Protein AF-0000000087418334 (afdb_homodimer)

pLDDT: mean 89.84, std 15.75, range [28.22, 98.94]

Foldseek 3Di:
DPPPPPPPPPPPPPPPPPPPPQDAWDKDKDFPADQQAPHGWIKIKTAHGCQVVDPAFAFEEEEEEAQAQQPCCCPPPVRVVVRVLCVVVLFPGHMYMYIRHHLPLQDQWPQRRHHRLCCVLPVVLVVCVVPGRHDNAQLRYEYEYEASSLLNQLQNCLVVVQRHLETERHLYDDALDQFPVPDPCVLDDPVNCVCVCRRQHVVGDRVSCLSRGNQSSCVVQVVCQQPNNYEYEYEYECAAVSNSVSVLVSSVVSCLLSLRDYHYYYHYPDYSDDDVCVVVVSVRSNSVRCSSVPDPDDDPVVVVVQVVCVVVVNDDDRDHRPDVDDDDDDD/DPPPPPPPPPPPPPPPPPPPPQDAWDKDKDFPADQQAPHGWIKIKTAHGCQVVDPAFAFEEEEEEAQAQQPCCCPPPVRVVVRVCCVVVLFPGHMYMYTRHHLPLQDQWPQRRHHRLCCVLPVVLVVCVVPGRHDNAQLRYEYEYEASSLLNQLQNCLVVVQRHLEYERHLYDDALDQFPVPDPCVLDDPVNCVCVCRRQHVVGDRVSCLSRGNQSSCVVPVVCQQPNNYEYEYEYECAAVSRSVSVLVSSVVSCLLSLRDYHYYYHYPDYSDDDVCVVVVSVRSNSVRCSSVPDPDDDPVVVVVQVVCVVVVNDDDRDHRPDVDDDDDDD

InterPro domains:
  IPR000801 Esterase-like [PF00756] (40-252)
  IPR029058 Alpha/Beta hydrolase fold [G3DSA:3.40.50.1820] (27-292)
  IPR029058 Alpha/Beta hydrolase fold [SSF53474] (22-292)
  IPR050583 Mycobacterial A85 antigen [PTHR48098] (24-292)

Structure (mmCIF, N/CA/C/O backbone):
data_AF-0000000087418334-model_v1
#
loop_
_entity.id
_entity.type
_entity.pdbx_description
1 polymer 'Putative esterase'
#
loop_
_atom_site.group_PDB
_atom_site.id
_atom_site.type_symbol
_atom_site.label_atom_id
_atom_site.label_alt_id
_atom_site.label_comp_id
_atom_site.label_asym_id
_atom_site.label_entity_id
_atom_site.label_seq_id
_atom_site.pdbx_PDB_ins_code
_atom_site.Cartn_x
_atom_site.Cartn_y
_atom_site.Cartn_z
_atom_site.occupancy
_atom_site.B_iso_or_equiv
_atom_site.auth_seq_id
_atom_site.auth_comp_id
_atom_site.auth_asym_id
_atom_site.auth_atom_id
_atom_site.pdbx_PDB_model_num
ATOM 1 N N . MET A 1 1 ? -21.547 38.281 -71.875 1 28.22 1 MET A N 1
ATOM 2 C CA . MET A 1 1 ? -20.406 37.656 -71.188 1 28.22 1 MET A CA 1
ATOM 3 C C . MET A 1 1 ? -20.875 36.875 -70 1 28.22 1 MET A C 1
ATOM 5 O O . MET A 1 1 ? -21.391 37.469 -69 1 28.22 1 MET A O 1
ATOM 9 N N . ARG A 1 2 ? -21.422 35.625 -70.188 1 36.22 2 ARG A N 1
ATOM 10 C CA . ARG A 1 2 ? -22 34.594 -69.375 1 36.22 2 ARG A CA 1
ATOM 11 C C . ARG A 1 2 ? -21.016 34.125 -68.312 1 36.22 2 ARG A C 1
ATOM 13 O O . ARG A 1 2 ? -19.953 33.562 -68.625 1 36.22 2 ARG A O 1
ATOM 20 N N . TYR A 1 3 ? -20.844 34.875 -67.25 1 35.78 3 TYR A N 1
ATOM 21 C CA . TYR A 1 3 ? -19.984 34.5 -66.062 1 35.78 3 TYR A CA 1
ATOM 22 C C . TYR A 1 3 ? -20.438 33.188 -65.5 1 35.78 3 TYR A C 1
ATOM 24 O O . TYR A 1 3 ? -21.609 33.031 -65.125 1 35.78 3 TYR A O 1
ATOM 32 N N . LEU A 1 4 ? -19.859 32.031 -65.875 1 32.72 4 LEU A N 1
ATOM 33 C CA . LEU A 1 4 ? -19.938 30.688 -65.312 1 32.72 4 LEU A CA 1
ATOM 34 C C . LEU A 1 4 ? -19.469 30.672 -63.844 1 32.72 4 LEU A C 1
ATOM 36 O O . LEU A 1 4 ? -18.328 31.016 -63.562 1 32.72 4 LEU A O 1
ATOM 40 N N . VAL A 1 5 ? -20.359 30.844 -62.875 1 41.28 5 VAL A N 1
ATOM 41 C CA . VAL A 1 5 ? -20.109 30.703 -61.438 1 41.28 5 VAL A CA 1
ATOM 42 C C . VAL A 1 5 ? -19.75 29.266 -61.125 1 41.28 5 VAL A C 1
ATOM 44 O O . VAL A 1 5 ? -20.547 28.344 -61.344 1 41.28 5 VAL A O 1
ATOM 47 N N . LEU A 1 6 ? -18.484 28.938 -61.156 1 35.62 6 LEU A N 1
ATOM 48 C CA . LEU A 1 6 ? -17.953 27.641 -60.719 1 35.62 6 LEU A CA 1
ATOM 49 C C . LEU A 1 6 ? -18.188 27.453 -59.219 1 35.62 6 LEU A C 1
ATOM 51 O O . LEU A 1 6 ? -17.703 28.234 -58.406 1 35.62 6 LEU A O 1
ATOM 55 N N . PHE A 1 7 ? -19.25 26.781 -58.844 1 39.62 7 PHE A N 1
ATOM 56 C CA . PHE A 1 7 ? -19.5 26.359 -57.469 1 39.62 7 PHE A CA 1
ATOM 57 C C . PHE A 1 7 ? -18.484 25.312 -57.031 1 39.62 7 PHE A C 1
ATOM 59 O O . PHE A 1 7 ? -18.406 24.234 -57.625 1 39.62 7 PHE A O 1
ATOM 66 N N . VAL A 1 8 ? -17.375 25.734 -56.438 1 39.66 8 VAL A N 1
ATOM 67 C CA . VAL A 1 8 ? -16.438 24.797 -55.812 1 39.66 8 VAL A CA 1
ATOM 68 C C . VAL A 1 8 ? -17.078 24.203 -54.562 1 39.66 8 VAL A C 1
ATOM 70 O O . VAL A 1 8 ? -17.422 24.922 -53.625 1 39.66 8 VAL A O 1
ATOM 73 N N . ILE A 1 9 ? -17.703 23.047 -54.719 1 39.88 9 ILE A N 1
ATOM 74 C CA . ILE A 1 9 ? -18.125 22.25 -53.594 1 39.88 9 ILE A CA 1
ATOM 75 C C . ILE A 1 9 ? -16.906 21.797 -52.781 1 39.88 9 ILE A C 1
ATOM 77 O O . ILE A 1 9 ? -16.078 21.047 -53.281 1 39.88 9 ILE A O 1
ATOM 81 N N . LEU A 1 10 ? -16.469 22.578 -51.812 1 40.81 10 LEU A N 1
ATOM 82 C CA . LEU A 1 10 ? -15.484 22.125 -50.844 1 40.81 10 LEU A CA 1
ATOM 83 C C . LEU A 1 10 ? -16.016 20.938 -50.031 1 40.81 10 LEU A C 1
ATOM 85 O O . LEU A 1 10 ? -17.016 21.047 -49.312 1 40.81 10 LEU A O 1
ATOM 89 N N . GLY A 1 11 ? -15.758 19.719 -50.5 1 35.25 11 GLY A N 1
ATOM 90 C CA . GLY A 1 11 ? -15.969 18.516 -49.719 1 35.25 11 GLY A CA 1
ATOM 91 C C . GLY A 1 11 ? -15.234 18.531 -48.375 1 35.25 11 GLY A C 1
ATOM 92 O O . GLY A 1 11 ? -14.008 18.609 -48.344 1 35.25 11 GLY A O 1
ATOM 93 N N . VAL A 1 12 ? -15.875 19.016 -47.344 1 42.5 12 VAL A N 1
ATOM 94 C CA . VAL A 1 12 ? -15.375 18.812 -46 1 42.5 12 VAL A CA 1
ATOM 95 C C . VAL A 1 12 ? -15.172 17.312 -45.719 1 42.5 12 VAL A C 1
ATOM 97 O O . VAL A 1 12 ? -16.125 16.547 -45.75 1 42.5 12 VAL A O 1
ATOM 100 N N . SER A 1 13 ? -14.008 16.797 -45.938 1 40.28 13 SER A N 1
ATOM 101 C CA . SER A 1 13 ? -13.656 15.469 -45.438 1 40.28 13 SER A CA 1
ATOM 102 C C . SER A 1 13 ? -13.773 15.383 -43.906 1 40.28 13 SER A C 1
ATOM 104 O O . SER A 1 13 ? -13.102 16.109 -43.188 1 40.28 13 SER A O 1
ATOM 106 N N . ALA A 1 14 ? -14.93 14.953 -43.469 1 38.78 14 ALA A N 1
ATOM 107 C CA . ALA A 1 14 ? -15.023 14.492 -42.094 1 38.78 14 ALA A CA 1
ATOM 108 C C . ALA A 1 14 ? -13.953 13.445 -41.781 1 38.78 14 ALA A C 1
ATOM 110 O O . ALA A 1 14 ? -14 12.328 -42.312 1 38.78 14 ALA A O 1
ATOM 111 N N . SER A 1 15 ? -12.789 13.93 -41.438 1 38.56 15 SER A N 1
ATOM 112 C CA . SER A 1 15 ? -11.93 12.961 -40.781 1 38.56 15 SER A CA 1
ATOM 113 C C . SER A 1 15 ? -12.633 12.328 -39.594 1 38.56 15 SER A C 1
ATOM 115 O O . SER A 1 15 ? -12.938 13.008 -38.594 1 38.56 15 SER A O 1
ATOM 117 N N . THR A 1 16 ? -13.43 11.398 -39.875 1 37.28 16 THR A N 1
ATOM 118 C CA . THR A 1 16 ? -13.812 10.555 -38.75 1 37.28 16 THR A CA 1
ATOM 119 C C . THR A 1 16 ? -12.602 10.242 -37.875 1 37.28 16 THR A C 1
ATOM 121 O O . THR A 1 16 ? -11.586 9.742 -38.344 1 37.28 16 THR A O 1
ATOM 124 N N . CYS A 1 17 ? -12.383 11.109 -36.906 1 37.44 17 CYS A N 1
ATOM 125 C CA . CYS A 1 17 ? -11.57 10.555 -35.812 1 37.44 17 CYS A CA 1
ATOM 126 C C . CYS A 1 17 ? -11.938 9.109 -35.531 1 37.44 17 CYS A C 1
ATOM 128 O O . CYS A 1 17 ? -12.977 8.828 -34.938 1 37.44 17 CYS A O 1
ATOM 130 N N . SER A 1 18 ? -11.727 8.211 -36.438 1 35.28 18 SER A N 1
ATOM 131 C CA . SER A 1 18 ? -11.859 6.816 -36.031 1 35.28 18 SER A CA 1
ATOM 132 C C . SER A 1 18 ? -11.25 6.586 -34.656 1 35.28 18 SER A C 1
ATOM 134 O O . SER A 1 18 ? -10.055 6.816 -34.438 1 35.28 18 SER A O 1
ATOM 136 N N . GLY A 1 19 ? -11.906 6.93 -33.656 1 39.75 19 GLY A N 1
ATOM 137 C CA . GLY A 1 19 ? -11.477 6.301 -32.438 1 39.75 19 GLY A CA 1
ATOM 138 C C . GLY A 1 19 ? -10.875 4.926 -32.625 1 39.75 19 GLY A C 1
ATOM 139 O O . GLY A 1 19 ? -11.586 3.971 -32.969 1 39.75 19 GLY A O 1
ATOM 140 N N . GLN A 1 20 ? -9.781 4.824 -33.25 1 39.09 20 GLN A N 1
ATOM 141 C CA . GLN A 1 20 ? -9.172 3.498 -33.312 1 39.09 20 GLN A CA 1
ATOM 142 C C . GLN A 1 20 ? -9.516 2.666 -32.094 1 39.09 20 GLN A C 1
ATOM 144 O O . GLN A 1 20 ? -9.047 2.961 -30.984 1 39.09 20 GLN A O 1
ATOM 149 N N . THR A 1 21 ? -10.688 2.234 -31.984 1 47.75 21 THR A N 1
ATOM 150 C CA . THR A 1 21 ? -11 1.216 -30.984 1 47.75 21 THR A CA 1
ATOM 151 C C . THR A 1 21 ? -9.82 0.262 -30.812 1 47.75 21 THR A C 1
ATOM 153 O O . THR A 1 21 ? -9.352 -0.342 -31.766 1 47.75 21 THR A O 1
ATOM 156 N N . ALA A 1 22 ? -8.93 0.568 -29.984 1 54.94 22 ALA A N 1
ATOM 157 C CA . ALA A 1 22 ? -7.824 -0.344 -29.688 1 54.94 22 ALA A CA 1
ATOM 158 C C . ALA A 1 22 ? -8.242 -1.796 -29.891 1 54.94 22 ALA A C 1
ATOM 160 O O . ALA A 1 22 ? -9.305 -2.215 -29.438 1 54.94 22 ALA A O 1
ATOM 161 N N . LEU A 1 23 ? -7.809 -2.52 -30.906 1 64.31 23 LEU A N 1
ATOM 162 C CA . LEU A 1 23 ? -8.094 -3.928 -31.156 1 64.31 23 LEU A CA 1
ATOM 163 C C . LEU A 1 23 ? -8.023 -4.73 -29.859 1 64.31 23 LEU A C 1
ATOM 165 O O . LEU A 1 23 ? -7.133 -4.508 -29.031 1 64.31 23 LEU A O 1
ATOM 169 N N . PRO A 1 24 ? -9.07 -5.473 -29.609 1 83.75 24 PRO A N 1
ATOM 170 C CA . PRO A 1 24 ? -9.094 -6.328 -28.422 1 83.75 24 PRO A CA 1
ATOM 171 C C . PRO A 1 24 ? -8.023 -7.422 -28.469 1 83.75 24 PRO A C 1
ATOM 173 O O . PRO A 1 24 ? -7.449 -7.684 -29.531 1 83.75 24 PRO A O 1
ATOM 176 N N . GLY A 1 25 ? -7.582 -7.879 -27.375 1 93.25 25 GLY A N 1
ATOM 177 C CA . GLY A 1 25 ? -6.734 -9.055 -27.312 1 93.25 25 GLY A CA 1
ATOM 178 C C . GLY A 1 25 ? -7.371 -10.281 -27.938 1 93.25 25 GLY A C 1
ATOM 179 O O . GLY A 1 25 ? -8.531 -10.25 -28.344 1 93.25 25 GLY A O 1
ATOM 180 N N . LYS A 1 26 ? -6.559 -11.289 -28.203 1 96.44 26 LYS A N 1
ATOM 181 C CA . LYS A 1 26 ? -7.023 -12.562 -28.766 1 96.44 26 LYS A CA 1
ATOM 182 C C . LYS A 1 26 ? -6.844 -13.695 -27.766 1 96.44 26 LYS A C 1
ATOM 184 O O . LYS A 1 26 ? -5.77 -13.859 -27.188 1 96.44 26 LYS A O 1
ATOM 189 N N . LEU A 1 27 ? -7.922 -14.398 -27.562 1 96.38 27 LEU A N 1
ATOM 190 C CA . LEU A 1 27 ? -7.859 -15.562 -26.688 1 96.38 27 LEU A CA 1
ATOM 191 C C . LEU A 1 27 ? -7.418 -16.797 -27.469 1 96.38 27 LEU A C 1
ATOM 193 O O . LEU A 1 27 ? -7.848 -17.016 -28.594 1 96.38 27 LEU A O 1
ATOM 197 N N . ASP A 1 28 ? -6.582 -17.594 -26.875 1 96.12 28 ASP A N 1
ATOM 198 C CA . ASP A 1 28 ? -6.098 -18.875 -27.359 1 96.12 28 ASP A CA 1
ATOM 199 C C . ASP A 1 28 ? -6.039 -19.906 -26.219 1 96.12 28 ASP A C 1
ATOM 201 O O . ASP A 1 28 ? -6.312 -19.578 -25.062 1 96.12 28 ASP A O 1
ATOM 205 N N . GLN A 1 29 ? -5.871 -21.125 -26.547 1 96.12 29 GLN A N 1
ATOM 206 C CA . GLN A 1 29 ? -5.75 -22.188 -25.578 1 96.12 29 GLN A CA 1
ATOM 207 C C . GLN A 1 29 ? -4.773 -23.266 -26.047 1 96.12 29 GLN A C 1
ATOM 209 O O . GLN A 1 29 ? -4.785 -23.656 -27.219 1 96.12 29 GLN A O 1
ATOM 214 N N . LEU A 1 30 ? -3.953 -23.672 -25.172 1 95.5 30 LEU A N 1
ATOM 215 C CA . LEU A 1 30 ? -3.002 -24.75 -25.453 1 95.5 30 LEU A CA 1
ATOM 216 C C . LEU A 1 30 ? -3.311 -25.984 -24.594 1 95.5 30 LEU A C 1
ATOM 218 O O . LEU A 1 30 ? -3.609 -25.859 -23.406 1 95.5 30 LEU A O 1
ATOM 222 N N . LYS A 1 31 ? -3.283 -27.109 -25.234 1 96.69 31 LYS A N 1
ATOM 223 C CA . LYS A 1 31 ? -3.307 -28.391 -24.547 1 96.69 31 LYS A CA 1
ATOM 224 C C . LYS A 1 31 ? -1.927 -29.047 -24.547 1 96.69 31 LYS A C 1
ATOM 226 O O . LYS A 1 31 ? -1.354 -29.297 -25.609 1 96.69 31 LYS A O 1
ATOM 231 N N . ILE A 1 32 ? -1.438 -29.359 -23.375 1 97.56 32 ILE A N 1
ATOM 232 C CA . ILE A 1 32 ? -0.08 -29.875 -23.234 1 97.56 32 ILE A CA 1
ATOM 233 C C . ILE A 1 32 ? -0.125 -31.328 -22.766 1 97.56 32 ILE A C 1
ATOM 235 O O . ILE A 1 32 ? -0.672 -31.609 -21.703 1 97.56 32 ILE A O 1
ATOM 239 N N . LYS A 1 33 ? 0.437 -32.219 -23.562 1 97.94 33 LYS A N 1
ATOM 240 C CA . LYS A 1 33 ? 0.63 -33.562 -23.078 1 97.94 33 LYS A CA 1
ATOM 241 C C . LYS A 1 33 ? 1.698 -33.625 -22 1 97.94 33 LYS A C 1
ATOM 243 O O . LYS A 1 33 ? 2.779 -33.062 -22.141 1 97.94 33 LYS A O 1
ATOM 248 N N . THR A 1 34 ? 1.333 -34.281 -20.891 1 97.94 34 THR A N 1
ATOM 249 C CA . THR A 1 34 ? 2.264 -34.281 -19.766 1 97.94 34 THR A CA 1
ATOM 250 C C . THR A 1 34 ? 2 -35.469 -18.844 1 97.94 34 THR A C 1
ATOM 252 O O . THR A 1 34 ? 0.904 -36.031 -18.859 1 97.94 34 THR A O 1
ATOM 255 N N . THR A 1 35 ? 2.955 -35.906 -18.078 1 97.31 35 THR A N 1
ATOM 256 C CA . THR A 1 35 ? 2.803 -36.938 -17.047 1 97.31 35 THR A CA 1
ATOM 257 C C . THR A 1 35 ? 2.875 -36.312 -15.656 1 97.31 35 THR A C 1
ATOM 259 O O . THR A 1 35 ? 2.758 -37.031 -14.648 1 97.31 35 THR A O 1
ATOM 262 N N . LEU A 1 36 ? 3.037 -35.031 -15.562 1 97.94 36 LEU A N 1
ATOM 263 C CA . LEU A 1 36 ? 3.271 -34.375 -14.289 1 97.94 36 LEU A CA 1
ATOM 264 C C . LEU A 1 36 ? 1.953 -34.062 -13.578 1 97.94 36 LEU A C 1
ATOM 266 O O . LEU A 1 36 ? 1.886 -34.094 -12.352 1 97.94 36 LEU A O 1
ATOM 270 N N . VAL A 1 37 ? 0.959 -33.688 -14.352 1 97.19 37 VAL A N 1
ATOM 271 C CA . VAL A 1 37 ? -0.367 -33.344 -13.852 1 97.19 37 VAL A CA 1
ATOM 272 C C . VAL A 1 37 ? -1.436 -34 -14.742 1 97.19 37 VAL A C 1
ATOM 274 O O . VAL A 1 37 ? -1.126 -34.812 -15.594 1 97.19 37 VAL A O 1
ATOM 277 N N . SER A 1 38 ? -2.74 -33.625 -14.367 1 90.69 38 SER A N 1
ATOM 278 C CA . SER A 1 38 ? -3.795 -34.219 -15.203 1 90.69 38 SER A CA 1
ATOM 279 C C . SER A 1 38 ? -3.52 -33.969 -16.688 1 90.69 38 SER A C 1
ATOM 281 O O . SER A 1 38 ? -3.166 -32.875 -17.078 1 90.69 38 SER A O 1
ATOM 283 N N . ASN A 1 39 ? -3.688 -34.938 -17.484 1 90.5 39 ASN A N 1
ATOM 284 C CA . ASN A 1 39 ? -3.371 -34.938 -18.922 1 90.5 39 ASN A CA 1
ATOM 285 C C . ASN A 1 39 ? -4.633 -34.938 -19.766 1 90.5 39 ASN A C 1
ATOM 287 O O . ASN A 1 39 ? -5.492 -35.812 -19.609 1 90.5 39 ASN A O 1
ATOM 291 N N . PRO A 1 40 ? -4.715 -34.094 -20.781 1 95.88 40 PRO A N 1
ATOM 292 C CA . PRO A 1 40 ? -3.799 -33 -21.031 1 95.88 40 PRO A CA 1
ATOM 293 C C . PRO A 1 40 ? -4.012 -31.828 -20.078 1 95.88 40 PRO A C 1
ATOM 295 O O . PRO A 1 40 ? -5.125 -31.609 -19.578 1 95.88 40 PRO A O 1
ATOM 298 N N . ALA A 1 41 ? -2.889 -31.172 -19.859 1 97.25 41 ALA A N 1
ATOM 299 C CA . ALA A 1 41 ? -3 -29.906 -19.141 1 97.25 41 ALA A CA 1
ATOM 300 C C . ALA A 1 41 ? -3.479 -28.781 -20.047 1 97.25 41 ALA A C 1
ATOM 302 O O . ALA A 1 41 ? -3.027 -28.672 -21.188 1 97.25 41 ALA A O 1
ATOM 303 N N . THR A 1 42 ? -4.402 -28 -19.578 1 97.31 42 THR A N 1
ATOM 304 C CA . THR A 1 42 ? -4.957 -26.891 -20.359 1 97.31 42 THR A CA 1
ATOM 305 C C . THR A 1 42 ? -4.379 -25.562 -19.875 1 97.31 42 THR A C 1
ATOM 307 O O . THR A 1 42 ? -4.293 -25.312 -18.688 1 97.31 42 THR A O 1
ATOM 310 N N . VAL A 1 43 ? -3.971 -24.719 -20.859 1 97.94 43 VAL A N 1
ATOM 311 C CA . VAL A 1 43 ? -3.467 -23.391 -20.562 1 97.94 43 VAL A CA 1
ATOM 312 C C . VAL A 1 43 ? -4.176 -22.359 -21.453 1 97.94 43 VAL A C 1
ATOM 314 O O . VAL A 1 43 ? -4.09 -22.422 -22.688 1 97.94 43 VAL A O 1
ATOM 317 N N . ASP A 1 44 ? -4.887 -21.422 -20.797 1 98 44 ASP A N 1
ATOM 318 C CA . ASP A 1 44 ? -5.484 -20.297 -21.531 1 98 44 ASP A CA 1
ATOM 319 C C . ASP A 1 44 ? -4.449 -19.219 -21.812 1 98 44 ASP A C 1
ATOM 321 O O . ASP A 1 44 ? -3.58 -18.953 -20.984 1 98 44 ASP A O 1
ATOM 325 N N . VAL A 1 45 ? -4.547 -18.625 -23 1 98.31 45 VAL A N 1
ATOM 326 C CA . VAL A 1 45 ? -3.602 -17.594 -23.422 1 98.31 45 VAL A CA 1
ATOM 327 C C . VAL A 1 45 ? -4.359 -16.375 -23.938 1 98.31 45 VAL A C 1
ATOM 329 O O . VAL A 1 45 ? -5.332 -16.5 -24.688 1 98.31 45 VAL A O 1
ATOM 332 N N . LEU A 1 46 ? -4.027 -15.211 -23.469 1 98.38 46 LEU A N 1
ATOM 333 C CA . LEU A 1 46 ? -4.523 -13.93 -23.969 1 98.38 46 LEU A CA 1
ATOM 334 C C . LEU A 1 46 ? -3.404 -13.141 -24.641 1 98.38 46 LEU A C 1
ATOM 336 O O . LEU A 1 46 ? -2.436 -12.758 -23.984 1 98.38 46 LEU A O 1
ATOM 340 N N . LEU A 1 47 ? -3.537 -12.922 -25.953 1 98.38 47 LEU A N 1
ATOM 341 C CA . LEU A 1 47 ? -2.543 -12.195 -26.734 1 98.38 47 LEU A CA 1
ATOM 342 C C . LEU A 1 47 ? -2.895 -10.719 -26.828 1 98.38 47 LEU A C 1
ATOM 344 O O . LEU A 1 47 ? -4.062 -10.359 -26.984 1 98.38 47 LEU A O 1
ATOM 348 N N . PRO A 1 48 ? -1.86 -9.898 -26.672 1 97.94 48 PRO A N 1
ATOM 349 C CA . PRO A 1 48 ? -2.143 -8.461 -26.75 1 97.94 48 PRO A CA 1
ATOM 350 C C . PRO A 1 48 ? -2.449 -7.992 -28.172 1 97.94 48 PRO A C 1
ATOM 352 O O . PRO A 1 48 ? -2.131 -8.688 -29.141 1 97.94 48 PRO A O 1
ATOM 355 N N . PRO A 1 49 ? -3.07 -6.828 -28.172 1 95.38 49 PRO A N 1
ATOM 356 C CA . PRO A 1 49 ? -3.25 -6.242 -29.5 1 95.38 49 PRO A CA 1
ATOM 357 C C . PRO A 1 49 ? -1.932 -6.059 -30.25 1 95.38 49 PRO A C 1
ATOM 359 O O . PRO A 1 49 ? -0.914 -5.723 -29.641 1 95.38 49 PRO A O 1
ATOM 362 N N . GLY A 1 50 ? -1.927 -6.344 -31.562 1 93.25 50 GLY A N 1
ATOM 363 C CA . GLY A 1 50 ? -0.738 -6.148 -32.375 1 93.25 50 GLY A CA 1
ATOM 364 C C . GLY A 1 50 ? 0.238 -7.309 -32.312 1 93.25 50 GLY A C 1
ATOM 365 O O . GLY A 1 50 ? 1.332 -7.242 -32.875 1 93.25 50 GLY A O 1
ATOM 366 N N . TYR A 1 51 ? -0.153 -8.328 -31.625 1 96 51 TYR A N 1
ATOM 367 C CA . TYR A 1 51 ? 0.729 -9.461 -31.391 1 96 51 TYR A CA 1
ATOM 368 C C . TYR A 1 51 ? 1.282 -10.008 -32.688 1 96 51 TYR A C 1
ATOM 370 O O . TYR A 1 51 ? 2.486 -10.242 -32.812 1 96 51 TYR A O 1
ATOM 378 N N . GLU A 1 52 ? 0.518 -10.188 -33.75 1 93.38 52 GLU A N 1
ATOM 379 C CA . GLU A 1 52 ? 0.901 -10.844 -35 1 93.38 52 GLU A CA 1
ATOM 380 C C . GLU A 1 52 ? 1.885 -9.984 -35.781 1 93.38 52 GLU A C 1
ATOM 382 O O . GLU A 1 52 ? 2.684 -10.508 -36.562 1 93.38 52 GLU A O 1
ATOM 387 N N . GLN A 1 53 ? 1.868 -8.711 -35.531 1 92.88 53 GLN A N 1
ATOM 388 C CA . GLN A 1 53 ? 2.682 -7.789 -36.312 1 92.88 53 GLN A CA 1
ATOM 389 C C . GLN A 1 53 ? 3.934 -7.375 -35.562 1 92.88 53 GLN A C 1
ATOM 391 O O . GLN A 1 53 ? 4.812 -6.707 -36.094 1 92.88 53 GLN A O 1
ATOM 396 N N . ALA A 1 54 ? 4.004 -7.859 -34.375 1 92.44 54 ALA A N 1
ATOM 397 C CA . ALA A 1 54 ? 5.074 -7.363 -33.531 1 92.44 54 ALA A CA 1
ATOM 398 C C . ALA A 1 54 ? 6.422 -7.961 -33.906 1 92.44 54 ALA A C 1
ATOM 400 O O . ALA A 1 54 ? 6.516 -9.156 -34.219 1 92.44 54 ALA A O 1
ATOM 401 N N . SER A 1 55 ? 7.434 -7.117 -33.969 1 95.06 55 SER A N 1
ATOM 402 C CA . SER A 1 55 ? 8.789 -7.555 -34.281 1 95.06 55 SER A CA 1
ATOM 403 C C . SER A 1 55 ? 9.539 -7.957 -33 1 95.06 55 SER A C 1
ATOM 405 O O . SER A 1 55 ? 10.398 -8.844 -33.062 1 95.06 55 SER A O 1
ATOM 407 N N . GLN A 1 56 ? 9.234 -7.309 -31.953 1 95.75 56 GLN A N 1
ATOM 408 C CA . GLN A 1 56 ? 9.898 -7.605 -30.688 1 95.75 56 GLN A CA 1
ATOM 409 C C . GLN A 1 56 ? 9.055 -8.555 -29.844 1 95.75 56 GLN A C 1
ATOM 411 O O . GLN A 1 56 ? 7.82 -8.508 -29.891 1 95.75 56 GLN A O 1
ATOM 416 N N . PRO A 1 57 ? 9.695 -9.406 -29.094 1 97.94 57 PRO A N 1
ATOM 417 C CA . PRO A 1 57 ? 8.938 -10.297 -28.219 1 97.94 57 PRO A CA 1
ATOM 418 C C . PRO A 1 57 ? 8.242 -9.547 -27.078 1 97.94 57 PRO A C 1
ATOM 420 O O . PRO A 1 57 ? 8.703 -8.477 -26.672 1 97.94 57 PRO A O 1
ATOM 423 N N . PHE A 1 58 ? 7.211 -10.133 -26.609 1 98.44 58 PHE A N 1
ATOM 424 C CA . PHE A 1 58 ? 6.438 -9.547 -25.531 1 98.44 58 PHE A CA 1
ATOM 425 C C . PHE A 1 58 ? 6.867 -10.133 -24.188 1 98.44 58 PHE A C 1
ATOM 427 O O . PHE A 1 58 ? 7.371 -11.25 -24.125 1 98.44 58 PHE A O 1
ATOM 434 N N . PRO A 1 59 ? 6.66 -9.367 -23.078 1 98.62 59 PRO A N 1
ATOM 435 C CA . PRO A 1 59 ? 6.73 -10.008 -21.766 1 98.62 59 PRO A CA 1
ATOM 436 C C . PRO A 1 59 ? 5.703 -11.125 -21.609 1 98.62 59 PRO A C 1
ATOM 438 O O . PRO A 1 59 ? 4.691 -11.148 -22.312 1 98.62 59 PRO A O 1
ATOM 441 N N . LEU A 1 60 ? 6.004 -12.055 -20.75 1 98.81 60 LEU A N 1
ATOM 442 C CA . LEU A 1 60 ? 5.117 -13.156 -20.406 1 98.81 60 LEU A CA 1
ATOM 443 C C . LEU A 1 60 ? 4.57 -12.977 -18.984 1 98.81 60 LEU A C 1
ATOM 445 O O . LEU A 1 60 ? 5.336 -12.82 -18.031 1 98.81 60 LEU A O 1
ATOM 449 N N . PHE A 1 61 ? 3.275 -12.922 -18.875 1 98.81 61 PHE A N 1
ATOM 450 C CA . PHE A 1 61 ? 2.594 -12.789 -17.594 1 98.81 61 PHE A CA 1
ATOM 451 C C . PHE A 1 61 ? 1.821 -14.062 -17.25 1 98.81 61 PHE A C 1
ATOM 453 O O . PHE A 1 61 ? 0.784 -14.336 -17.859 1 98.81 61 PHE A O 1
ATOM 460 N N . ILE A 1 62 ? 2.297 -14.812 -16.281 1 98.81 62 ILE A N 1
ATOM 461 C CA . ILE A 1 62 ? 1.619 -16.016 -15.805 1 98.81 62 ILE A CA 1
ATOM 462 C C . ILE A 1 62 ? 0.598 -15.641 -14.734 1 98.81 62 ILE A C 1
ATOM 464 O O . ILE A 1 62 ? 0.959 -15.109 -13.68 1 98.81 62 ILE A O 1
ATOM 468 N N . TRP A 1 63 ? -0.648 -15.922 -14.961 1 98.56 63 TRP A N 1
ATOM 469 C CA . TRP A 1 63 ? -1.723 -15.633 -14.016 1 98.56 63 TRP A CA 1
ATOM 470 C C . TRP A 1 63 ? -2.25 -16.922 -13.383 1 98.56 63 TRP A C 1
ATOM 472 O O . TRP A 1 63 ? -2.68 -17.828 -14.078 1 98.56 63 TRP A O 1
ATOM 482 N N . LEU A 1 64 ? -2.25 -16.969 -12.062 1 98.44 64 LEU A N 1
ATOM 483 C CA . LEU A 1 64 ? -2.766 -18.109 -11.312 1 98.44 64 LEU A CA 1
ATOM 484 C C . LEU A 1 64 ? -4.148 -17.797 -10.742 1 98.44 64 LEU A C 1
ATOM 486 O O . LEU A 1 64 ? -4.309 -16.859 -9.969 1 98.44 64 LEU A O 1
ATOM 490 N N . HIS A 1 65 ? -5.125 -18.641 -11.094 1 96.62 65 HIS A N 1
ATOM 491 C CA . HIS A 1 65 ? -6.5 -18.406 -10.664 1 96.62 65 HIS A CA 1
ATOM 492 C C . HIS A 1 65 ? -6.695 -18.766 -9.203 1 96.62 65 HIS A C 1
ATOM 494 O O . HIS A 1 65 ? -5.906 -19.531 -8.633 1 96.62 65 HIS A O 1
ATOM 500 N N . GLY A 1 66 ? -7.738 -18.219 -8.578 1 93.38 66 GLY A N 1
ATOM 501 C CA . GLY A 1 66 ? -8.094 -18.484 -7.191 1 93.38 66 GLY A CA 1
ATOM 502 C C . GLY A 1 66 ? -8.867 -19.766 -7.016 1 93.38 66 GLY A C 1
ATOM 503 O O . GLY A 1 66 ? -8.68 -20.719 -7.773 1 93.38 66 GLY A O 1
ATOM 504 N N . GLY A 1 67 ? -9.672 -19.859 -5.914 1 86.25 67 GLY A N 1
ATOM 505 C CA . GLY A 1 67 ? -10.375 -21.062 -5.496 1 86.25 67 GLY A CA 1
ATOM 506 C C . GLY A 1 67 ? -11.477 -21.469 -6.461 1 86.25 67 GLY A C 1
ATOM 507 O O . GLY A 1 67 ? -12.633 -21.609 -6.062 1 86.25 67 GLY A O 1
ATOM 508 N N . THR A 1 68 ? -11.18 -21.594 -7.734 1 79.69 68 THR A N 1
ATOM 509 C CA . THR A 1 68 ? -12.078 -22.094 -8.773 1 79.69 68 THR A CA 1
ATOM 510 C C . THR A 1 68 ? -11.406 -23.203 -9.578 1 79.69 68 THR A C 1
ATOM 512 O O . THR A 1 68 ? -10.273 -23.594 -9.281 1 79.69 68 THR A O 1
ATOM 515 N N . SER A 1 69 ? -12.156 -23.734 -10.523 1 81.38 69 SER A N 1
ATOM 516 C CA . SER A 1 69 ? -11.57 -24.719 -11.422 1 81.38 69 SER A CA 1
ATOM 517 C C . SER A 1 69 ? -10.516 -24.094 -12.32 1 81.38 69 SER A C 1
ATOM 519 O O . SER A 1 69 ? -9.633 -24.781 -12.836 1 81.38 69 SER A O 1
ATOM 521 N N . GLY A 1 70 ? -10.625 -22.812 -12.461 1 85.62 70 GLY A N 1
ATOM 522 C CA . GLY A 1 70 ? -9.75 -22.109 -13.383 1 85.62 70 GLY A CA 1
ATOM 523 C C . GLY A 1 70 ? -10.312 -22.016 -14.789 1 85.62 70 GLY A C 1
ATOM 524 O O . GLY A 1 70 ? -9.82 -21.25 -15.609 1 85.62 70 GLY A O 1
ATOM 525 N N . LYS A 1 71 ? -11.359 -22.766 -15.031 1 85.88 71 LYS A N 1
ATOM 526 C CA . LYS A 1 71 ? -11.961 -22.766 -16.359 1 85.88 71 LYS A CA 1
ATOM 527 C C . LYS A 1 71 ? -12.539 -21.391 -16.703 1 85.88 71 LYS A C 1
ATOM 529 O O . LYS A 1 71 ? -13.273 -20.812 -15.914 1 85.88 71 LYS A O 1
ATOM 534 N N . ASP A 1 72 ? -12.125 -20.812 -17.703 1 87.38 72 ASP A N 1
ATOM 535 C CA . ASP A 1 72 ? -12.633 -19.594 -18.328 1 87.38 72 ASP A CA 1
ATOM 536 C C . ASP A 1 72 ? -12.32 -18.375 -17.453 1 87.38 72 ASP A C 1
ATOM 538 O O . ASP A 1 72 ? -12.875 -17.297 -17.672 1 87.38 72 ASP A O 1
ATOM 542 N N . VAL A 1 73 ? -11.477 -18.594 -16.516 1 87.06 73 VAL A N 1
ATOM 543 C CA . VAL A 1 73 ? -11.18 -17.484 -15.617 1 87.06 73 VAL A CA 1
ATOM 544 C C . VAL A 1 73 ? -10.438 -16.391 -16.375 1 87.06 73 VAL A C 1
ATOM 546 O O . VAL A 1 73 ? -10.789 -15.211 -16.266 1 87.06 73 VAL A O 1
ATOM 549 N N . LEU A 1 74 ? -9.492 -16.703 -17.172 1 92.88 74 LEU A N 1
ATOM 550 C CA . LEU A 1 74 ? -8.758 -15.703 -17.922 1 92.88 74 LEU A CA 1
ATOM 551 C C . LEU A 1 74 ? -9.688 -14.969 -18.891 1 92.88 74 LEU A C 1
ATOM 553 O O . LEU A 1 74 ? -9.711 -13.734 -18.922 1 92.88 74 LEU A O 1
ATOM 557 N N . GLY A 1 75 ? -10.5 -15.648 -19.562 1 91.38 75 GLY A N 1
ATOM 558 C CA . GLY A 1 75 ? -11.359 -15.07 -20.578 1 91.38 75 GLY A CA 1
ATOM 559 C C . GLY A 1 75 ? -12.516 -14.266 -20 1 91.38 75 GLY A C 1
ATOM 560 O O . GLY A 1 75 ? -12.836 -13.188 -20.484 1 91.38 75 GLY A O 1
ATOM 561 N N . ASN A 1 76 ? -13.062 -14.766 -18.938 1 90.69 76 ASN A N 1
ATOM 562 C CA . ASN A 1 76 ? -14.297 -14.164 -18.453 1 90.69 76 ASN A CA 1
ATOM 563 C C . ASN A 1 76 ? -14.031 -13.172 -17.328 1 90.69 76 ASN A C 1
ATOM 565 O O . ASN A 1 76 ? -14.727 -12.156 -17.219 1 90.69 76 ASN A O 1
ATOM 569 N N . HIS A 1 77 ? -13.047 -13.414 -16.578 1 91 77 HIS A N 1
ATOM 570 C CA . HIS A 1 77 ? -12.906 -12.609 -15.375 1 91 77 HIS A CA 1
ATOM 571 C C . HIS A 1 77 ? -11.711 -11.664 -15.477 1 91 77 HIS A C 1
ATOM 573 O O . HIS A 1 77 ? -11.797 -10.5 -15.086 1 91 77 HIS A O 1
ATOM 579 N N . MET A 1 78 ? -10.641 -12.125 -16.047 1 95.5 78 MET A N 1
ATOM 580 C CA . MET A 1 78 ? -9.43 -11.312 -16.031 1 95.5 78 MET A CA 1
ATOM 581 C C . MET A 1 78 ? -9.305 -10.492 -17.312 1 95.5 78 MET A C 1
ATOM 583 O O . MET A 1 78 ? -8.75 -9.391 -17.297 1 95.5 78 MET A O 1
ATOM 587 N N . ARG A 1 79 ? -9.805 -10.969 -18.422 1 96.38 79 ARG A N 1
ATOM 588 C CA . ARG A 1 79 ? -9.633 -10.336 -19.734 1 96.38 79 ARG A CA 1
ATOM 589 C C . ARG A 1 79 ? -10.102 -8.883 -19.703 1 96.38 79 ARG A C 1
ATOM 591 O O . ARG A 1 79 ? -9.391 -7.988 -20.156 1 96.38 79 ARG A O 1
ATOM 598 N N . PRO A 1 80 ? -11.281 -8.57 -19.125 1 95.75 80 PRO A N 1
ATOM 599 C CA . PRO A 1 80 ? -11.711 -7.168 -19.109 1 95.75 80 PRO A CA 1
ATOM 600 C C . PRO A 1 80 ? -10.727 -6.258 -18.375 1 95.75 80 PRO A C 1
ATOM 602 O O . PRO A 1 80 ? -10.477 -5.133 -18.812 1 95.75 80 PRO A O 1
ATOM 605 N N . PHE A 1 81 ? -10.188 -6.703 -17.281 1 96.81 81 PHE A N 1
ATOM 606 C CA . PHE A 1 81 ? -9.227 -5.91 -16.531 1 96.81 81 PHE A CA 1
ATOM 607 C C . PHE A 1 81 ? -7.934 -5.723 -17.312 1 96.81 81 PHE A C 1
ATOM 609 O O . PHE A 1 81 ? -7.383 -4.621 -17.359 1 96.81 81 PHE A O 1
ATOM 616 N N . ILE A 1 82 ? -7.512 -6.754 -17.953 1 97.81 82 ILE A N 1
ATOM 617 C CA . ILE A 1 82 ? -6.246 -6.738 -18.672 1 97.81 82 ILE A CA 1
ATOM 618 C C . ILE A 1 82 ? -6.375 -5.852 -19.906 1 97.81 82 ILE A C 1
ATOM 620 O O . ILE A 1 82 ? -5.516 -5 -20.156 1 97.81 82 ILE A O 1
ATOM 624 N N . GLU A 1 83 ? -7.41 -6.043 -20.656 1 97.44 83 GLU A N 1
ATOM 625 C CA . GLU A 1 83 ? -7.605 -5.254 -21.859 1 97.44 83 GLU A CA 1
ATOM 626 C C . GLU A 1 83 ? -7.754 -3.77 -21.547 1 97.44 83 GLU A C 1
ATOM 628 O O . GLU A 1 83 ? -7.211 -2.918 -22.25 1 97.44 83 GLU A O 1
ATOM 633 N N . LYS A 1 84 ? -8.5 -3.5 -20.5 1 96.69 84 LYS A N 1
ATOM 634 C CA . LYS A 1 84 ? -8.594 -2.107 -20.062 1 96.69 84 LYS A CA 1
ATOM 635 C C . LYS A 1 84 ? -7.215 -1.56 -19.703 1 96.69 84 LYS A C 1
ATOM 637 O O . LYS A 1 84 ? -6.875 -0.428 -20.047 1 96.69 84 LYS A O 1
ATOM 642 N N . ALA A 1 85 ? -6.438 -2.342 -18.984 1 97.44 85 ALA A N 1
ATOM 643 C CA . ALA A 1 85 ? -5.113 -1.912 -18.547 1 97.44 85 ALA A CA 1
ATOM 644 C C . ALA A 1 85 ? -4.176 -1.709 -19.734 1 97.44 85 ALA A C 1
ATOM 646 O O . ALA A 1 85 ? -3.344 -0.8 -19.719 1 97.44 85 ALA A O 1
ATOM 647 N N . TRP A 1 86 ? -4.273 -2.58 -20.734 1 97.25 86 TRP A N 1
ATOM 648 C CA . TRP A 1 86 ? -3.52 -2.361 -21.969 1 97.25 86 TRP A CA 1
ATOM 649 C C . TRP A 1 86 ? -3.902 -1.033 -22.609 1 97.25 86 TRP A C 1
ATOM 651 O O . TRP A 1 86 ? -3.031 -0.255 -23.016 1 97.25 86 TRP A O 1
ATOM 661 N N . ALA A 1 87 ? -5.18 -0.744 -22.656 1 95.75 87 ALA A N 1
ATOM 662 C CA . ALA A 1 87 ? -5.695 0.451 -23.312 1 95.75 87 ALA A CA 1
ATOM 663 C C . ALA A 1 87 ? -5.262 1.716 -22.578 1 95.75 87 ALA A C 1
ATOM 665 O O . ALA A 1 87 ? -4.938 2.727 -23.203 1 95.75 87 ALA A O 1
ATOM 666 N N . THR A 1 88 ? -5.254 1.683 -21.234 1 93.81 88 THR A N 1
ATOM 667 C CA . THR A 1 88 ? -4.926 2.859 -20.438 1 93.81 88 THR A CA 1
ATOM 668 C C . THR A 1 88 ? -3.414 3.008 -20.281 1 93.81 88 THR A C 1
ATOM 670 O O . THR A 1 88 ? -2.926 4.055 -19.859 1 93.81 88 THR A O 1
ATOM 673 N N . GLY A 1 89 ? -2.68 1.935 -20.594 1 94.81 89 GLY A N 1
ATOM 674 C CA . GLY A 1 89 ? -1.236 1.951 -20.422 1 94.81 89 GLY A CA 1
ATOM 675 C C . GLY A 1 89 ? -0.806 1.521 -19.031 1 94.81 89 GLY A C 1
ATOM 676 O O . GLY A 1 89 ? 0.382 1.56 -18.703 1 94.81 89 GLY A O 1
ATOM 677 N N . ASP A 1 90 ? -1.727 1.159 -18.188 1 95.94 90 ASP A N 1
ATOM 678 C CA . ASP A 1 90 ? -1.412 0.696 -16.844 1 95.94 90 ASP A CA 1
ATOM 679 C C . ASP A 1 90 ? -0.605 -0.6 -16.891 1 95.94 90 ASP A C 1
ATOM 681 O O . ASP A 1 90 ? 0.214 -0.854 -16 1 95.94 90 ASP A O 1
ATOM 685 N N . LEU A 1 91 ? -0.861 -1.384 -17.938 1 97.69 91 LEU A N 1
ATOM 686 C CA . LEU A 1 91 ? -0.126 -2.625 -18.156 1 97.69 91 LEU A CA 1
ATOM 687 C C . LEU A 1 91 ? 0.502 -2.645 -19.547 1 97.69 91 LEU A C 1
ATOM 689 O O . LEU A 1 91 ? -0.182 -2.414 -20.547 1 97.69 91 LEU A O 1
ATOM 693 N N . VAL A 1 92 ? 1.747 -2.875 -19.578 1 97.25 92 VAL A N 1
ATOM 694 C CA . VAL A 1 92 ? 2.416 -2.998 -20.875 1 97.25 92 VAL A CA 1
ATOM 695 C C . VAL A 1 92 ? 1.84 -4.188 -21.641 1 97.25 92 VAL A C 1
ATOM 697 O O . VAL A 1 92 ? 1.468 -5.199 -21.047 1 97.25 92 VAL A O 1
ATOM 700 N N . PRO A 1 93 ? 1.736 -4.078 -22.969 1 97.25 93 PRO A N 1
ATOM 701 C CA . PRO A 1 93 ? 1.318 -5.27 -23.703 1 97.25 93 PRO A CA 1
ATOM 702 C C . PRO A 1 93 ? 2.158 -6.5 -23.375 1 97.25 93 PRO A C 1
ATOM 704 O O . PRO A 1 93 ? 3.389 -6.422 -23.344 1 97.25 93 PRO A O 1
ATOM 707 N N . CYS A 1 94 ? 1.464 -7.543 -23.141 1 98.44 94 CYS A N 1
ATOM 708 C CA . CYS A 1 94 ? 2.121 -8.789 -22.766 1 98.44 94 CYS A CA 1
ATOM 709 C C . CYS A 1 94 ? 1.258 -9.992 -23.125 1 98.44 94 CYS A C 1
ATOM 711 O O . CYS A 1 94 ? 0.062 -9.852 -23.375 1 98.44 94 CYS A O 1
ATOM 713 N N . VAL A 1 95 ? 1.893 -11.117 -23.25 1 98.75 95 VAL A N 1
ATOM 714 C CA . VAL A 1 95 ? 1.176 -12.383 -23.375 1 98.75 95 VAL A CA 1
ATOM 715 C C . VAL A 1 95 ? 0.81 -12.898 -21.984 1 98.75 95 VAL A C 1
ATOM 717 O O . VAL A 1 95 ? 1.685 -13.094 -21.141 1 98.75 95 VAL A O 1
ATOM 720 N N . VAL A 1 96 ? -0.481 -13.07 -21.766 1 98.69 96 VAL A N 1
ATOM 721 C CA . VAL A 1 96 ? -0.945 -13.562 -20.469 1 98.69 96 VAL A CA 1
ATOM 722 C C . VAL A 1 96 ? -1.327 -15.039 -20.594 1 98.69 96 VAL A C 1
ATOM 724 O O . VAL A 1 96 ? -2.105 -15.422 -21.469 1 98.69 96 VAL A O 1
ATOM 727 N N . VAL A 1 97 ? -0.781 -15.836 -19.734 1 98.62 97 VAL A N 1
ATOM 728 C CA . VAL A 1 97 ? -1.093 -17.266 -19.75 1 98.62 97 VAL A CA 1
ATOM 729 C C . VAL A 1 97 ? -1.653 -17.672 -18.391 1 98.62 97 VAL A C 1
ATOM 731 O O . VAL A 1 97 ? -1.205 -17.188 -17.344 1 98.62 97 VAL A O 1
ATOM 734 N N . ALA A 1 98 ? -2.635 -18.562 -18.375 1 98.44 98 ALA A N 1
ATOM 735 C CA . ALA A 1 98 ? -3.303 -19.031 -17.172 1 98.44 98 ALA A CA 1
ATOM 736 C C . ALA A 1 98 ? -3.545 -20.531 -17.219 1 98.44 98 ALA A C 1
ATOM 738 O O . ALA A 1 98 ? -4.461 -21 -17.891 1 98.44 98 ALA A O 1
ATOM 739 N N . PRO A 1 99 ? -2.764 -21.297 -16.484 1 98 99 PRO A N 1
ATOM 740 C CA . PRO A 1 99 ? -3.061 -22.734 -16.406 1 98 99 PRO A CA 1
ATOM 741 C C . PRO A 1 99 ? -4.367 -23.031 -15.68 1 98 99 PRO A C 1
ATOM 743 O O . PRO A 1 99 ? -4.68 -22.359 -14.68 1 98 99 PRO A O 1
ATOM 746 N N . VAL A 1 100 ? -5.121 -23.922 -16.172 1 96.62 100 VAL A N 1
ATOM 747 C CA . VAL A 1 100 ? -6.328 -24.422 -15.523 1 96.62 100 VAL A CA 1
ATOM 748 C C . VAL A 1 100 ? -5.977 -25.578 -14.594 1 96.62 100 VAL A C 1
ATOM 750 O O . VAL A 1 100 ? -5.727 -26.688 -15.055 1 96.62 100 VAL A O 1
ATOM 753 N N . THR A 1 101 ? -6.043 -25.328 -13.281 1 94.31 101 THR A N 1
ATOM 754 C CA . THR A 1 101 ? -5.359 -26.281 -12.406 1 94.31 101 THR A CA 1
ATOM 755 C C . THR A 1 101 ? -6.32 -26.828 -11.359 1 94.31 101 THR A C 1
ATOM 757 O O . THR A 1 101 ? -5.98 -27.766 -10.633 1 94.31 101 THR A O 1
ATOM 760 N N . GLY A 1 102 ? -7.555 -26.297 -11.25 1 90.12 102 GLY A N 1
ATOM 761 C CA . GLY A 1 102 ? -8.422 -26.672 -10.141 1 90.12 102 GLY A CA 1
ATOM 762 C C . GLY A 1 102 ? -7.824 -26.344 -8.789 1 90.12 102 GLY A C 1
ATOM 763 O O . GLY A 1 102 ? -7.23 -25.281 -8.602 1 90.12 102 GLY A O 1
ATOM 764 N N . ALA A 1 103 ? -8.047 -27.188 -7.809 1 87.44 103 ALA A N 1
ATOM 765 C CA . ALA A 1 103 ? -7.535 -26.953 -6.461 1 87.44 103 ALA A CA 1
ATOM 766 C C . ALA A 1 103 ? -6.109 -27.484 -6.316 1 87.44 103 ALA A C 1
ATOM 768 O O . ALA A 1 103 ? -5.828 -28.297 -5.43 1 87.44 103 ALA A O 1
ATOM 769 N N . SER A 1 104 ? -5.227 -27 -7.113 1 90.25 104 SER A N 1
ATOM 770 C CA . SER A 1 104 ? -3.863 -27.516 -7.207 1 90.25 104 SER A CA 1
ATOM 771 C C . SER A 1 104 ? -3.006 -27.016 -6.051 1 90.25 104 SER A C 1
ATOM 773 O O . SER A 1 104 ? -1.987 -27.625 -5.715 1 90.25 104 SER A O 1
ATOM 775 N N . PHE A 1 105 ? -3.432 -25.828 -5.48 1 91.31 105 PHE A N 1
ATOM 776 C CA . PHE A 1 105 ? -2.65 -25.125 -4.465 1 91.31 105 PHE A CA 1
ATOM 777 C C . PHE A 1 105 ? -1.282 -24.734 -5.012 1 91.31 105 PHE A C 1
ATOM 779 O O . PHE A 1 105 ? -0.435 -24.234 -4.27 1 91.31 105 PHE A O 1
ATOM 786 N N . TYR A 1 106 ? -1.04 -25.094 -6.305 1 96.5 106 TYR A N 1
ATOM 787 C CA . TYR A 1 106 ? 0.148 -24.703 -7.055 1 96.5 106 TYR A CA 1
ATOM 788 C C . TYR A 1 106 ? 1.412 -25.234 -6.391 1 96.5 106 TYR A C 1
ATOM 790 O O . TYR A 1 106 ? 2.438 -24.547 -6.352 1 96.5 106 TYR A O 1
ATOM 798 N N . ILE A 1 107 ? 1.356 -26.422 -5.785 1 96.69 107 ILE A N 1
ATOM 799 C CA . ILE A 1 107 ? 2.492 -27.141 -5.23 1 96.69 107 ILE A CA 1
ATOM 800 C C . ILE A 1 107 ? 2.604 -28.516 -5.895 1 96.69 107 ILE A C 1
ATOM 802 O O . ILE A 1 107 ? 1.684 -28.953 -6.59 1 96.69 107 ILE A O 1
ATOM 806 N N . ASP A 1 108 ? 3.805 -29.141 -5.742 1 98.06 108 ASP A N 1
ATOM 807 C CA . ASP A 1 108 ? 3.906 -30.578 -6.004 1 98.06 108 ASP A CA 1
ATOM 808 C C . ASP A 1 108 ? 3.33 -31.391 -4.844 1 98.06 108 ASP A C 1
ATOM 810 O O . ASP A 1 108 ? 3.84 -31.328 -3.725 1 98.06 108 ASP A O 1
ATOM 814 N N . TRP A 1 109 ? 2.283 -32.094 -5.148 1 96.38 109 TRP A N 1
ATOM 815 C CA . TRP A 1 109 ? 1.558 -32.781 -4.102 1 96.38 109 TRP A CA 1
ATOM 816 C C . TRP A 1 109 ? 2.465 -33.781 -3.385 1 96.38 109 TRP A C 1
ATOM 818 O O . TRP A 1 109 ? 3.352 -34.375 -4.004 1 96.38 109 TRP A O 1
ATOM 828 N N . HIS A 1 110 ? 2.174 -33.938 -2.146 1 95.44 110 HIS A N 1
ATOM 829 C CA . HIS A 1 110 ? 2.975 -34.781 -1.277 1 95.44 110 HIS A CA 1
ATOM 830 C C . HIS A 1 110 ? 3 -36.219 -1.79 1 95.44 110 HIS A C 1
ATOM 832 O O . HIS A 1 110 ? 4.023 -36.906 -1.689 1 95.44 110 HIS A O 1
ATOM 838 N N . ASP A 1 111 ? 1.895 -36.656 -2.357 1 95.19 111 ASP A N 1
ATOM 839 C CA . ASP A 1 111 ? 1.796 -38.062 -2.768 1 95.19 111 ASP A CA 1
ATOM 840 C C . ASP A 1 111 ? 2.391 -38.281 -4.156 1 95.19 111 ASP A C 1
ATOM 842 O O . ASP A 1 111 ? 2.406 -39.406 -4.672 1 95.19 111 ASP A O 1
ATOM 846 N N . GLY A 1 112 ? 2.721 -37.188 -4.828 1 95.5 112 GLY A N 1
ATOM 847 C CA . GLY A 1 112 ? 3.43 -37.281 -6.094 1 95.5 112 GLY A CA 1
ATOM 848 C C . GLY A 1 112 ? 2.502 -37.344 -7.293 1 95.5 112 GLY A C 1
ATOM 849 O O . GLY A 1 112 ? 2.959 -37.344 -8.438 1 95.5 112 GLY A O 1
ATOM 850 N N . THR A 1 113 ? 1.211 -37.344 -7.109 1 94.31 113 THR A N 1
ATOM 851 C CA . THR A 1 113 ? 0.255 -37.562 -8.188 1 94.31 113 THR A CA 1
ATOM 852 C C . THR A 1 113 ? 0.136 -36.312 -9.07 1 94.31 113 THR A C 1
ATOM 854 O O . THR A 1 113 ? -0.183 -36.438 -10.25 1 94.31 113 THR A O 1
ATOM 857 N N . ASN A 1 114 ? 0.279 -35.219 -8.484 1 96 114 ASN A N 1
ATOM 858 C CA . ASN A 1 114 ? 0.221 -33.938 -9.195 1 96 114 ASN A CA 1
ATOM 859 C C . ASN A 1 114 ? 1.417 -33.062 -8.867 1 96 114 ASN A C 1
ATOM 861 O O . ASN A 1 114 ? 1.596 -32.656 -7.715 1 96 114 ASN A O 1
ATOM 865 N N . GLN A 1 115 ? 2.16 -32.719 -9.883 1 98.12 115 GLN A N 1
ATOM 866 C CA . GLN A 1 115 ? 3.348 -31.891 -9.711 1 98.12 115 GLN A CA 1
ATOM 867 C C . GLN A 1 115 ? 3.172 -30.531 -10.391 1 98.12 115 GLN A C 1
ATOM 869 O O . GLN A 1 115 ? 3.854 -30.234 -11.375 1 98.12 115 GLN A O 1
ATOM 874 N N . TRP A 1 116 ? 2.42 -29.703 -9.781 1 97.94 116 TRP A N 1
ATOM 875 C CA . TRP A 1 116 ? 1.971 -28.469 -10.422 1 97.94 116 TRP A CA 1
ATOM 876 C C . TRP A 1 116 ? 3.084 -27.422 -10.445 1 97.94 116 TRP A C 1
ATOM 878 O O . TRP A 1 116 ? 3.254 -26.703 -11.438 1 97.94 116 TRP A O 1
ATOM 888 N N . ASP A 1 117 ? 3.838 -27.219 -9.32 1 98.62 117 ASP A N 1
ATOM 889 C CA . ASP A 1 117 ? 4.98 -26.312 -9.328 1 98.62 117 ASP A CA 1
ATOM 890 C C . ASP A 1 117 ? 5.965 -26.688 -10.438 1 98.62 117 ASP A C 1
ATOM 892 O O . ASP A 1 117 ? 6.34 -25.844 -11.25 1 98.62 117 ASP A O 1
ATOM 896 N N . THR A 1 118 ? 6.297 -27.969 -10.531 1 98.69 118 THR A N 1
ATOM 897 C CA . THR A 1 118 ? 7.227 -28.469 -11.523 1 98.69 118 THR A CA 1
ATOM 898 C C . THR A 1 118 ? 6.684 -28.266 -12.938 1 98.69 118 THR A C 1
ATOM 900 O O . THR A 1 118 ? 7.422 -27.859 -13.836 1 98.69 118 THR A O 1
ATOM 903 N N . PHE A 1 119 ? 5.438 -28.5 -13.125 1 98.75 119 PHE A N 1
ATOM 904 C CA . PHE A 1 119 ? 4.812 -28.328 -14.438 1 98.75 119 PHE A CA 1
ATOM 905 C C . PHE A 1 119 ? 4.844 -26.875 -14.875 1 98.75 119 PHE A C 1
ATOM 907 O O . PHE A 1 119 ? 5.289 -26.562 -15.984 1 98.75 119 PHE A O 1
ATOM 914 N N . ILE A 1 120 ? 4.445 -25.953 -14.016 1 98.75 120 ILE A N 1
ATOM 915 C CA . ILE A 1 120 ? 4.293 -24.531 -14.352 1 98.75 120 ILE A CA 1
ATOM 916 C C . ILE A 1 120 ? 5.668 -23.922 -14.602 1 98.75 120 ILE A C 1
ATOM 918 O O . ILE A 1 120 ? 5.859 -23.188 -15.578 1 98.75 120 ILE A O 1
ATOM 922 N N . THR A 1 121 ? 6.66 -24.25 -13.766 1 98.62 121 THR A N 1
ATOM 923 C CA . THR A 1 121 ? 7.965 -23.594 -13.82 1 98.62 121 THR A CA 1
ATOM 924 C C . THR A 1 121 ? 8.891 -24.297 -14.805 1 98.62 121 THR A C 1
ATOM 926 O O . THR A 1 121 ? 9.953 -23.781 -15.148 1 98.62 121 THR A O 1
ATOM 929 N N . GLY A 1 122 ? 8.453 -25.422 -15.266 1 98.44 122 GLY A N 1
ATOM 930 C CA . GLY A 1 122 ? 9.258 -26.203 -16.203 1 98.44 122 GLY A CA 1
ATOM 931 C C . GLY A 1 122 ? 8.609 -26.344 -17.562 1 98.44 122 GLY A C 1
ATOM 932 O O . GLY A 1 122 ? 8.75 -25.469 -18.422 1 98.44 122 GLY A O 1
ATOM 933 N N . GLN A 1 123 ? 7.793 -27.422 -17.688 1 98.5 123 GLN A N 1
ATOM 934 C CA . GLN A 1 123 ? 7.27 -27.797 -19 1 98.5 123 GLN A CA 1
ATOM 935 C C . GLN A 1 123 ? 6.395 -26.688 -19.578 1 98.5 123 GLN A C 1
ATOM 937 O O . GLN A 1 123 ? 6.559 -26.297 -20.734 1 98.5 123 GLN A O 1
ATOM 942 N N . MET A 1 124 ? 5.484 -26.156 -18.797 1 98.56 124 MET A N 1
ATOM 943 C CA . MET A 1 124 ? 4.574 -25.125 -19.297 1 98.56 124 MET A CA 1
ATOM 944 C C . MET A 1 124 ? 5.344 -23.891 -19.75 1 98.56 124 MET A C 1
ATOM 946 O O . MET A 1 124 ? 5.129 -23.391 -20.859 1 98.56 124 MET A O 1
ATOM 950 N N . LEU A 1 125 ? 6.188 -23.422 -18.891 1 98.25 125 LEU A N 1
ATOM 951 C CA . LEU A 1 125 ? 6.945 -22.219 -19.203 1 98.25 125 LEU A CA 1
ATOM 952 C C . LEU A 1 125 ? 7.773 -22.406 -20.469 1 98.25 125 LEU A C 1
ATOM 954 O O . LEU A 1 125 ? 7.801 -21.531 -21.344 1 98.25 125 LEU A O 1
ATOM 958 N N . ASN A 1 126 ? 8.422 -23.547 -20.578 1 97.81 126 ASN A N 1
ATOM 959 C CA . ASN A 1 126 ? 9.219 -23.844 -21.766 1 97.81 126 ASN A CA 1
ATOM 960 C C . ASN A 1 126 ? 8.352 -23.891 -23.016 1 97.81 126 ASN A C 1
ATOM 962 O O . ASN A 1 126 ? 8.719 -23.344 -24.047 1 97.81 126 ASN A O 1
ATOM 966 N N . ASP A 1 127 ? 7.223 -24.547 -22.953 1 98.12 127 ASP A N 1
ATOM 967 C CA . ASP A 1 127 ? 6.309 -24.641 -24.078 1 98.12 127 ASP A CA 1
ATOM 968 C C . ASP A 1 127 ? 5.816 -23.25 -24.5 1 98.12 127 ASP A C 1
ATOM 970 O O . ASP A 1 127 ? 5.719 -22.953 -25.688 1 98.12 127 ASP A O 1
ATOM 974 N N . MET A 1 128 ? 5.488 -22.422 -23.547 1 97.88 128 MET A N 1
ATOM 975 C CA . MET A 1 128 ? 5.039 -21.062 -23.844 1 97.88 128 MET A CA 1
ATOM 976 C C . MET A 1 128 ? 6.125 -20.281 -24.562 1 97.88 128 MET A C 1
ATOM 978 O O . MET A 1 128 ? 5.84 -19.562 -25.531 1 97.88 128 MET A O 1
ATOM 982 N N . ARG A 1 129 ? 7.352 -20.391 -24.094 1 97.62 129 ARG A N 1
ATOM 983 C CA . ARG A 1 129 ? 8.477 -19.656 -24.672 1 97.62 129 ARG A CA 1
ATOM 984 C C . ARG A 1 129 ? 8.781 -20.141 -26.078 1 97.62 129 ARG A C 1
ATOM 986 O O . ARG A 1 129 ? 9.305 -19.391 -26.906 1 97.62 129 ARG A O 1
ATOM 993 N N . GLU A 1 130 ? 8.469 -21.375 -26.344 1 97.06 130 GLU A N 1
ATOM 994 C CA . GLU A 1 130 ? 8.695 -21.938 -27.672 1 97.06 130 GLU A CA 1
ATOM 995 C C . GLU A 1 130 ? 7.566 -21.547 -28.625 1 97.06 130 GLU A C 1
ATOM 997 O O . GLU A 1 130 ? 7.805 -21.266 -29.797 1 97.06 130 GLU A O 1
ATOM 1002 N N . GLN A 1 131 ? 6.387 -21.516 -28.188 1 97 131 GLN A N 1
ATOM 1003 C CA . GLN A 1 131 ? 5.207 -21.406 -29.047 1 97 131 GLN A CA 1
ATOM 1004 C C . GLN A 1 131 ? 4.828 -19.953 -29.281 1 97 131 GLN A C 1
ATOM 1006 O O . GLN A 1 131 ? 4.188 -19.625 -30.281 1 97 131 GLN A O 1
ATOM 1011 N N . TYR A 1 132 ? 5.109 -19.109 -28.344 1 98.06 132 TYR A N 1
ATOM 1012 C CA . TYR A 1 132 ? 4.688 -17.719 -28.438 1 98.06 132 TYR A CA 1
ATOM 1013 C C . TYR A 1 132 ? 5.891 -16.781 -28.516 1 98.06 132 TYR A C 1
ATOM 1015 O O . TYR A 1 132 ? 7 -17.156 -28.141 1 98.06 132 TYR A O 1
ATOM 1023 N N . HIS A 1 133 ? 5.695 -15.617 -29.062 1 98 133 HIS A N 1
ATOM 1024 C CA . HIS A 1 133 ? 6.73 -14.609 -29.234 1 98 133 HIS A CA 1
ATOM 1025 C C . HIS A 1 133 ? 6.934 -13.797 -27.969 1 98 133 HIS A C 1
ATOM 1027 O O . HIS A 1 133 ? 6.488 -12.648 -27.875 1 98 133 HIS A O 1
ATOM 1033 N N . VAL A 1 134 ? 7.637 -14.43 -27 1 98.44 134 VAL A N 1
ATOM 1034 C CA . VAL A 1 134 ? 7.801 -13.812 -25.688 1 98.44 134 VAL A CA 1
ATOM 1035 C C . VAL A 1 134 ? 9.281 -13.75 -25.328 1 98.44 134 VAL A C 1
ATOM 1037 O O . VAL A 1 134 ? 10.102 -14.469 -25.906 1 98.44 134 VAL A O 1
ATOM 1040 N N . ILE A 1 135 ? 9.609 -12.844 -24.438 1 97.94 135 ILE A N 1
ATOM 1041 C CA . ILE A 1 135 ? 10.945 -12.766 -23.859 1 97.94 135 ILE A CA 1
ATOM 1042 C C . ILE A 1 135 ? 11.25 -14.055 -23.094 1 97.94 135 ILE A C 1
ATOM 1044 O O . ILE A 1 135 ? 10.414 -14.539 -22.328 1 97.94 135 ILE A O 1
ATOM 1048 N N . LYS A 1 136 ? 12.453 -14.594 -23.203 1 97.12 136 LYS A N 1
ATOM 1049 C CA . LYS A 1 136 ? 12.711 -15.969 -22.781 1 97.12 136 LYS A CA 1
ATOM 1050 C C . LYS A 1 136 ? 13.516 -16 -21.484 1 97.12 136 LYS A C 1
ATOM 1052 O O . LYS A 1 136 ? 13.844 -17.078 -20.984 1 97.12 136 LYS A O 1
ATOM 1057 N N . ASP A 1 137 ? 13.781 -14.875 -20.891 1 95.81 137 ASP A N 1
ATOM 1058 C CA . ASP A 1 137 ? 14.523 -14.852 -19.625 1 95.81 137 ASP A CA 1
ATOM 1059 C C . ASP A 1 137 ? 13.711 -14.156 -18.531 1 95.81 137 ASP A C 1
ATOM 1061 O O . ASP A 1 137 ? 12.594 -13.711 -18.766 1 95.81 137 ASP A O 1
ATOM 1065 N N . ARG A 1 138 ? 14.242 -14.133 -17.297 1 96.25 138 ARG A N 1
ATOM 1066 C CA . ARG A 1 138 ? 13.516 -13.688 -16.125 1 96.25 138 ARG A CA 1
ATOM 1067 C C . ARG A 1 138 ? 13.094 -12.227 -16.25 1 96.25 138 ARG A C 1
ATOM 1069 O O . ARG A 1 138 ? 12.094 -11.805 -15.664 1 96.25 138 ARG A O 1
ATOM 1076 N N . THR A 1 139 ? 13.828 -11.391 -17.047 1 96.44 139 THR A N 1
ATOM 1077 C CA . THR A 1 139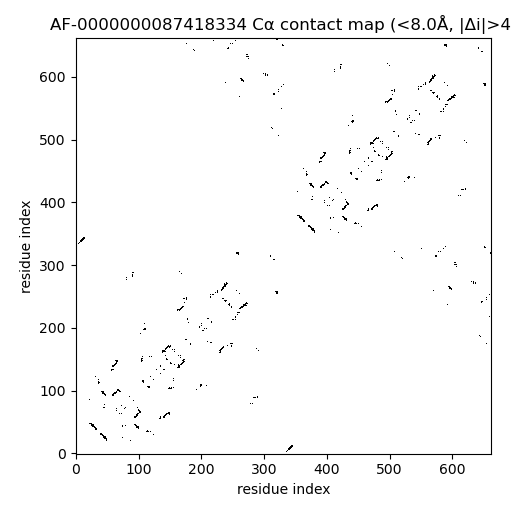 ? 13.562 -9.961 -17.141 1 96.44 139 THR A CA 1
ATOM 1078 C C . THR A 1 139 ? 12.219 -9.695 -17.812 1 96.44 139 THR A C 1
ATOM 1080 O O . THR A 1 139 ? 11.664 -8.602 -17.703 1 96.44 139 THR A O 1
ATOM 1083 N N . GLY A 1 140 ? 11.672 -10.742 -18.484 1 97.88 140 GLY A N 1
ATOM 1084 C CA . GLY A 1 140 ? 10.414 -10.578 -19.188 1 97.88 140 GLY A CA 1
ATOM 1085 C C . GLY A 1 140 ? 9.32 -11.492 -18.656 1 97.88 140 GLY A C 1
ATOM 1086 O O . GLY A 1 140 ? 8.297 -11.688 -19.312 1 97.88 140 GLY A O 1
ATOM 1087 N N . THR A 1 141 ? 9.523 -12.125 -17.562 1 98.69 141 THR A N 1
ATOM 1088 C CA . THR A 1 141 ? 8.547 -13.07 -17.031 1 98.69 141 THR A CA 1
ATOM 1089 C C . THR A 1 141 ? 8.031 -12.609 -15.672 1 98.69 141 THR A C 1
ATOM 1091 O O . THR A 1 141 ? 8.82 -12.359 -14.758 1 98.69 141 THR A O 1
ATOM 1094 N N . VAL A 1 142 ? 6.762 -12.461 -15.562 1 98.81 142 VAL A N 1
ATOM 1095 C CA . VAL A 1 142 ? 6.113 -12.109 -14.305 1 98.81 142 VAL A CA 1
ATOM 1096 C C . VAL A 1 142 ? 5.086 -13.172 -13.938 1 98.81 142 VAL A C 1
ATOM 1098 O O . VAL A 1 142 ? 4.508 -13.82 -14.812 1 98.81 142 VAL A O 1
ATOM 1101 N N . ILE A 1 143 ? 4.891 -13.398 -12.656 1 98.94 143 ILE A N 1
ATOM 1102 C CA . ILE A 1 143 ? 3.871 -14.312 -12.156 1 98.94 143 ILE A CA 1
ATOM 1103 C C . ILE A 1 143 ? 2.949 -13.586 -11.188 1 98.94 143 ILE A C 1
ATOM 1105 O O . ILE A 1 143 ? 3.393 -12.703 -10.445 1 98.94 143 ILE A O 1
ATOM 1109 N N . GLY A 1 144 ? 1.68 -13.844 -11.227 1 98.69 144 GLY A N 1
ATOM 1110 C CA . GLY A 1 144 ? 0.71 -13.234 -10.336 1 98.69 144 GLY A CA 1
ATOM 1111 C C . GLY A 1 144 ? -0.55 -14.062 -10.164 1 98.69 144 GLY A C 1
ATOM 1112 O O . GLY A 1 144 ? -0.78 -15.008 -10.922 1 98.69 144 GLY A O 1
ATOM 1113 N N . GLY A 1 145 ? -1.295 -13.703 -9.219 1 98.31 145 GLY A N 1
ATOM 1114 C CA . GLY A 1 145 ? -2.557 -14.383 -8.961 1 98.31 145 GLY A CA 1
ATOM 1115 C C . GLY A 1 145 ? -3.312 -13.797 -7.781 1 98.31 145 GLY A C 1
ATOM 1116 O O . GLY A 1 145 ? -2.797 -12.922 -7.074 1 98.31 145 GLY A O 1
ATOM 1117 N N . SER A 1 146 ? -4.523 -14.25 -7.559 1 96.88 146 SER A N 1
ATOM 1118 C CA . SER A 1 146 ? -5.391 -13.75 -6.496 1 96.88 146 SER A CA 1
ATOM 1119 C C . SER A 1 146 ? -5.91 -14.891 -5.629 1 96.88 146 SER A C 1
ATOM 1121 O O . SER A 1 146 ? -6.172 -15.992 -6.125 1 96.88 146 SER A O 1
ATOM 1123 N N . SER A 1 147 ? -6.078 -14.578 -4.328 1 95.56 147 SER A N 1
ATOM 1124 C CA . SER A 1 147 ? -6.621 -15.555 -3.389 1 95.56 147 SER A CA 1
ATOM 1125 C C . SER A 1 147 ? -5.758 -16.812 -3.338 1 95.56 147 SER A C 1
ATOM 1127 O O . SER A 1 147 ? -4.551 -16.734 -3.094 1 95.56 147 SER A O 1
ATOM 1129 N N . PHE A 1 148 ? -6.266 -17.953 -3.807 1 94.12 148 PHE A N 1
ATOM 1130 C CA . PHE A 1 148 ? -5.457 -19.172 -3.885 1 94.12 148 PHE A CA 1
ATOM 1131 C C . PHE A 1 148 ? -4.352 -19.016 -4.922 1 94.12 148 PHE A C 1
ATOM 1133 O O . PHE A 1 148 ? -3.25 -19.531 -4.742 1 94.12 148 PHE A O 1
ATOM 1140 N N . GLY A 1 149 ? -4.703 -18.297 -5.961 1 97.44 149 GLY A N 1
ATOM 1141 C CA . GLY A 1 149 ? -3.676 -17.984 -6.938 1 97.44 149 GLY A CA 1
ATOM 1142 C C . GLY A 1 149 ? -2.59 -17.078 -6.391 1 97.44 149 GLY A C 1
ATOM 1143 O O . GLY A 1 149 ? -1.433 -17.172 -6.809 1 97.44 149 GLY A O 1
ATOM 1144 N N . GLY A 1 150 ? -3.016 -16.141 -5.492 1 98.44 150 GLY A N 1
ATOM 1145 C CA . GLY A 1 150 ? -2.027 -15.336 -4.797 1 98.44 150 GLY A CA 1
ATOM 1146 C C . GLY A 1 150 ? -1.098 -16.156 -3.918 1 98.44 150 GLY A C 1
ATOM 1147 O O . GLY A 1 150 ? 0.11 -15.906 -3.887 1 98.44 150 GLY A O 1
ATOM 1148 N N . GLN A 1 151 ? -1.659 -17.109 -3.197 1 97.56 151 GLN A N 1
ATOM 1149 C CA . GLN A 1 151 ? -0.854 -18.047 -2.416 1 97.56 151 GLN A CA 1
ATOM 1150 C C . GLN A 1 151 ? 0.111 -18.828 -3.309 1 97.56 151 GLN A C 1
ATOM 1152 O O . GLN A 1 151 ? 1.29 -18.969 -2.979 1 97.56 151 GLN A O 1
ATOM 1157 N N . GLY A 1 152 ? -0.446 -19.312 -4.41 1 98.31 152 GLY A N 1
ATOM 1158 C CA . GLY A 1 152 ? 0.383 -20.031 -5.371 1 98.31 152 GLY A CA 1
ATOM 1159 C C . GLY A 1 152 ? 1.522 -19.188 -5.914 1 98.31 152 GLY A C 1
ATOM 1160 O O . GLY A 1 152 ? 2.639 -19.672 -6.086 1 98.31 152 GLY A O 1
ATOM 1161 N N . THR A 1 153 ? 1.231 -17.953 -6.215 1 98.88 153 THR A N 1
ATOM 1162 C CA . THR A 1 153 ? 2.252 -17.016 -6.676 1 98.88 153 THR A CA 1
ATOM 1163 C C . THR A 1 153 ? 3.398 -16.922 -5.672 1 98.88 153 THR A C 1
ATOM 1165 O O . THR A 1 153 ? 4.57 -17 -6.051 1 98.88 153 THR A O 1
ATOM 1168 N N . LEU A 1 154 ? 3.082 -16.797 -4.391 1 98.94 154 LEU A N 1
ATOM 1169 C CA . LEU A 1 154 ? 4.098 -16.719 -3.348 1 98.94 154 LEU A CA 1
ATOM 1170 C C . LEU A 1 154 ? 4.883 -18.016 -3.244 1 98.94 154 LEU A C 1
ATOM 1172 O O . LEU A 1 154 ? 6.113 -18 -3.174 1 98.94 154 LEU A O 1
ATOM 1176 N N . ARG A 1 155 ? 4.184 -19.141 -3.287 1 98.75 155 ARG A N 1
ATOM 1177 C CA . ARG A 1 155 ? 4.836 -20.438 -3.191 1 98.75 155 ARG A CA 1
ATOM 1178 C C . ARG A 1 155 ? 5.852 -20.641 -4.309 1 98.75 155 ARG A C 1
ATOM 1180 O O . ARG A 1 155 ? 7.012 -20.969 -4.055 1 98.75 155 ARG A O 1
ATOM 1187 N N . ILE A 1 156 ? 5.426 -20.344 -5.496 1 98.88 156 ILE A N 1
ATOM 1188 C CA . ILE A 1 156 ? 6.273 -20.578 -6.66 1 98.88 156 ILE A CA 1
ATOM 1189 C C . ILE A 1 156 ? 7.402 -19.547 -6.688 1 98.88 156 ILE A C 1
ATOM 1191 O O . ILE A 1 156 ? 8.57 -19.906 -6.871 1 98.88 156 ILE A O 1
ATOM 1195 N N . ALA A 1 157 ? 7.105 -18.312 -6.457 1 98.88 157 ALA A N 1
ATOM 1196 C CA . ALA A 1 157 ? 8.102 -17.25 -6.543 1 98.88 157 ALA A CA 1
ATOM 1197 C C . ALA A 1 157 ? 9.156 -17.406 -5.449 1 98.88 157 ALA A C 1
ATOM 1199 O O . ALA A 1 157 ? 10.336 -17.125 -5.672 1 98.88 157 ALA A O 1
ATOM 1200 N N . PHE A 1 158 ? 8.758 -17.797 -4.227 1 98.88 158 PHE A N 1
ATOM 1201 C CA . PHE A 1 158 ? 9.719 -17.938 -3.139 1 98.88 158 PHE A CA 1
ATOM 1202 C C . PHE A 1 158 ? 10.586 -19.172 -3.346 1 98.88 158 PHE A C 1
ATOM 1204 O O . PHE A 1 158 ? 11.75 -19.203 -2.928 1 98.88 158 PHE A O 1
ATOM 1211 N N . ARG A 1 159 ? 10.031 -20.141 -4.023 1 98.56 159 ARG A N 1
ATOM 1212 C CA . ARG A 1 159 ? 10.82 -21.344 -4.332 1 98.56 159 ARG A CA 1
ATOM 1213 C C . ARG A 1 159 ? 11.789 -21.078 -5.48 1 98.56 159 ARG A C 1
ATOM 1215 O O . ARG A 1 159 ? 12.914 -21.578 -5.473 1 98.56 159 ARG A O 1
ATOM 1222 N N . HIS A 1 160 ? 11.336 -20.297 -6.453 1 98.44 160 HIS A N 1
ATOM 1223 C CA . HIS A 1 160 ? 12.117 -19.984 -7.645 1 98.44 160 HIS A CA 1
ATOM 1224 C C . HIS A 1 160 ? 12.289 -18.484 -7.816 1 98.44 160 HIS A C 1
ATOM 1226 O O . HIS A 1 160 ? 11.914 -17.922 -8.852 1 98.44 160 HIS A O 1
ATOM 1232 N N . PRO A 1 161 ? 12.969 -17.859 -6.863 1 98.19 161 PRO A N 1
ATOM 1233 C CA . PRO A 1 161 ? 12.945 -16.391 -6.852 1 98.19 161 PRO A CA 1
ATOM 1234 C C . PRO A 1 161 ? 13.75 -15.781 -7.996 1 98.19 161 PRO A C 1
ATOM 1236 O O . PRO A 1 161 ? 13.633 -14.586 -8.266 1 98.19 161 PRO A O 1
ATOM 1239 N N . ARG A 1 162 ? 14.539 -16.547 -8.734 1 98.06 162 ARG A N 1
ATOM 1240 C CA . ARG A 1 162 ? 15.359 -16.016 -9.812 1 98.06 162 ARG A CA 1
ATOM 1241 C C . ARG A 1 162 ? 14.734 -16.281 -11.18 1 98.06 162 ARG A C 1
ATOM 1243 O O . ARG A 1 162 ? 15.328 -15.992 -12.211 1 98.06 162 ARG A O 1
ATOM 1250 N N . MET A 1 163 ? 13.508 -16.766 -11.195 1 98.25 163 MET A N 1
ATOM 1251 C CA . MET A 1 163 ? 12.852 -17.125 -12.453 1 98.25 163 MET A CA 1
ATOM 1252 C C . MET A 1 163 ? 12 -15.977 -12.969 1 98.25 163 MET A C 1
ATOM 1254 O O . MET A 1 163 ? 11.602 -15.969 -14.133 1 98.25 163 MET A O 1
ATOM 1258 N N . PHE A 1 164 ? 11.75 -15.008 -12.133 1 98.62 164 PHE A N 1
ATOM 1259 C CA . PHE A 1 164 ? 10.781 -13.969 -12.484 1 98.62 164 PHE A CA 1
ATOM 1260 C C . PHE A 1 164 ? 11.367 -12.586 -12.25 1 98.62 164 PHE A C 1
ATOM 1262 O O . PHE A 1 164 ? 12.125 -12.375 -11.297 1 98.62 164 PHE A O 1
ATOM 1269 N N . ALA A 1 165 ? 10.945 -11.672 -13.117 1 98.25 165 ALA A N 1
ATOM 1270 C CA . ALA A 1 165 ? 11.234 -10.266 -12.844 1 98.25 165 ALA A CA 1
ATOM 1271 C C . ALA A 1 165 ? 10.43 -9.758 -11.648 1 98.25 165 ALA A C 1
ATOM 1273 O O . ALA A 1 165 ? 10.938 -8.992 -10.828 1 98.25 165 ALA A O 1
ATOM 1274 N N . ALA A 1 166 ? 9.203 -10.258 -11.609 1 98.69 166 ALA A N 1
ATOM 1275 C CA . ALA A 1 166 ? 8.32 -9.797 -10.539 1 98.69 166 ALA A CA 1
ATOM 1276 C C . ALA A 1 166 ? 7.273 -10.859 -10.211 1 98.69 166 ALA A C 1
ATOM 1278 O O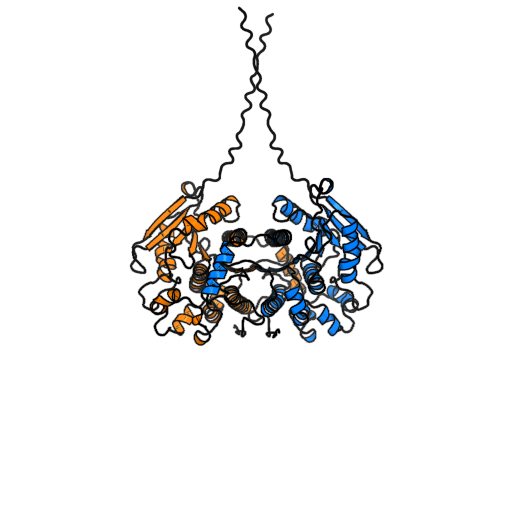 . ALA A 1 166 ? 6.977 -11.727 -11.031 1 98.69 166 ALA A O 1
ATOM 1279 N N . ALA A 1 167 ? 6.793 -10.812 -9.023 1 98.94 167 ALA A N 1
ATOM 1280 C CA . ALA A 1 167 ? 5.66 -11.594 -8.531 1 98.94 167 ALA A CA 1
ATOM 1281 C C . ALA A 1 167 ? 4.633 -10.695 -7.844 1 98.94 167 ALA A C 1
ATOM 1283 O O . ALA A 1 167 ? 4.992 -9.867 -7.004 1 98.94 167 ALA A O 1
ATOM 1284 N N . VAL A 1 168 ? 3.377 -10.789 -8.211 1 98.94 168 VAL A N 1
ATOM 1285 C CA . VAL A 1 168 ? 2.316 -9.984 -7.613 1 98.94 168 VAL A CA 1
ATOM 1286 C C . VAL A 1 168 ? 1.267 -10.898 -6.984 1 98.94 168 VAL A C 1
ATOM 1288 O O . VAL A 1 168 ? 0.638 -11.703 -7.676 1 98.94 168 VAL A O 1
ATOM 1291 N N . SER A 1 169 ? 1.098 -10.797 -5.719 1 98.88 169 SER A N 1
ATOM 1292 C CA . SER A 1 169 ? 0.172 -11.617 -4.945 1 98.88 169 SER A CA 1
ATOM 1293 C C . SER A 1 169 ? -0.999 -10.789 -4.426 1 98.88 169 SER A C 1
ATOM 1295 O O . SER A 1 169 ? -0.822 -9.93 -3.557 1 98.88 169 SER A O 1
ATOM 1297 N N . ILE A 1 170 ? -2.191 -11.102 -4.934 1 98.69 170 ILE A N 1
ATOM 1298 C CA . ILE A 1 170 ? -3.389 -10.336 -4.609 1 98.69 170 ILE A CA 1
ATOM 1299 C C . ILE A 1 170 ? -4.25 -11.109 -3.615 1 98.69 170 ILE A C 1
ATOM 1301 O O . ILE A 1 170 ? -4.73 -12.203 -3.922 1 98.69 170 ILE A O 1
ATOM 1305 N N . ALA A 1 171 ? -4.449 -10.57 -2.432 1 98.12 171 ALA A N 1
ATOM 1306 C CA . ALA A 1 171 ? -5.293 -11.125 -1.377 1 98.12 171 ALA A CA 1
ATOM 1307 C C . ALA A 1 171 ? -5.012 -12.609 -1.172 1 98.12 171 ALA A C 1
ATOM 1309 O O . ALA A 1 171 ? -5.934 -13.43 -1.166 1 98.12 171 ALA A O 1
ATOM 1310 N N . PRO A 1 172 ? -3.723 -12.938 -1.038 1 97.94 172 PRO A N 1
ATOM 1311 C CA . PRO A 1 172 ? -3.42 -14.359 -0.841 1 97.94 172 PRO A CA 1
ATOM 1312 C C . PRO A 1 172 ? -4 -14.906 0.459 1 97.94 172 PRO A C 1
ATOM 1314 O O . PRO A 1 172 ? -4.023 -14.211 1.475 1 97.94 172 PRO A O 1
ATOM 1317 N N . GLY A 1 173 ? -4.48 -16.094 0.397 1 91.81 173 GLY A N 1
ATOM 1318 C CA . GLY A 1 173 ? -4.988 -16.766 1.581 1 91.81 173 GLY A CA 1
ATOM 1319 C C . GLY A 1 173 ? -4.102 -17.906 2.045 1 91.81 173 GLY A C 1
ATOM 1320 O O . GLY A 1 173 ? -3.785 -18.797 1.268 1 91.81 173 GLY A O 1
ATOM 1321 N N . PHE A 1 174 ? -3.611 -17.891 3.199 1 91.88 174 PHE A N 1
ATOM 1322 C CA . PHE A 1 174 ? -2.877 -18.922 3.912 1 91.88 174 PHE A CA 1
ATOM 1323 C C . PHE A 1 174 ? -2.947 -18.703 5.418 1 91.88 174 PHE A C 1
ATOM 1325 O O . PHE A 1 174 ? -3.312 -17.625 5.875 1 91.88 174 PHE A O 1
ATOM 1332 N N . PRO A 1 175 ? -2.715 -19.766 6.176 1 90.81 175 PRO A N 1
ATOM 1333 C CA . PRO A 1 175 ? -2.811 -19.562 7.625 1 90.81 175 PRO A CA 1
ATOM 1334 C C . PRO A 1 175 ? -1.832 -18.516 8.148 1 90.81 175 PRO A C 1
ATOM 1336 O O . PRO A 1 175 ? -0.654 -18.531 7.781 1 90.81 175 PRO A O 1
ATOM 1339 N N . ALA A 1 176 ? -2.322 -17.688 9.016 1 93.38 176 ALA A N 1
ATOM 1340 C CA . ALA A 1 176 ? -1.488 -16.656 9.617 1 93.38 176 ALA A CA 1
ATOM 1341 C C . ALA A 1 176 ? -0.778 -17.172 10.859 1 93.38 176 ALA A C 1
ATOM 1343 O O . ALA A 1 176 ? -0.877 -16.578 11.938 1 93.38 176 ALA A O 1
ATOM 1344 N N . VAL A 1 177 ? -0.082 -18.266 10.703 1 94 177 VAL A N 1
ATOM 1345 C CA . VAL A 1 177 ? 0.666 -18.906 11.781 1 94 177 VAL A CA 1
ATOM 1346 C C . VAL A 1 177 ? 2.027 -19.359 11.266 1 94 177 VAL A C 1
ATOM 1348 O O . VAL A 1 177 ? 2.242 -19.453 10.055 1 94 177 VAL A O 1
ATOM 1351 N N . LEU A 1 178 ? 2.934 -19.703 12.219 1 95.12 178 LEU A N 1
ATOM 1352 C CA . LEU A 1 178 ? 4.27 -20.141 11.828 1 95.12 178 LEU A CA 1
ATOM 1353 C C . LEU A 1 178 ? 4.449 -21.625 12.078 1 95.12 178 LEU A C 1
ATOM 1355 O O . LEU A 1 178 ? 5.422 -22.219 11.609 1 95.12 178 LEU A O 1
ATOM 1359 N N . LYS A 1 179 ? 3.453 -22.203 12.82 1 93.31 179 LYS A N 1
ATOM 1360 C CA . LYS A 1 179 ? 3.461 -23.641 13.109 1 93.31 179 LYS A CA 1
ATOM 1361 C C . LYS A 1 179 ? 2.121 -24.281 12.75 1 93.31 179 LYS A C 1
ATOM 1363 O O . LYS A 1 179 ? 1.064 -23.688 12.984 1 93.31 179 LYS A O 1
ATOM 1368 N N . LEU A 1 180 ? 2.262 -25.422 12.148 1 90.94 180 LEU A N 1
ATOM 1369 C CA . LEU A 1 180 ? 1.065 -26.156 11.75 1 90.94 180 LEU A CA 1
ATOM 1370 C C . LEU A 1 180 ? 0.135 -26.375 12.945 1 90.94 180 LEU A C 1
ATOM 1372 O O . LEU A 1 180 ? -1.088 -26.297 12.805 1 90.94 180 LEU A O 1
ATOM 1376 N N . GLU A 1 181 ? 0.652 -26.578 14.141 1 89.06 181 GLU A N 1
ATOM 1377 C CA . GLU A 1 181 ? -0.111 -26.875 15.352 1 89.06 181 GLU A CA 1
ATOM 1378 C C . GLU A 1 181 ? -0.963 -25.688 15.773 1 89.06 181 GLU A C 1
ATOM 1380 O O . GLU A 1 181 ? -1.943 -25.844 16.5 1 89.06 181 GLU A O 1
ATOM 1385 N N . ASP A 1 182 ? -0.542 -24.516 15.328 1 89.25 182 ASP A N 1
ATOM 1386 C CA . ASP A 1 182 ? -1.253 -23.297 15.711 1 89.25 182 ASP A CA 1
ATOM 1387 C C . ASP A 1 182 ? -2.369 -22.969 14.719 1 89.25 182 ASP A C 1
ATOM 1389 O O . ASP A 1 182 ? -3.123 -22.016 14.914 1 89.25 182 ASP A O 1
ATOM 1393 N N . TRP A 1 183 ? -2.387 -23.766 13.672 1 84.81 183 TRP A N 1
ATOM 1394 C CA . TRP A 1 183 ? -3.398 -23.531 12.648 1 84.81 183 TRP A CA 1
ATOM 1395 C C . TRP A 1 183 ? -4.738 -24.125 13.062 1 84.81 183 TRP A C 1
ATOM 1397 O O . TRP A 1 183 ? -4.84 -25.328 13.312 1 84.81 183 TRP A O 1
ATOM 1407 N N . ASP A 1 184 ? -5.734 -23.203 13.125 1 75.94 184 ASP A N 1
ATOM 1408 C CA . ASP A 1 184 ? -7.098 -23.672 13.359 1 75.94 184 ASP A CA 1
ATOM 1409 C C . ASP A 1 184 ? -7.746 -24.141 12.062 1 75.94 184 ASP A C 1
ATOM 1411 O O . ASP A 1 184 ? -8.289 -23.344 11.305 1 75.94 184 ASP A O 1
ATOM 1415 N N . ILE A 1 185 ? -7.672 -25.391 11.836 1 66.88 185 ILE A N 1
ATOM 1416 C CA . ILE A 1 185 ? -8.086 -26.031 10.586 1 66.88 185 ILE A CA 1
ATOM 1417 C C . ILE A 1 185 ? -9.602 -25.984 10.461 1 66.88 185 ILE A C 1
ATOM 1419 O O . ILE A 1 185 ? -10.148 -26.156 9.367 1 66.88 185 ILE A O 1
ATOM 1423 N N . SER A 1 186 ? -10.242 -25.781 11.586 1 61.31 186 SER A N 1
ATOM 1424 C CA . SER A 1 186 ? -11.703 -25.812 11.586 1 61.31 186 SER A CA 1
ATOM 1425 C C . SER A 1 186 ? -12.281 -24.75 10.656 1 61.31 186 SER A C 1
ATOM 1427 O O . SER A 1 186 ? -13.43 -24.844 10.234 1 61.31 186 SER A O 1
ATOM 1429 N N . TYR A 1 187 ? -11.391 -23.875 10.297 1 59.38 187 TYR A N 1
ATOM 1430 C CA . TYR A 1 187 ? -11.875 -22.734 9.508 1 59.38 187 TYR A CA 1
ATOM 1431 C C . TYR A 1 187 ? -11.867 -23.062 8.016 1 59.38 187 TYR A C 1
ATOM 1433 O O . TYR A 1 187 ? -12.375 -22.297 7.203 1 59.38 187 TYR A O 1
ATOM 1441 N N . PHE A 1 188 ? -11.352 -24.203 7.68 1 60.84 188 PHE A N 1
ATOM 1442 C CA . PHE A 1 188 ? -11.258 -24.5 6.258 1 60.84 188 PHE A CA 1
ATOM 1443 C C . PHE A 1 188 ? -12.383 -25.422 5.82 1 60.84 188 PHE A C 1
ATOM 1445 O O . PHE A 1 188 ? -12.789 -26.312 6.574 1 60.84 188 PHE A O 1
ATOM 1452 N N . ASP A 1 189 ? -12.93 -25.031 4.727 1 58.59 189 ASP A N 1
ATOM 1453 C CA . ASP A 1 189 ? -14.023 -25.797 4.125 1 58.59 189 ASP A CA 1
ATOM 1454 C C . ASP A 1 189 ? -13.594 -27.219 3.83 1 58.59 189 ASP A C 1
ATOM 1456 O O . ASP A 1 189 ? -12.43 -27.484 3.506 1 58.59 189 ASP A O 1
ATOM 1460 N N . ALA A 1 190 ? -14.469 -28.047 4.121 1 55.06 190 ALA A N 1
ATOM 1461 C CA . ALA A 1 190 ? -14.305 -29.469 3.834 1 55.06 190 ALA A CA 1
ATOM 1462 C C . ALA A 1 190 ? -13.789 -29.688 2.414 1 55.06 190 ALA A C 1
ATOM 1464 O O . ALA A 1 190 ? -12.992 -30.594 2.172 1 55.06 190 ALA A O 1
ATOM 1465 N N . LYS A 1 191 ? -14.234 -28.922 1.565 1 56.94 191 LYS A N 1
ATOM 1466 C CA . LYS A 1 191 ? -13.82 -29.078 0.175 1 56.94 191 LYS A CA 1
ATOM 1467 C C . LYS A 1 191 ? -12.328 -28.797 0.01 1 56.94 191 LYS A C 1
ATOM 1469 O O . LYS A 1 191 ? -11.641 -29.484 -0.746 1 56.94 191 LYS A O 1
ATOM 1474 N N . VAL A 1 192 ? -11.891 -27.844 0.745 1 59.72 192 VAL A N 1
ATOM 1475 C CA . VAL A 1 192 ? -10.477 -27.5 0.71 1 59.72 192 VAL A CA 1
ATOM 1476 C C . VAL A 1 192 ? -9.656 -28.609 1.344 1 59.72 192 VAL A C 1
ATOM 1478 O O . VAL A 1 192 ? -8.539 -28.906 0.902 1 59.72 192 VAL A O 1
ATOM 1481 N N . LEU A 1 193 ? -10.453 -29.297 2.16 1 62.72 193 LEU A N 1
ATOM 1482 C CA . LEU A 1 193 ? -9.75 -30.328 2.908 1 62.72 193 LEU A CA 1
ATOM 1483 C C . LEU A 1 193 ? -9.852 -31.672 2.193 1 62.72 193 LEU A C 1
ATOM 1485 O O . LEU A 1 193 ? -9.078 -32.594 2.48 1 62.72 193 LEU A O 1
ATOM 1489 N N . ALA A 1 194 ? -10.789 -31.812 1.25 1 61.09 194 ALA A N 1
ATOM 1490 C CA . ALA A 1 194 ? -11.062 -33.094 0.623 1 61.09 194 ALA A CA 1
ATOM 1491 C C . ALA A 1 194 ? -9.773 -33.75 0.132 1 61.09 194 ALA A C 1
ATOM 1493 O O . ALA A 1 194 ? -9.594 -34.969 0.276 1 61.09 194 ALA A O 1
ATOM 1494 N N . ASP A 1 195 ? -8.844 -33.031 -0.387 1 71.75 195 ASP A N 1
ATOM 1495 C CA . ASP A 1 195 ? -7.594 -33.594 -0.901 1 71.75 195 ASP A CA 1
ATOM 1496 C C . ASP A 1 195 ? -6.395 -33.094 -0.111 1 71.75 195 ASP A C 1
ATOM 1498 O O . ASP A 1 195 ? -5.277 -33.031 -0.631 1 71.75 195 ASP A O 1
ATOM 1502 N N . HIS A 1 196 ? -6.766 -32.875 0.957 1 81 196 HIS A N 1
ATOM 1503 C CA . HIS A 1 196 ? -5.711 -32.344 1.808 1 81 196 HIS A CA 1
ATOM 1504 C C . HIS A 1 196 ? -4.621 -33.375 2.062 1 81 196 HIS A C 1
ATOM 1506 O O . HIS A 1 196 ? -3.436 -33.062 2.098 1 81 196 HIS A O 1
ATOM 1512 N N . GLY A 1 197 ? -5.098 -34.625 2.119 1 85.5 197 GLY A N 1
ATOM 1513 C CA . GLY A 1 197 ? -4.137 -35.688 2.336 1 85.5 197 GLY A CA 1
ATOM 1514 C C . GLY A 1 197 ? -3.191 -35.875 1.166 1 85.5 197 GLY A C 1
ATOM 1515 O O . GLY A 1 197 ? -1.989 -36.094 1.36 1 85.5 197 GLY A O 1
ATOM 1516 N N . SER A 1 198 ? -3.725 -35.812 -0.001 1 90.69 198 SER A N 1
ATOM 1517 C CA . SER A 1 198 ? -2.875 -35.938 -1.181 1 90.69 198 SER A CA 1
ATOM 1518 C C . SER A 1 198 ? -1.896 -34.781 -1.286 1 90.69 198 SER A C 1
ATOM 1520 O O . SER A 1 198 ? -0.736 -34.969 -1.661 1 90.69 198 SER A O 1
ATOM 1522 N N . ARG A 1 199 ? -2.238 -33.688 -0.922 1 91.62 199 ARG A N 1
ATOM 1523 C CA . ARG A 1 199 ? -1.45 -32.469 -1.069 1 91.62 199 ARG A CA 1
ATOM 1524 C C . ARG A 1 199 ? -0.378 -32.375 0.012 1 91.62 199 ARG A C 1
ATOM 1526 O O . ARG A 1 199 ? 0.773 -32.031 -0.276 1 91.62 199 ARG A O 1
ATOM 1533 N N . PHE A 1 200 ? -0.76 -32.75 1.244 1 92.31 200 PHE A N 1
ATOM 1534 C CA . PHE A 1 200 ? 0.141 -32.406 2.336 1 92.31 200 PHE A CA 1
ATOM 1535 C C . PHE A 1 200 ? 0.501 -33.656 3.154 1 92.31 200 PHE A C 1
ATOM 1537 O O . PHE A 1 200 ? 1.352 -33.594 4.043 1 92.31 200 PHE A O 1
ATOM 1544 N N . GLY A 1 201 ? -0.192 -34.75 2.928 1 90.94 201 GLY A N 1
ATOM 1545 C CA . GLY A 1 201 ? -0.035 -35.938 3.729 1 90.94 201 GLY A CA 1
ATOM 1546 C C . GLY A 1 201 ? -1.178 -36.156 4.699 1 90.94 201 GLY A C 1
ATOM 1547 O O . GLY A 1 201 ? -1.909 -35.219 5.031 1 90.94 201 GLY A O 1
ATOM 1548 N N . ASN A 1 202 ? -1.281 -37.5 5.09 1 87.69 202 ASN A N 1
ATOM 1549 C CA . ASN A 1 202 ? -2.24 -37.875 6.121 1 87.69 202 ASN A CA 1
ATOM 1550 C C . ASN A 1 202 ? -1.602 -38.781 7.172 1 87.69 202 ASN A C 1
ATOM 1552 O O . ASN A 1 202 ? -1.348 -39.969 6.91 1 87.69 202 ASN A O 1
ATOM 1556 N N . PRO A 1 203 ? -1.358 -38.375 8.383 1 88.5 203 PRO A N 1
ATOM 1557 C CA . PRO A 1 203 ? -1.554 -37 8.789 1 88.5 203 PRO A CA 1
ATOM 1558 C C . PRO A 1 203 ? -0.659 -36.031 8.023 1 88.5 203 PRO A C 1
ATOM 1560 O O . PRO A 1 203 ? 0.273 -36.438 7.34 1 88.5 203 PRO A O 1
ATOM 1563 N N . VAL A 1 204 ? -0.909 -34.688 8.164 1 89.81 204 VAL A N 1
ATOM 1564 C CA . VAL A 1 204 ? -0.152 -33.656 7.461 1 89.81 204 VAL A CA 1
ATOM 1565 C C . VAL A 1 204 ? 1.33 -33.781 7.809 1 89.81 204 VAL A C 1
ATOM 1567 O O . VAL A 1 204 ? 1.691 -33.875 8.984 1 89.81 204 VAL A O 1
ATOM 1570 N N . ASP A 1 205 ? 2.119 -33.844 6.75 1 94 205 ASP A N 1
ATOM 1571 C CA . ASP A 1 205 ? 3.568 -33.781 6.926 1 94 205 ASP A CA 1
ATOM 1572 C C . ASP A 1 205 ? 4.039 -32.406 7.305 1 94 205 ASP A C 1
ATOM 1574 O O . ASP A 1 205 ? 4.059 -31.484 6.465 1 94 205 ASP A O 1
ATOM 1578 N N . ARG A 1 206 ? 4.512 -32.25 8.523 1 93.56 206 ARG A N 1
ATOM 1579 C CA . ARG A 1 206 ? 4.855 -30.938 9.078 1 93.56 206 ARG A CA 1
ATOM 1580 C C . ARG A 1 206 ? 5.996 -30.297 8.297 1 93.56 206 ARG A C 1
ATOM 1582 O O . ARG A 1 206 ? 5.984 -29.094 8.047 1 93.56 206 ARG A O 1
ATOM 1589 N N . ALA A 1 207 ? 6.957 -31.062 8.031 1 96.06 207 ALA A N 1
ATOM 1590 C CA . ALA A 1 207 ? 8.102 -30.531 7.289 1 96.06 207 ALA A CA 1
ATOM 1591 C C . ALA A 1 207 ? 7.695 -30.094 5.887 1 96.06 207 ALA A C 1
ATOM 1593 O O . ALA A 1 207 ? 8.148 -29.047 5.41 1 96.06 207 ALA A O 1
ATOM 1594 N N . PHE A 1 208 ? 6.883 -30.906 5.262 1 96.06 208 PHE A N 1
ATOM 1595 C CA . PHE A 1 208 ? 6.391 -30.562 3.932 1 96.06 208 PHE A CA 1
ATOM 1596 C C . PHE A 1 208 ? 5.547 -29.297 3.98 1 96.06 208 PHE A C 1
ATOM 1598 O O . PHE A 1 208 ? 5.715 -28.406 3.148 1 96.06 208 PHE A O 1
ATOM 1605 N N . TRP A 1 209 ? 4.656 -29.203 4.922 1 94.31 209 TRP A N 1
ATOM 1606 C CA . TRP A 1 209 ? 3.83 -28.016 5.105 1 94.31 209 TRP A CA 1
ATOM 1607 C C . TRP A 1 209 ? 4.695 -26.781 5.27 1 94.31 209 TRP A C 1
ATOM 1609 O O . TRP A 1 209 ? 4.48 -25.766 4.594 1 94.31 209 TRP A O 1
ATOM 1619 N N . ARG A 1 210 ? 5.688 -26.891 6.117 1 96.06 210 ARG A N 1
ATOM 1620 C CA . ARG A 1 210 ? 6.586 -25.781 6.375 1 96.06 210 ARG A CA 1
ATOM 1621 C C . ARG A 1 210 ? 7.297 -25.344 5.098 1 96.06 210 ARG A C 1
ATOM 1623 O O . ARG A 1 210 ? 7.445 -24.141 4.836 1 96.06 210 ARG A O 1
ATOM 1630 N N . SER A 1 211 ? 7.648 -26.281 4.293 1 97.31 211 SER A N 1
ATOM 1631 C CA . SER A 1 211 ? 8.414 -26 3.086 1 97.31 211 SER A CA 1
ATOM 1632 C C . SER A 1 211 ? 7.543 -25.359 2.016 1 97.31 211 SER A C 1
ATOM 1634 O O . SER A 1 211 ? 8.055 -24.812 1.029 1 97.31 211 SER A O 1
ATOM 1636 N N . THR A 1 212 ? 6.195 -25.375 2.18 1 96.94 212 THR A N 1
ATOM 1637 C CA . THR A 1 212 ? 5.293 -24.828 1.172 1 96.94 212 THR A CA 1
ATOM 1638 C C . THR A 1 212 ? 4.457 -23.688 1.753 1 96.94 212 THR A C 1
ATOM 1640 O O . THR A 1 212 ? 3.502 -23.234 1.123 1 96.94 212 THR A O 1
ATOM 1643 N N . HIS A 1 213 ? 4.754 -23.281 2.975 1 96.88 213 HIS A N 1
ATOM 1644 C CA . HIS A 1 213 ? 4.039 -22.219 3.672 1 96.88 213 HIS A CA 1
ATOM 1645 C C . HIS A 1 213 ? 4.77 -20.891 3.545 1 96.88 213 HIS A C 1
ATOM 1647 O O . HIS A 1 213 ? 5.867 -20.719 4.082 1 96.88 213 HIS A O 1
ATOM 1653 N N . PRO A 1 214 ? 4.137 -19.938 2.854 1 98.31 214 PRO A N 1
ATOM 1654 C CA . PRO A 1 214 ? 4.867 -18.734 2.461 1 98.31 214 PRO A CA 1
ATOM 1655 C C . PRO A 1 214 ? 5.59 -18.062 3.633 1 98.31 214 PRO A C 1
ATOM 1657 O O . PRO A 1 214 ? 6.77 -17.734 3.523 1 98.31 214 PRO A O 1
ATOM 1660 N N . PRO A 1 215 ? 4.996 -17.891 4.816 1 97.81 215 PRO A N 1
ATOM 1661 C CA . PRO A 1 215 ? 5.73 -17.266 5.918 1 97.81 215 PRO A CA 1
ATOM 1662 C C . PRO A 1 215 ? 6.977 -18.062 6.32 1 97.81 215 PRO A C 1
ATOM 1664 O O . PRO A 1 215 ? 8.047 -17.469 6.5 1 97.81 215 PRO A O 1
ATOM 1667 N N . THR A 1 216 ? 6.812 -19.375 6.418 1 97.94 216 THR A N 1
ATOM 1668 C CA . THR A 1 216 ? 7.953 -20.156 6.863 1 97.94 216 THR A CA 1
ATOM 1669 C C . THR A 1 216 ? 9.008 -20.266 5.762 1 97.94 216 THR A C 1
ATOM 1671 O O . THR A 1 216 ? 10.195 -20.406 6.043 1 97.94 216 THR A O 1
ATOM 1674 N N . MET A 1 217 ? 8.602 -20.188 4.527 1 98.5 217 MET A N 1
ATOM 1675 C CA . MET A 1 217 ? 9.562 -20.141 3.43 1 98.5 217 MET A CA 1
ATOM 1676 C C . MET A 1 217 ? 10.484 -18.922 3.561 1 98.5 217 MET A C 1
ATOM 1678 O O . MET A 1 217 ? 11.672 -19 3.242 1 98.5 217 MET A O 1
ATOM 1682 N N . VAL A 1 218 ? 9.953 -17.812 4.02 1 98.62 218 VAL A N 1
ATOM 1683 C CA . VAL A 1 218 ? 10.75 -16.609 4.242 1 98.62 218 VAL A CA 1
ATOM 1684 C C . VAL A 1 218 ? 11.742 -16.859 5.379 1 98.62 218 VAL A C 1
ATOM 1686 O O . VAL A 1 218 ? 12.922 -16.516 5.262 1 98.62 218 VAL A O 1
ATOM 1689 N N . ILE A 1 219 ? 11.258 -17.422 6.461 1 97.88 219 ILE A N 1
ATOM 1690 C CA . ILE A 1 219 ? 12.086 -17.656 7.637 1 97.88 219 ILE A CA 1
ATOM 1691 C C . ILE A 1 219 ? 13.234 -18.594 7.285 1 97.88 219 ILE A C 1
ATOM 1693 O O . ILE A 1 219 ? 14.375 -18.391 7.719 1 97.88 219 ILE A O 1
ATOM 1697 N N . ASP A 1 220 ? 12.945 -19.562 6.441 1 97.69 220 ASP A N 1
ATOM 1698 C CA . ASP A 1 220 ? 13.914 -20.625 6.168 1 97.69 220 ASP A CA 1
ATOM 1699 C C . ASP A 1 220 ? 14.914 -20.203 5.098 1 97.69 220 ASP A C 1
ATOM 1701 O O . ASP A 1 220 ? 16.016 -20.75 5.012 1 97.69 220 ASP A O 1
ATOM 1705 N N . ASN A 1 221 ? 14.562 -19.219 4.246 1 97.38 221 ASN A N 1
ATOM 1706 C CA . ASN A 1 221 ? 15.43 -18.859 3.133 1 97.38 221 ASN A CA 1
ATOM 1707 C C . ASN A 1 221 ? 15.516 -17.344 2.961 1 97.38 221 ASN A C 1
ATOM 1709 O O . ASN A 1 221 ? 15.344 -16.828 1.854 1 97.38 221 ASN A O 1
ATOM 1713 N N . PRO A 1 222 ? 15.773 -16.625 4.023 1 97.62 222 PRO A N 1
ATOM 1714 C CA . PRO A 1 222 ? 15.734 -15.156 3.916 1 97.62 222 PRO A CA 1
ATOM 1715 C C . PRO A 1 222 ? 16.812 -14.609 2.992 1 97.62 222 PRO A C 1
ATOM 1717 O O . PRO A 1 222 ? 16.562 -13.688 2.215 1 97.62 222 PRO A O 1
ATOM 1720 N N . LYS A 1 223 ? 18.047 -15.102 3.02 1 97.31 223 LYS A N 1
ATOM 1721 C CA . LYS A 1 223 ? 19.156 -14.609 2.199 1 97.31 223 LYS A CA 1
ATOM 1722 C C . LYS A 1 223 ? 18.891 -14.859 0.718 1 97.31 223 LYS A C 1
ATOM 1724 O O . LYS A 1 223 ? 19.125 -13.992 -0.119 1 97.31 223 LYS A O 1
ATOM 1729 N N . LYS A 1 224 ? 18.375 -16.062 0.452 1 97.88 224 LYS A N 1
ATOM 1730 C CA . LYS A 1 224 ? 18.031 -16.422 -0.923 1 97.88 224 LYS A CA 1
ATOM 1731 C C . LYS A 1 224 ? 17.031 -15.438 -1.514 1 97.88 224 LYS A C 1
ATOM 1733 O O . LYS A 1 224 ? 17.188 -14.984 -2.648 1 97.88 224 LYS A O 1
ATOM 1738 N N . LEU A 1 225 ? 16.062 -15.109 -0.755 1 98.31 225 LEU A N 1
ATOM 1739 C CA . LEU A 1 225 ? 15.031 -14.188 -1.212 1 98.31 225 LEU A CA 1
ATOM 1740 C C . LEU A 1 225 ? 15.578 -12.766 -1.302 1 98.31 225 LEU A C 1
ATOM 1742 O O . LEU A 1 225 ? 15.344 -12.07 -2.291 1 98.31 225 LEU A O 1
ATOM 1746 N N . ARG A 1 226 ? 16.328 -12.32 -0.326 1 96.81 226 ARG A N 1
ATOM 1747 C CA . ARG A 1 226 ? 16.875 -10.977 -0.255 1 96.81 226 ARG A CA 1
ATOM 1748 C C . ARG A 1 226 ? 17.812 -10.695 -1.433 1 96.81 226 ARG A C 1
ATOM 1750 O O . ARG A 1 226 ? 17.812 -9.586 -1.974 1 96.81 226 ARG A O 1
ATOM 1757 N N . GLU A 1 227 ? 18.516 -11.688 -1.928 1 97.31 227 GLU A N 1
ATOM 1758 C CA . GLU A 1 227 ? 19.562 -11.508 -2.939 1 97.31 227 GLU A CA 1
ATOM 1759 C C . GLU A 1 227 ? 19.047 -11.906 -4.324 1 97.31 227 GLU A C 1
ATOM 1761 O O . GLU A 1 227 ? 19.797 -11.82 -5.309 1 97.31 227 GLU A O 1
ATOM 1766 N N . SER A 1 228 ? 17.812 -12.234 -4.441 1 97.62 228 SER A N 1
ATOM 1767 C CA . SER A 1 228 ? 17.297 -12.828 -5.672 1 97.62 228 SER A CA 1
ATOM 1768 C C . SER A 1 228 ? 17.031 -11.758 -6.73 1 97.62 228 SER A C 1
ATOM 1770 O O . SER A 1 228 ? 17 -12.055 -7.926 1 97.62 228 SER A O 1
ATOM 1772 N N . GLY A 1 229 ? 16.766 -10.547 -6.277 1 95.75 229 GLY A N 1
ATOM 1773 C CA . GLY A 1 229 ? 16.359 -9.5 -7.207 1 95.75 229 GLY A CA 1
ATOM 1774 C C . GLY A 1 229 ? 14.883 -9.57 -7.582 1 95.75 229 GLY A C 1
ATOM 1775 O O . GLY A 1 229 ? 14.406 -8.781 -8.391 1 95.75 229 GLY A O 1
ATOM 1776 N N . LEU A 1 230 ? 14.133 -10.5 -6.977 1 98.06 230 LEU A N 1
ATOM 1777 C CA . LEU A 1 230 ? 12.703 -10.617 -7.223 1 98.06 230 LEU A CA 1
ATOM 1778 C C . LEU A 1 230 ? 11.961 -9.367 -6.762 1 98.06 230 LEU A C 1
ATOM 1780 O O . LEU A 1 230 ? 12.094 -8.953 -5.605 1 98.06 230 LEU A O 1
ATOM 1784 N N . GLN A 1 231 ? 11.266 -8.734 -7.688 1 98.06 231 GLN A N 1
ATOM 1785 C CA . GLN A 1 231 ? 10.367 -7.645 -7.316 1 98.06 231 GLN A CA 1
ATOM 1786 C C . GLN A 1 231 ? 9.008 -8.18 -6.879 1 98.06 231 GLN A C 1
ATOM 1788 O O . GLN A 1 231 ? 8.289 -8.797 -7.668 1 98.06 231 GLN A O 1
ATOM 1793 N N . LEU A 1 232 ? 8.656 -7.879 -5.637 1 98.81 232 LEU A N 1
ATOM 1794 C CA . LEU A 1 232 ? 7.5 -8.523 -5.027 1 98.81 232 LEU A CA 1
ATOM 1795 C C . LEU A 1 232 ? 6.461 -7.484 -4.613 1 98.81 232 LEU A C 1
ATOM 1797 O O . LEU A 1 232 ? 6.797 -6.477 -3.988 1 98.81 232 LEU A O 1
ATOM 1801 N N . LEU A 1 233 ? 5.203 -7.66 -5.02 1 98.88 233 LEU A N 1
ATOM 1802 C CA . LEU A 1 233 ? 4.07 -6.906 -4.496 1 98.88 233 LEU A CA 1
ATOM 1803 C C . LEU A 1 233 ? 3.045 -7.836 -3.861 1 98.88 233 LEU A C 1
ATOM 1805 O O . LEU A 1 233 ? 2.656 -8.844 -4.461 1 98.88 233 LEU A O 1
ATOM 1809 N N . ILE A 1 234 ? 2.648 -7.52 -2.66 1 98.88 234 ILE A N 1
ATOM 1810 C CA . ILE A 1 234 ? 1.565 -8.203 -1.967 1 98.88 234 ILE A CA 1
ATOM 1811 C C . ILE A 1 234 ? 0.498 -7.195 -1.549 1 98.88 234 ILE A C 1
ATOM 1813 O O . ILE A 1 234 ? 0.815 -6.137 -1.004 1 98.88 234 ILE A O 1
ATOM 1817 N N . GLU A 1 235 ? -0.738 -7.488 -1.831 1 98.69 235 GLU A N 1
ATOM 1818 C CA . GLU A 1 235 ? -1.789 -6.555 -1.438 1 98.69 235 GLU A CA 1
ATOM 1819 C C . GLU A 1 235 ? -3.021 -7.293 -0.927 1 98.69 235 GLU A C 1
ATOM 1821 O O . GLU A 1 235 ? -3.217 -8.469 -1.232 1 98.69 235 GLU A O 1
ATOM 1826 N N . VAL A 1 236 ? -3.836 -6.594 -0.112 1 98.62 236 VAL A N 1
ATOM 1827 C CA . VAL A 1 236 ? -5.051 -7.172 0.458 1 98.62 236 VAL A CA 1
ATOM 1828 C C . VAL A 1 236 ? -5.969 -6.059 0.958 1 98.62 236 VAL A C 1
ATOM 1830 O O . VAL A 1 236 ? -5.504 -4.965 1.289 1 98.62 236 VAL A O 1
ATOM 1833 N N . GLY A 1 237 ? -7.238 -6.34 0.919 1 97.5 237 GLY A N 1
ATOM 1834 C CA . GLY A 1 237 ? -8.203 -5.477 1.586 1 97.5 237 GLY A CA 1
ATOM 1835 C C . GLY A 1 237 ? -8.406 -5.832 3.047 1 97.5 237 GLY A C 1
ATOM 1836 O O . GLY A 1 237 ? -8.422 -7.008 3.408 1 97.5 237 GLY A O 1
ATOM 1837 N N . ASP A 1 238 ? -8.672 -4.84 3.883 1 95.25 238 ASP A N 1
ATOM 1838 C CA . ASP A 1 238 ? -8.82 -5.102 5.312 1 95.25 238 ASP A CA 1
ATOM 1839 C C . ASP A 1 238 ? -10.25 -5.516 5.652 1 95.25 238 ASP A C 1
ATOM 1841 O O . ASP A 1 238 ? -10.555 -5.832 6.805 1 95.25 238 ASP A O 1
ATOM 1845 N N . GLU A 1 239 ? -11.164 -5.57 4.637 1 94.31 239 GLU A N 1
ATOM 1846 C CA . GLU A 1 239 ? -12.508 -6.113 4.816 1 94.31 239 GLU A CA 1
ATOM 1847 C C . GLU A 1 239 ? -12.672 -7.438 4.082 1 94.31 239 GLU A C 1
ATOM 1849 O O . GLU A 1 239 ? -13.789 -7.828 3.738 1 94.31 239 GLU A O 1
ATOM 1854 N N . ASP A 1 240 ? -11.586 -8.008 3.76 1 95.94 240 ASP A N 1
ATOM 1855 C CA . ASP A 1 240 ? -11.609 -9.352 3.205 1 95.94 240 ASP A CA 1
ATOM 1856 C C . ASP A 1 240 ? -12.281 -10.336 4.168 1 95.94 240 ASP A C 1
ATOM 1858 O O . ASP A 1 240 ? -11.719 -10.656 5.219 1 95.94 240 ASP A O 1
ATOM 1862 N N . ALA A 1 241 ? -13.383 -10.891 3.818 1 93.62 241 ALA A N 1
ATOM 1863 C CA . ALA A 1 241 ? -14.211 -11.695 4.719 1 93.62 241 ALA A CA 1
ATOM 1864 C C . ALA A 1 241 ? -13.555 -13.039 5.012 1 93.62 241 ALA A C 1
ATOM 1866 O O . ALA A 1 241 ? -13.969 -13.75 5.93 1 93.62 241 ALA A O 1
ATOM 1867 N N . ASN A 1 242 ? -12.531 -13.359 4.211 1 91.25 242 ASN A N 1
ATOM 1868 C CA . ASN A 1 242 ? -11.773 -14.57 4.492 1 91.25 242 ASN A CA 1
ATOM 1869 C C . ASN A 1 242 ? -10.711 -14.336 5.562 1 91.25 242 ASN A C 1
ATOM 1871 O O . ASN A 1 242 ? -10.086 -15.281 6.039 1 91.25 242 ASN A O 1
ATOM 1875 N N . GLY A 1 243 ? -10.484 -13.094 5.938 1 92.19 243 GLY A N 1
ATOM 1876 C CA . GLY A 1 243 ? -9.492 -12.766 6.957 1 92.19 243 GLY A CA 1
ATOM 1877 C C . GLY A 1 243 ? -8.07 -12.766 6.43 1 92.19 243 GLY A C 1
ATOM 1878 O O . GLY A 1 243 ? -7.117 -12.828 7.203 1 92.19 243 GLY A O 1
ATOM 1879 N N . ASN A 1 244 ? -7.918 -12.625 5.129 1 94.94 244 ASN A N 1
ATOM 1880 C CA . ASN A 1 244 ? -6.605 -12.758 4.504 1 94.94 244 ASN A CA 1
ATOM 1881 C C . ASN A 1 244 ? -5.684 -11.609 4.887 1 94.94 244 ASN A C 1
ATOM 1883 O O . ASN A 1 244 ? -4.465 -11.703 4.723 1 94.94 244 ASN A O 1
ATOM 1887 N N . PHE A 1 245 ? -6.219 -10.492 5.379 1 96.69 245 PHE A N 1
ATOM 1888 C CA . PHE A 1 245 ? -5.371 -9.383 5.793 1 96.69 245 PHE A CA 1
ATOM 1889 C C . PHE A 1 245 ? -4.477 -9.789 6.961 1 96.69 245 PHE A C 1
ATOM 1891 O O . PHE A 1 245 ? -3.389 -9.242 7.137 1 96.69 245 PHE A O 1
ATOM 1898 N N . ARG A 1 246 ? -4.844 -10.836 7.742 1 95.62 246 ARG A N 1
ATOM 1899 C CA . ARG A 1 246 ? -3.992 -11.367 8.805 1 95.62 246 ARG A CA 1
ATOM 1900 C C . ARG A 1 246 ? -2.803 -12.125 8.219 1 95.62 246 ARG A C 1
ATOM 1902 O O . ARG A 1 246 ? -1.67 -11.961 8.68 1 95.62 246 ARG A O 1
ATOM 1909 N N . SER A 1 247 ? -3.1 -12.945 7.184 1 95.06 247 SER A N 1
ATOM 1910 C CA . SER A 1 247 ? -2.059 -13.688 6.477 1 95.06 247 SER A CA 1
ATOM 1911 C C . SER A 1 247 ? -1.029 -12.742 5.863 1 95.06 247 SER A C 1
ATOM 1913 O O . SER A 1 247 ? 0.175 -12.922 6.047 1 95.06 247 SER A O 1
ATOM 1915 N N . VAL A 1 248 ? -1.531 -11.82 5.227 1 98.19 248 VAL A N 1
ATOM 1916 C CA . VAL A 1 248 ? -0.688 -10.898 4.473 1 98.19 248 VAL A CA 1
ATOM 1917 C C . VAL A 1 248 ? 0.118 -10.031 5.438 1 98.19 248 VAL A C 1
ATOM 1919 O O . VAL A 1 248 ? 1.291 -9.742 5.191 1 98.19 248 VAL A O 1
ATOM 1922 N N . GLU A 1 249 ? -0.489 -9.609 6.562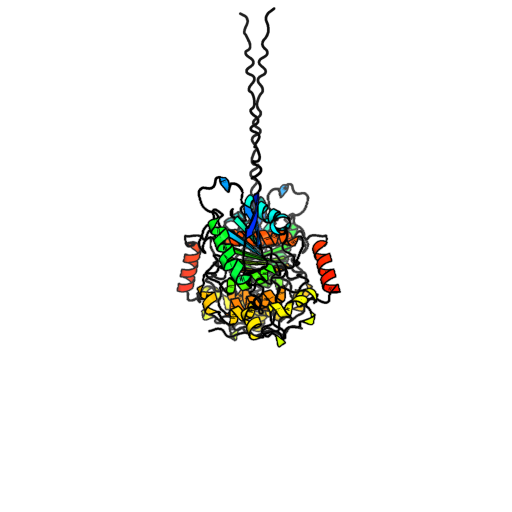 1 97.88 249 GLU A N 1
ATOM 1923 C CA . GLU A 1 249 ? 0.227 -8.836 7.57 1 97.88 249 GLU A CA 1
ATOM 1924 C C . GLU A 1 249 ? 1.385 -9.641 8.164 1 97.88 249 GLU A C 1
ATOM 1926 O O . GLU A 1 249 ? 2.49 -9.117 8.32 1 97.88 249 GLU A O 1
ATOM 1931 N N . LEU A 1 250 ? 1.115 -10.906 8.5 1 97.06 250 LEU A N 1
ATOM 1932 C CA . LEU A 1 250 ? 2.182 -11.758 9.016 1 97.06 250 LEU A CA 1
ATOM 1933 C C . LEU A 1 250 ? 3.352 -11.812 8.031 1 97.06 250 LEU A C 1
ATOM 1935 O O . LEU A 1 250 ? 4.504 -11.625 8.43 1 97.06 250 LEU A O 1
ATOM 1939 N N . LEU A 1 251 ? 3.037 -12.055 6.781 1 98.5 251 LEU A N 1
ATOM 1940 C CA . LEU A 1 251 ? 4.07 -12.164 5.758 1 98.5 251 LEU A CA 1
ATOM 1941 C C . LEU A 1 251 ? 4.824 -10.844 5.605 1 98.5 251 LEU A C 1
ATOM 1943 O O . LEU A 1 251 ? 6.051 -10.836 5.5 1 98.5 251 LEU A O 1
ATOM 1947 N N . HIS A 1 252 ? 4.109 -9.742 5.594 1 98.31 252 HIS A N 1
ATOM 1948 C CA . HIS A 1 252 ? 4.719 -8.422 5.488 1 98.31 252 HIS A CA 1
ATOM 1949 C C . HIS A 1 252 ? 5.723 -8.18 6.609 1 98.31 252 HIS A C 1
ATOM 1951 O O . HIS A 1 252 ? 6.848 -7.738 6.359 1 98.31 252 HIS A O 1
ATOM 1957 N N . ARG A 1 253 ? 5.344 -8.438 7.816 1 97.25 253 ARG A N 1
ATOM 1958 C CA . ARG A 1 253 ? 6.234 -8.211 8.945 1 97.25 253 ARG A CA 1
ATOM 1959 C C . ARG A 1 253 ? 7.508 -9.039 8.812 1 97.25 253 ARG A C 1
ATOM 1961 O O . ARG A 1 253 ? 8.609 -8.547 9.078 1 97.25 253 ARG A O 1
ATOM 1968 N N . LEU A 1 254 ? 7.348 -10.281 8.391 1 97.31 254 LEU A N 1
ATOM 1969 C CA . LEU A 1 254 ? 8.508 -11.141 8.203 1 97.31 254 LEU A CA 1
ATOM 1970 C C . LEU A 1 254 ? 9.422 -10.602 7.109 1 97.31 254 LEU A C 1
ATOM 1972 O O . LEU A 1 254 ? 10.641 -10.547 7.285 1 97.31 254 LEU A O 1
ATOM 1976 N N . LEU A 1 255 ? 8.844 -10.25 5.977 1 98.25 255 LEU A N 1
ATOM 1977 C CA . LEU A 1 255 ? 9.625 -9.719 4.871 1 98.25 255 LEU A CA 1
ATOM 1978 C C . LEU A 1 255 ? 10.367 -8.453 5.293 1 98.25 255 LEU A C 1
ATOM 1980 O O . LEU A 1 255 ? 11.547 -8.289 4.992 1 98.25 255 LEU A O 1
ATOM 1984 N N . PHE A 1 256 ? 9.648 -7.562 5.984 1 97.56 256 PHE A N 1
ATOM 1985 C CA . PHE A 1 256 ? 10.242 -6.312 6.457 1 97.56 256 PHE A CA 1
ATOM 1986 C C . PHE A 1 256 ? 11.406 -6.59 7.402 1 97.56 256 PHE A C 1
ATOM 1988 O O . PHE A 1 256 ? 12.5 -6.051 7.219 1 97.56 256 PHE A O 1
ATOM 1995 N N . ASP A 1 257 ? 11.195 -7.469 8.359 1 96.75 257 ASP A N 1
ATOM 1996 C CA . ASP A 1 257 ? 12.211 -7.766 9.367 1 96.75 257 ASP A CA 1
ATOM 1997 C C . ASP A 1 257 ? 13.398 -8.5 8.75 1 96.75 257 ASP A C 1
ATOM 1999 O O . ASP A 1 257 ? 14.531 -8.375 9.234 1 96.75 257 ASP A O 1
ATOM 2003 N N . ALA A 1 258 ? 13.203 -9.219 7.664 1 97.31 258 ALA A N 1
ATOM 2004 C CA . ALA A 1 258 ? 14.258 -9.945 6.969 1 97.31 258 ALA A CA 1
ATOM 2005 C C . ALA A 1 258 ? 14.992 -9.039 5.984 1 97.31 258 ALA A C 1
ATOM 2007 O O . ALA A 1 258 ? 15.906 -9.484 5.281 1 97.31 258 ALA A O 1
ATOM 2008 N N . ALA A 1 259 ? 14.594 -7.785 5.887 1 96.75 259 ALA A N 1
ATOM 2009 C CA . ALA A 1 259 ? 15.156 -6.801 4.969 1 96.75 259 ALA A CA 1
ATOM 2010 C C . ALA A 1 259 ? 14.969 -7.23 3.518 1 96.75 259 ALA A C 1
ATOM 2012 O O . ALA A 1 259 ? 15.828 -6.984 2.672 1 96.75 259 ALA A O 1
ATOM 2013 N N . ILE A 1 260 ? 13.906 -7.949 3.268 1 97.62 260 ILE A N 1
ATOM 2014 C CA . ILE A 1 260 ? 13.539 -8.297 1.898 1 97.62 260 ILE A CA 1
ATOM 2015 C C . ILE A 1 260 ? 12.664 -7.195 1.307 1 97.62 260 ILE A C 1
ATOM 2017 O O . ILE A 1 260 ? 11.555 -6.945 1.792 1 97.62 260 ILE A O 1
ATOM 2021 N N . GLU A 1 261 ? 13.125 -6.574 0.271 1 96.5 261 GLU A N 1
ATOM 2022 C CA . GLU A 1 261 ? 12.406 -5.473 -0.362 1 96.5 261 GLU A CA 1
ATOM 2023 C C . GLU A 1 261 ? 11.125 -5.965 -1.029 1 96.5 261 GLU A C 1
ATOM 2025 O O . GLU A 1 261 ? 11.109 -7.031 -1.65 1 96.5 261 GLU A O 1
ATOM 2030 N N . HIS A 1 262 ? 10.023 -5.207 -0.85 1 98.31 262 HIS A N 1
ATOM 2031 C CA . HIS A 1 262 ? 8.742 -5.559 -1.441 1 98.31 262 HIS A CA 1
ATOM 2032 C C . HIS A 1 262 ? 7.762 -4.391 -1.37 1 98.31 262 HIS A C 1
ATOM 2034 O O . HIS A 1 262 ? 7.969 -3.445 -0.605 1 98.31 262 HIS A O 1
ATOM 2040 N N . ASP A 1 263 ? 6.805 -4.395 -2.256 1 98.69 263 ASP A N 1
ATOM 2041 C CA . ASP A 1 263 ? 5.621 -3.557 -2.109 1 98.69 263 ASP A CA 1
ATOM 2042 C C . ASP A 1 263 ? 4.578 -4.23 -1.219 1 98.69 263 ASP A C 1
ATOM 2044 O O . ASP A 1 263 ? 4.301 -5.418 -1.371 1 98.69 263 ASP A O 1
ATOM 2048 N N . TYR A 1 264 ? 4.09 -3.49 -0.314 1 98.81 264 TYR A N 1
ATOM 2049 C CA . TYR A 1 264 ? 2.965 -3.922 0.509 1 98.81 264 TYR A CA 1
ATOM 2050 C C . TYR A 1 264 ? 1.842 -2.891 0.479 1 98.81 264 TYR A C 1
ATOM 2052 O O . TYR A 1 264 ? 2.066 -1.712 0.759 1 98.81 264 TYR A O 1
ATOM 2060 N N . HIS A 1 265 ? 0.63 -3.355 0.116 1 98.69 265 HIS A N 1
ATOM 2061 C CA . HIS A 1 265 ? -0.525 -2.467 0.071 1 98.69 265 HIS A CA 1
ATOM 2062 C C . HIS A 1 265 ? -1.694 -3.041 0.863 1 98.69 265 HIS A C 1
ATOM 2064 O O . HIS A 1 265 ? -2.266 -4.062 0.479 1 98.69 265 HIS A O 1
ATOM 2070 N N . LEU A 1 266 ? -1.996 -2.447 1.961 1 98.69 266 LEU A N 1
ATOM 2071 C CA . LEU A 1 266 ? -3.227 -2.674 2.711 1 98.69 266 LEU A CA 1
ATOM 2072 C C . LEU A 1 266 ? -4.285 -1.643 2.34 1 98.69 266 LEU A C 1
ATOM 2074 O O . LEU A 1 266 ? -4.023 -0.438 2.375 1 98.69 266 LEU A O 1
ATOM 2078 N N . HIS A 1 267 ? -5.422 -2.121 1.969 1 97.94 267 HIS A N 1
ATOM 2079 C CA . HIS A 1 267 ? -6.473 -1.226 1.494 1 97.94 267 HIS A CA 1
ATOM 2080 C C . HIS A 1 267 ? -7.664 -1.22 2.445 1 97.94 267 HIS A C 1
ATOM 2082 O O . HIS A 1 267 ? -8.391 -2.211 2.543 1 97.94 267 HIS A O 1
ATOM 2088 N N . ARG A 1 268 ? -7.902 -0.045 2.947 1 94.81 268 ARG A N 1
ATOM 2089 C CA . ARG A 1 268 ? -9.055 0.143 3.824 1 94.81 268 ARG A CA 1
ATOM 2090 C C . ARG A 1 268 ? -10.359 -0.027 3.059 1 94.81 268 ARG A C 1
ATOM 2092 O O . ARG A 1 268 ? -10.523 0.535 1.974 1 94.81 268 ARG A O 1
ATOM 2099 N N . GLY A 1 269 ? -11.219 -0.869 3.57 1 92.19 269 GLY A N 1
ATOM 2100 C CA . GLY A 1 269 ? -12.57 -0.975 3.043 1 92.19 269 GLY A CA 1
ATOM 2101 C C . GLY A 1 269 ? -12.68 -1.952 1.888 1 92.19 269 GLY A C 1
ATOM 2102 O O . GLY A 1 269 ? -13.781 -2.223 1.401 1 92.19 269 GLY A O 1
ATOM 2103 N N . ALA A 1 270 ? -11.633 -2.482 1.438 1 95.75 270 ALA A N 1
ATOM 2104 C CA . ALA A 1 270 ? -11.68 -3.377 0.285 1 95.75 270 ALA A CA 1
ATOM 2105 C C . ALA A 1 270 ? -12 -4.805 0.712 1 95.75 270 ALA A C 1
ATOM 2107 O O . ALA A 1 270 ? -11.391 -5.336 1.646 1 95.75 270 ALA A O 1
ATOM 2108 N N . ALA A 1 271 ? -12.945 -5.43 0.031 1 96.19 271 ALA A N 1
ATOM 2109 C CA . ALA A 1 271 ? -13.352 -6.812 0.275 1 96.19 271 ALA A CA 1
ATOM 2110 C C . ALA A 1 271 ? -12.562 -7.777 -0.606 1 96.19 271 ALA A C 1
ATOM 2112 O O . ALA A 1 271 ? -11.734 -7.355 -1.412 1 96.19 271 ALA A O 1
ATOM 2113 N N . HIS A 1 272 ? -12.805 -9.062 -0.386 1 95.88 272 HIS A N 1
ATOM 2114 C CA . HIS A 1 272 ? -12.117 -10.102 -1.142 1 95.88 272 HIS A CA 1
ATOM 2115 C C . HIS A 1 272 ? -12.531 -10.086 -2.607 1 95.88 272 HIS A C 1
ATOM 2117 O O . HIS A 1 272 ? -11.734 -10.414 -3.49 1 95.88 272 HIS A O 1
ATOM 2123 N N . VAL A 1 273 ? -13.82 -9.773 -2.834 1 94.69 273 VAL A N 1
ATOM 2124 C CA . VAL A 1 273 ? -14.414 -9.703 -4.164 1 94.69 273 VAL A CA 1
ATOM 2125 C C . VAL A 1 273 ? -15.141 -8.375 -4.332 1 94.69 273 VAL A C 1
ATOM 2127 O O . VAL A 1 273 ? -15.203 -7.57 -3.4 1 94.69 273 VAL A O 1
ATOM 2130 N N . GLY A 1 274 ? -15.523 -8.125 -5.578 1 93.12 274 GLY A N 1
ATOM 2131 C CA . GLY A 1 274 ? -16.406 -6.988 -5.777 1 93.12 274 GLY A CA 1
ATOM 2132 C C . GLY A 1 274 ? -15.727 -5.805 -6.43 1 93.12 274 GLY A C 1
ATOM 2133 O O . GLY A 1 274 ? -14.688 -5.961 -7.074 1 93.12 274 GLY A O 1
ATOM 2134 N N . ARG A 1 275 ? -16.281 -4.715 -6.238 1 92.81 275 ARG A N 1
ATOM 2135 C CA . ARG A 1 275 ? -15.992 -3.525 -7.039 1 92.81 275 ARG A CA 1
ATOM 2136 C C . ARG A 1 275 ? -14.602 -2.977 -6.727 1 92.81 275 ARG A C 1
ATOM 2138 O O . ARG A 1 275 ? -14.047 -2.197 -7.504 1 92.81 275 ARG A O 1
ATOM 2145 N N . SER A 1 276 ? -14.062 -3.314 -5.508 1 93.69 276 SER A N 1
ATOM 2146 C CA . SER A 1 276 ? -12.75 -2.764 -5.16 1 93.69 276 SER A CA 1
ATOM 2147 C C . SER A 1 276 ? -11.68 -3.225 -6.141 1 93.69 276 SER A C 1
ATOM 2149 O O . SER A 1 276 ? -10.625 -2.598 -6.254 1 93.69 276 SER A O 1
ATOM 2151 N N . LYS A 1 277 ? -11.891 -4.293 -6.895 1 95.12 277 LYS A N 1
ATOM 2152 C CA . LYS A 1 277 ? -10.938 -4.781 -7.883 1 95.12 277 LYS A CA 1
ATOM 2153 C C . LYS A 1 277 ? -10.695 -3.744 -8.977 1 95.12 277 LYS A C 1
ATOM 2155 O O . LYS A 1 277 ? -9.609 -3.697 -9.562 1 95.12 277 LYS A O 1
ATOM 2160 N N . GLU A 1 278 ? -11.688 -2.943 -9.203 1 93.69 278 GLU A N 1
ATOM 2161 C CA . GLU A 1 278 ? -11.633 -1.957 -10.273 1 93.69 278 GLU A CA 1
ATOM 2162 C C . GLU A 1 278 ? -10.508 -0.952 -10.047 1 93.69 278 GLU A C 1
ATOM 2164 O O . GLU A 1 278 ? -9.953 -0.405 -11.008 1 93.69 278 GLU A O 1
ATOM 2169 N N . TRP A 1 279 ? -10.172 -0.723 -8.812 1 92.88 279 TRP A N 1
ATOM 2170 C CA . TRP A 1 279 ? -9.102 0.241 -8.578 1 92.88 279 TRP A CA 1
ATOM 2171 C C . TRP A 1 279 ? -7.871 -0.445 -8 1 92.88 279 TRP A C 1
ATOM 2173 O O . TRP A 1 279 ? -6.758 0.076 -8.102 1 92.88 279 TRP A O 1
ATOM 2183 N N . ARG A 1 280 ? -7.961 -1.643 -7.449 1 96.81 280 ARG A N 1
ATOM 2184 C CA . ARG A 1 280 ? -6.82 -2.381 -6.918 1 96.81 280 ARG A CA 1
ATOM 2185 C C . ARG A 1 280 ? -6.008 -3.014 -8.039 1 96.81 280 ARG A C 1
ATOM 2187 O O . ARG A 1 280 ? -4.777 -2.961 -8.031 1 96.81 280 ARG A O 1
ATOM 2194 N N . TYR A 1 281 ? -6.637 -3.619 -9.086 1 97.56 281 TYR A N 1
ATOM 2195 C CA . TYR A 1 281 ? -5.941 -4.348 -10.141 1 97.56 281 TYR A CA 1
ATOM 2196 C C . TYR A 1 281 ? -5.086 -3.406 -10.977 1 97.56 281 TYR A C 1
ATOM 2198 O O . TYR A 1 281 ? -3.916 -3.695 -11.25 1 97.56 281 TYR A O 1
ATOM 2206 N N . PRO A 1 282 ? -5.605 -2.246 -11.344 1 96.69 282 PRO A N 1
ATOM 2207 C CA . PRO A 1 282 ? -4.738 -1.319 -12.078 1 96.69 282 PRO A CA 1
ATOM 2208 C C . PRO A 1 282 ? -3.467 -0.969 -11.312 1 96.69 282 PRO A C 1
ATOM 2210 O O . PRO A 1 282 ? -2.406 -0.792 -11.914 1 96.69 282 PRO A O 1
ATOM 2213 N N . GLU A 1 283 ? -3.594 -0.821 -10.031 1 96.12 283 GLU A N 1
ATOM 2214 C CA . GLU A 1 283 ? -2.41 -0.533 -9.234 1 96.12 283 GLU A CA 1
ATOM 2215 C C . GLU A 1 283 ? -1.382 -1.656 -9.336 1 96.12 283 GLU A C 1
ATOM 2217 O O . GLU A 1 283 ? -0.187 -1.397 -9.5 1 96.12 283 GLU A O 1
ATOM 2222 N N . VAL A 1 284 ? -1.818 -2.865 -9.305 1 98.12 284 VAL A N 1
ATOM 2223 C CA . VAL A 1 284 ? -0.961 -4.039 -9.43 1 98.12 284 VAL A CA 1
ATOM 2224 C C . VAL A 1 284 ? -0.341 -4.078 -10.828 1 98.12 284 VAL A C 1
ATOM 2226 O O . VAL A 1 284 ? 0.853 -4.352 -10.977 1 98.12 284 VAL A O 1
ATOM 2229 N N . PHE A 1 285 ? -1.136 -3.779 -11.844 1 98.31 285 PHE A N 1
ATOM 2230 C CA . PHE A 1 285 ? -0.665 -3.807 -13.227 1 98.31 285 PHE A CA 1
ATOM 2231 C C . PHE A 1 285 ? 0.402 -2.744 -13.453 1 98.31 285 PHE A C 1
ATOM 2233 O O . PHE A 1 285 ? 1.381 -2.982 -14.164 1 98.31 285 PHE A O 1
ATOM 2240 N N . ARG A 1 286 ? 0.237 -1.613 -12.852 1 96.81 286 ARG A N 1
ATOM 2241 C CA . ARG A 1 286 ? 1.25 -0.57 -12.977 1 96.81 286 ARG A CA 1
ATOM 2242 C C . ARG A 1 286 ? 2.57 -1.015 -12.359 1 96.81 286 ARG A C 1
ATOM 2244 O O . ARG A 1 286 ? 3.645 -0.682 -12.867 1 96.81 286 ARG A O 1
ATOM 2251 N N . PHE A 1 287 ? 2.488 -1.72 -11.25 1 97.62 287 PHE A N 1
ATOM 2252 C CA . PHE A 1 287 ? 3.693 -2.283 -10.656 1 97.62 287 PHE A CA 1
ATOM 2253 C C . PHE A 1 287 ? 4.395 -3.221 -11.633 1 97.62 287 PHE A C 1
ATOM 2255 O O . PHE A 1 287 ? 5.613 -3.156 -11.797 1 97.62 287 PHE A O 1
ATOM 2262 N N . ILE A 1 288 ? 3.602 -4.09 -12.297 1 98.5 288 ILE A N 1
ATOM 2263 C CA . ILE A 1 288 ? 4.152 -5.031 -13.266 1 98.5 288 ILE A CA 1
ATOM 2264 C C . ILE A 1 288 ? 4.852 -4.262 -14.391 1 98.5 288 ILE A C 1
ATOM 2266 O O . ILE A 1 288 ? 5.973 -4.602 -14.773 1 98.5 288 ILE A O 1
ATOM 2270 N N . THR A 1 289 ? 4.227 -3.256 -14.844 1 97.81 289 THR A N 1
ATOM 2271 C CA . THR A 1 289 ? 4.789 -2.455 -15.922 1 97.81 289 THR A CA 1
ATOM 2272 C C . THR A 1 289 ? 6.117 -1.835 -15.5 1 97.81 289 THR A C 1
ATOM 2274 O O . THR A 1 289 ? 7.094 -1.869 -16.25 1 97.81 289 THR A O 1
ATOM 2277 N N . ARG A 1 290 ? 6.145 -1.289 -14.305 1 95.19 290 ARG A N 1
ATOM 2278 C CA . ARG A 1 290 ? 7.383 -0.692 -13.82 1 95.19 290 ARG A CA 1
ATOM 2279 C C . ARG A 1 290 ? 8.477 -1.746 -13.656 1 95.19 290 ARG A C 1
ATOM 2281 O O . ARG A 1 290 ? 9.648 -1.482 -13.938 1 95.19 290 ARG A O 1
ATOM 2288 N N . ALA A 1 291 ? 8.086 -2.93 -13.219 1 96.06 291 ALA A N 1
ATOM 2289 C CA . ALA A 1 291 ? 9.047 -4.008 -13.008 1 96.06 291 ALA A CA 1
ATOM 2290 C C . ALA A 1 291 ? 9.641 -4.48 -14.328 1 96.06 291 ALA A C 1
ATOM 2292 O O . ALA A 1 291 ? 10.805 -4.895 -14.383 1 96.06 291 ALA A O 1
ATOM 2293 N N . LEU A 1 292 ? 8.852 -4.418 -15.391 1 96.81 292 LEU A N 1
ATOM 2294 C CA . LEU A 1 292 ? 9.266 -4.926 -16.688 1 96.81 292 LEU A CA 1
ATOM 2295 C C . LEU A 1 292 ? 10.039 -3.863 -17.469 1 96.81 292 LEU A C 1
ATOM 2297 O O . LEU A 1 292 ? 10.734 -4.18 -18.438 1 96.81 292 LEU A O 1
ATOM 2301 N N . LYS A 1 293 ? 9.836 -2.643 -17.062 1 89.5 293 LYS A N 1
ATOM 2302 C CA . LYS A 1 293 ? 10.555 -1.529 -17.672 1 89.5 293 LYS A CA 1
ATOM 2303 C C . LYS A 1 293 ? 11.289 -0.698 -16.625 1 89.5 293 LYS A C 1
ATOM 2305 O O . LYS A 1 293 ? 11.008 0.491 -16.469 1 89.5 293 LYS A O 1
ATOM 2310 N N . PRO A 1 294 ? 12.211 -1.35 -16.094 1 77.56 294 PRO A N 1
ATOM 2311 C CA . PRO A 1 294 ? 12.906 -0.587 -15.047 1 77.56 294 PRO A CA 1
ATOM 2312 C C . PRO A 1 294 ? 13.656 0.618 -15.602 1 77.56 294 PRO A C 1
ATOM 2314 O O . PRO A 1 294 ? 14.148 0.577 -16.734 1 77.56 294 PRO A O 1
ATOM 2317 N N . MET A 1 295 ? 13.555 1.604 -14.883 1 74.94 295 MET A N 1
ATOM 2318 C CA . MET A 1 295 ? 14.289 2.795 -15.297 1 74.94 295 MET A CA 1
ATOM 2319 C C . MET A 1 295 ? 15.797 2.541 -15.281 1 74.94 295 MET A C 1
ATOM 2321 O O . MET A 1 295 ? 16.328 2.059 -14.281 1 74.94 295 MET A O 1
ATOM 2325 N N . LYS A 1 296 ? 16.375 2.777 -16.312 1 70.75 296 LYS A N 1
ATOM 2326 C CA . LYS A 1 296 ? 17.797 2.496 -16.469 1 70.75 296 LYS A CA 1
ATOM 2327 C C . LYS A 1 296 ? 18.641 3.551 -15.773 1 70.75 296 LYS A C 1
ATOM 2329 O O . LYS A 1 296 ? 19.688 3.236 -15.203 1 70.75 296 LYS A O 1
ATOM 2334 N N . GLU A 1 297 ? 18.109 4.711 -15.742 1 80.38 297 GLU A N 1
ATOM 2335 C CA . GLU A 1 297 ? 18.906 5.793 -15.164 1 80.38 297 GLU A CA 1
ATOM 2336 C C . GLU A 1 297 ? 18.453 6.105 -13.742 1 80.38 297 GLU A C 1
ATOM 2338 O O . GLU A 1 297 ? 17.25 6.109 -13.453 1 80.38 297 GLU A O 1
ATOM 2343 N N . LYS A 1 298 ? 19.516 6.277 -12.953 1 86.06 298 LYS A N 1
ATOM 2344 C CA . LYS A 1 298 ? 19.234 6.719 -11.594 1 86.06 298 LYS A CA 1
ATOM 2345 C C . LYS A 1 298 ? 18.562 8.094 -11.586 1 86.06 298 LYS A C 1
ATOM 2347 O O . LYS A 1 298 ? 18.844 8.93 -12.453 1 86.06 298 LYS A O 1
ATOM 2352 N N . ASP A 1 299 ? 17.625 8.258 -10.648 1 91.81 299 ASP A N 1
ATOM 2353 C CA . ASP A 1 299 ? 16.984 9.562 -10.469 1 91.81 299 ASP A CA 1
ATOM 2354 C C . ASP A 1 299 ? 17.969 10.562 -9.844 1 91.81 299 ASP A C 1
ATOM 2356 O O . ASP A 1 299 ? 18.344 10.422 -8.68 1 91.81 299 ASP A O 1
ATOM 2360 N N . PRO A 1 300 ? 18.344 11.594 -10.562 1 93.19 300 PRO A N 1
ATOM 2361 C CA . PRO A 1 300 ? 19.359 12.516 -10.039 1 93.19 300 PRO A CA 1
ATOM 2362 C C . PRO A 1 300 ? 18.922 13.18 -8.727 1 93.19 300 PRO A C 1
ATOM 2364 O O . PRO A 1 300 ? 19.75 13.398 -7.844 1 93.19 300 PRO A O 1
ATOM 2367 N N . SER A 1 301 ? 17.703 13.531 -8.641 1 93.69 301 SER A N 1
ATOM 2368 C CA . SER A 1 301 ? 17.219 14.156 -7.418 1 93.69 301 SER A CA 1
ATOM 2369 C C . SER A 1 301 ? 17.312 13.211 -6.227 1 93.69 301 SER A C 1
ATOM 2371 O O . SER A 1 301 ? 17.766 13.609 -5.148 1 93.69 301 SER A O 1
ATOM 2373 N N . ALA A 1 302 ? 16.969 12 -6.414 1 93.69 302 ALA A N 1
ATOM 2374 C CA . ALA A 1 302 ? 17.047 10.992 -5.359 1 93.69 302 ALA A CA 1
ATOM 2375 C C . ALA A 1 302 ? 18.5 10.734 -4.953 1 93.69 302 ALA A C 1
ATOM 2377 O O . ALA A 1 302 ? 18.812 10.625 -3.764 1 93.69 302 ALA A O 1
ATOM 2378 N N . GLU A 1 303 ? 19.344 10.719 -5.922 1 94.56 303 GLU A N 1
ATOM 2379 C CA . GLU A 1 303 ? 20.75 10.477 -5.652 1 94.56 303 GLU A CA 1
ATOM 2380 C C . GLU A 1 303 ? 21.359 11.625 -4.852 1 94.56 303 GLU A C 1
ATOM 2382 O O . GLU A 1 303 ? 22.156 11.391 -3.928 1 94.56 303 GLU A O 1
ATOM 2387 N N . ARG A 1 304 ? 21.016 12.781 -5.293 1 95.5 304 ARG A N 1
ATOM 2388 C CA . ARG A 1 304 ? 21.516 13.945 -4.566 1 95.5 304 ARG A CA 1
ATOM 2389 C C . ARG A 1 304 ? 21.016 13.953 -3.125 1 95.5 304 ARG A C 1
ATOM 2391 O O . ARG A 1 304 ? 21.781 14.234 -2.201 1 95.5 304 ARG A O 1
ATOM 2398 N N . HIS A 1 305 ? 19.766 13.633 -2.979 1 94.12 305 HIS A N 1
ATOM 2399 C CA . HIS A 1 305 ? 19.188 13.578 -1.64 1 94.12 305 HIS A CA 1
ATOM 2400 C C . HIS A 1 305 ? 19.891 12.523 -0.785 1 94.12 305 HIS A C 1
ATOM 2402 O O . HIS A 1 305 ? 20.203 12.773 0.38 1 94.12 305 HIS A O 1
ATOM 2408 N N . LYS A 1 306 ? 20.141 11.422 -1.285 1 93.69 306 LYS A N 1
ATOM 2409 C CA . LYS A 1 306 ? 20.812 10.336 -0.574 1 93.69 306 LYS A CA 1
ATOM 2410 C C . LYS A 1 306 ? 22.234 10.734 -0.2 1 93.69 306 LYS A C 1
ATOM 2412 O O . LYS A 1 306 ? 22.672 10.5 0.928 1 93.69 306 LYS A O 1
ATOM 2417 N N . ARG A 1 307 ? 22.922 11.352 -1.104 1 95.25 307 ARG A N 1
ATOM 2418 C CA . ARG A 1 307 ? 24.281 11.805 -0.836 1 95.25 307 ARG A CA 1
ATOM 2419 C C . ARG A 1 307 ? 24.312 12.789 0.328 1 95.25 307 ARG A C 1
ATOM 2421 O O . ARG A 1 307 ? 25.172 12.711 1.194 1 95.25 307 ARG A O 1
ATOM 2428 N N . LYS A 1 308 ? 23.359 13.664 0.318 1 91.62 308 LYS A N 1
ATOM 2429 C CA . LYS A 1 308 ? 23.281 14.641 1.4 1 91.62 308 LYS A CA 1
ATOM 2430 C C . LYS A 1 308 ? 22.984 13.961 2.734 1 91.62 308 LYS A C 1
ATOM 2432 O O . LYS A 1 308 ? 23.547 14.336 3.766 1 91.62 308 LYS A O 1
ATOM 2437 N N . ALA A 1 309 ? 22.141 12.992 2.676 1 89.94 309 ALA A N 1
ATOM 2438 C CA . ALA A 1 309 ? 21.812 12.25 3.893 1 89.94 309 ALA A CA 1
ATOM 2439 C C . ALA A 1 309 ? 23.047 11.516 4.426 1 89.94 309 ALA A C 1
ATOM 2441 O O . ALA A 1 309 ? 23.281 11.484 5.637 1 89.94 309 ALA A O 1
ATOM 2442 N N . ILE A 1 310 ? 23.781 10.977 3.559 1 90.81 310 ILE A N 1
ATOM 2443 C CA . ILE A 1 310 ? 25 10.273 3.936 1 90.81 310 ILE A CA 1
ATOM 2444 C C . ILE A 1 310 ? 26 11.266 4.539 1 90.81 310 ILE A C 1
ATOM 2446 O O . ILE A 1 310 ? 26.562 11.008 5.602 1 90.81 310 ILE A O 1
ATOM 2450 N N . GLN A 1 311 ? 26.156 12.383 3.895 1 90.06 311 GLN A N 1
ATOM 2451 C CA . GLN A 1 311 ? 27.094 13.398 4.344 1 90.06 311 GLN A CA 1
ATOM 2452 C C . GLN A 1 311 ? 26.734 13.922 5.73 1 90.06 311 GLN A C 1
ATOM 2454 O O . GLN A 1 311 ? 27.609 14.234 6.531 1 90.06 311 GLN A O 1
ATOM 2459 N N . ARG A 1 312 ? 25.5 13.914 5.969 1 84.31 312 ARG A N 1
ATOM 2460 C CA . ARG A 1 312 ? 25.031 14.477 7.23 1 84.31 312 ARG A CA 1
ATOM 2461 C C . ARG A 1 312 ? 24.922 13.398 8.305 1 84.31 312 ARG A C 1
ATOM 2463 O O . ARG A 1 312 ? 24.484 13.664 9.422 1 84.31 312 ARG A O 1
ATOM 2470 N N . GLY A 1 313 ? 25.219 12.109 7.926 1 81.81 313 GLY A N 1
ATOM 2471 C CA . GLY A 1 313 ? 25.203 11.016 8.883 1 81.81 313 GLY A CA 1
ATOM 2472 C C . GLY A 1 313 ? 23.812 10.5 9.195 1 81.81 313 GLY A C 1
ATOM 2473 O O . GLY A 1 313 ? 23.609 9.836 10.211 1 81.81 313 GLY A O 1
ATOM 2474 N N . ARG A 1 314 ? 22.859 10.789 8.375 1 81.12 314 ARG A N 1
ATOM 2475 C CA . ARG A 1 314 ? 21.469 10.43 8.633 1 81.12 314 ARG A CA 1
ATOM 2476 C C . ARG A 1 314 ? 21.094 9.133 7.926 1 81.12 314 ARG A C 1
ATOM 2478 O O . ARG A 1 314 ? 20.109 8.484 8.281 1 81.12 314 ARG A O 1
ATOM 2485 N N . TYR A 1 315 ? 21.891 8.836 6.934 1 88.19 315 TYR A N 1
ATOM 2486 C CA . TYR A 1 315 ? 21.562 7.656 6.133 1 88.19 315 TYR A CA 1
ATOM 2487 C C . TYR A 1 315 ? 22.016 6.383 6.828 1 88.19 315 TYR A C 1
ATOM 2489 O O . TYR A 1 315 ? 23.172 6.258 7.219 1 88.19 315 TYR A O 1
ATOM 2497 N N . LYS A 1 316 ? 21.094 5.484 7.055 1 87.62 316 LYS A N 1
ATOM 2498 C CA . LYS A 1 316 ? 21.375 4.137 7.535 1 87.62 316 LYS A CA 1
ATOM 2499 C C . LYS A 1 316 ? 20.859 3.084 6.559 1 87.62 316 LYS A C 1
ATOM 2501 O O . LYS A 1 316 ? 19.672 3.059 6.238 1 87.62 316 LYS A O 1
ATOM 2506 N N . PRO A 1 317 ? 21.766 2.281 6.113 1 88.88 317 PRO A N 1
ATOM 2507 C CA . PRO A 1 317 ? 21.297 1.217 5.223 1 88.88 317 PRO A CA 1
ATOM 2508 C C . PRO A 1 317 ? 20.297 0.287 5.895 1 88.88 317 PRO A C 1
ATOM 2510 O O . PRO A 1 317 ? 20.312 0.133 7.117 1 88.88 317 PRO A O 1
ATOM 2513 N N . ARG A 1 318 ? 19.5 -0.289 5.082 1 91.06 318 ARG A N 1
ATOM 2514 C CA . ARG A 1 318 ? 18.531 -1.269 5.582 1 91.06 318 ARG A CA 1
ATOM 2515 C C . ARG A 1 318 ? 19.25 -2.518 6.098 1 91.06 318 ARG A C 1
ATOM 2517 O O . ARG A 1 318 ? 20.172 -3.012 5.461 1 91.06 318 ARG A O 1
ATOM 2524 N N . THR A 1 319 ? 18.797 -2.984 7.301 1 92.88 319 THR A N 1
ATOM 2525 C CA . THR A 1 319 ? 19.328 -4.211 7.887 1 92.88 319 THR A CA 1
ATOM 2526 C C . THR A 1 319 ? 18.203 -5.102 8.391 1 92.88 319 THR A C 1
ATOM 2528 O O . THR A 1 319 ? 17.047 -4.676 8.445 1 92.88 319 THR A O 1
ATOM 2531 N N . THR A 1 320 ? 18.5 -6.355 8.586 1 95.31 320 THR A N 1
ATOM 2532 C CA . THR A 1 320 ? 17.531 -7.238 9.227 1 95.31 320 THR A CA 1
ATOM 2533 C C . THR A 1 320 ? 17.219 -6.758 10.641 1 95.31 320 THR A C 1
ATOM 2535 O O . THR A 1 320 ? 18.078 -6.211 11.328 1 95.31 320 THR A O 1
ATOM 2538 N N . ASN A 1 321 ? 16.016 -6.941 11.039 1 93.88 321 ASN A N 1
ATOM 2539 C CA . ASN A 1 321 ? 15.539 -6.652 12.391 1 93.88 321 ASN A CA 1
ATOM 2540 C C . ASN A 1 321 ? 15.789 -5.195 12.773 1 93.88 321 ASN A C 1
ATOM 2542 O O . ASN A 1 321 ? 16.172 -4.906 13.906 1 93.88 321 ASN A O 1
ATOM 2546 N N . GLU A 1 322 ? 15.719 -4.328 11.852 1 90.38 322 GLU A N 1
ATOM 2547 C CA . GLU A 1 322 ? 16.078 -2.93 12.07 1 90.38 322 GLU A CA 1
ATOM 2548 C C . GLU A 1 322 ? 15.023 -2.215 12.906 1 90.38 322 GLU A C 1
ATOM 2550 O O . GLU A 1 322 ? 15.25 -1.1 13.383 1 90.38 322 GLU A O 1
ATOM 2555 N N . LEU A 1 323 ? 13.875 -2.734 13.055 1 88.31 323 LEU A N 1
ATOM 2556 C CA . LEU A 1 323 ? 12.828 -2.199 13.922 1 88.31 323 LEU A CA 1
ATOM 2557 C C . LEU A 1 323 ? 12.641 -3.082 15.156 1 88.31 323 LEU A C 1
ATOM 2559 O O . LEU A 1 323 ? 11.953 -4.105 15.094 1 88.31 323 LEU A O 1
ATOM 2563 N N . PRO A 1 324 ? 13.344 -2.725 16.203 1 79.75 324 PRO A N 1
ATOM 2564 C CA . PRO A 1 324 ? 13.148 -3.492 17.438 1 79.75 324 PRO A CA 1
ATOM 2565 C C . PRO A 1 324 ? 11.742 -3.336 18 1 79.75 324 PRO A C 1
ATOM 2567 O O . PRO A 1 324 ? 11.57 -2.748 19.078 1 79.75 324 PRO A O 1
ATOM 2570 N N . PHE A 1 325 ? 10.773 -3.873 17.375 1 80.31 325 PHE A N 1
ATOM 2571 C CA . PHE A 1 325 ? 9.367 -3.689 17.703 1 80.31 325 PHE A CA 1
ATOM 2572 C C . PHE A 1 325 ? 8.938 -4.621 18.828 1 80.31 325 PHE A C 1
ATOM 2574 O O . PHE A 1 325 ? 9.156 -5.832 18.75 1 80.31 325 PHE A O 1
ATOM 2581 N N . THR A 1 326 ? 8.5 -3.979 19.922 1 82.12 326 THR A N 1
ATOM 2582 C CA . THR A 1 326 ? 7.816 -4.715 20.969 1 82.12 326 THR A CA 1
ATOM 2583 C C . THR A 1 326 ? 6.305 -4.508 20.875 1 82.12 326 THR A C 1
ATOM 2585 O O . THR A 1 326 ? 5.824 -3.373 20.938 1 82.12 326 THR A O 1
ATOM 2588 N N . PRO A 1 327 ? 5.598 -5.645 20.734 1 84.5 327 PRO A N 1
ATOM 2589 C CA . PRO A 1 327 ? 4.148 -5.504 20.578 1 84.5 327 PRO A CA 1
ATOM 2590 C C . PRO A 1 327 ? 3.496 -4.797 21.766 1 84.5 327 PRO A C 1
ATOM 2592 O O . PRO A 1 327 ? 3.896 -5.016 22.922 1 84.5 327 PRO A O 1
ATOM 2595 N N . VAL A 1 328 ? 2.607 -3.891 21.453 1 88.62 328 VAL A N 1
ATOM 2596 C CA . VAL A 1 328 ? 1.761 -3.223 22.438 1 88.62 328 VAL A CA 1
ATOM 2597 C C . VAL A 1 328 ? 0.414 -3.936 22.531 1 88.62 328 VAL A C 1
ATOM 2599 O O . VAL A 1 328 ? -0.17 -4.309 21.5 1 88.62 328 VAL A O 1
ATOM 2602 N N . VAL A 1 329 ? -0.072 -4.227 23.703 1 91.69 329 VAL A N 1
ATOM 2603 C CA . VAL A 1 329 ? -1.367 -4.875 23.875 1 91.69 329 VAL A CA 1
ATOM 2604 C C . VAL A 1 329 ? -2.463 -3.816 23.984 1 91.69 329 VAL A C 1
ATOM 2606 O O . VAL A 1 329 ? -2.439 -2.977 24.891 1 91.69 329 VAL A O 1
ATOM 2609 N N . PHE A 1 330 ? -3.332 -3.854 23.062 1 94 330 PHE A N 1
ATOM 2610 C CA . PHE A 1 330 ? -4.445 -2.912 23.047 1 94 330 PHE A CA 1
ATOM 2611 C C . PHE A 1 330 ? -5.707 -3.553 23.609 1 94 330 PHE A C 1
ATOM 2613 O O . PHE A 1 330 ? -5.949 -4.746 23.406 1 94 330 PHE A O 1
ATOM 2620 N N . GLU A 1 331 ? -6.52 -2.756 24.297 1 85.44 331 GLU A N 1
ATOM 2621 C CA . GLU A 1 331 ? -7.805 -3.205 24.828 1 85.44 331 GLU A CA 1
ATOM 2622 C C . GLU A 1 331 ? -8.922 -3.014 23.812 1 85.44 331 GLU A C 1
ATOM 2624 O O . GLU A 1 331 ? -8.883 -2.082 23.016 1 85.44 331 GLU A O 1
ATOM 2629 N N . MET B 1 1 ? -30.734 26.75 -73.625 1 28.45 1 MET B N 1
ATOM 2630 C CA . MET B 1 1 ? -31.031 26.359 -72.25 1 28.45 1 MET B CA 1
ATOM 2631 C C . MET B 1 1 ? -29.75 26.234 -71.438 1 28.45 1 MET B C 1
ATOM 2633 O O . MET B 1 1 ? -28.938 25.328 -71.688 1 28.45 1 MET B O 1
ATOM 2637 N N . ARG B 1 2 ? -29.109 27.438 -71.062 1 36.31 2 ARG B N 1
ATOM 2638 C CA . ARG B 1 2 ? -27.922 27.719 -70.25 1 36.31 2 ARG B CA 1
ATOM 2639 C C . ARG B 1 2 ? -27.984 27.078 -68.875 1 36.31 2 ARG B C 1
ATOM 2641 O O . ARG B 1 2 ? -28.922 27.344 -68.125 1 36.31 2 ARG B O 1
ATOM 2648 N N . TYR B 1 3 ? -27.484 25.875 -68.75 1 34.56 3 TYR B N 1
ATOM 2649 C CA . TYR B 1 3 ? -27.344 25.062 -67.5 1 34.56 3 TYR B CA 1
ATOM 2650 C C . TYR B 1 3 ? -26.469 25.781 -66.5 1 34.56 3 TYR B C 1
ATOM 2652 O O . TYR B 1 3 ? -25.344 26.156 -66.812 1 34.56 3 TYR B O 1
ATOM 2660 N N . LEU B 1 4 ? -27.031 26.594 -65.562 1 32.78 4 LEU B N 1
ATOM 2661 C CA . LEU B 1 4 ? -26.406 27.203 -64.438 1 32.78 4 LEU B CA 1
ATOM 2662 C C . LEU B 1 4 ? -25.891 26.141 -63.469 1 32.78 4 LEU B C 1
ATOM 2664 O O . LEU B 1 4 ? -26.656 25.312 -62.969 1 32.78 4 LEU B O 1
ATOM 2668 N N . VAL B 1 5 ? -24.641 25.734 -63.594 1 40.44 5 VAL B N 1
ATOM 2669 C CA . VAL B 1 5 ? -23.922 24.844 -62.688 1 40.44 5 VAL B CA 1
ATOM 2670 C C . VAL B 1 5 ? -23.766 25.516 -61.312 1 40.44 5 VAL B C 1
ATOM 2672 O O . VAL B 1 5 ? -23.141 26.578 -61.188 1 40.44 5 VAL B O 1
ATOM 2675 N N . LEU B 1 6 ? -24.719 25.312 -60.438 1 34.94 6 LEU B N 1
ATOM 2676 C CA . LEU B 1 6 ? -24.625 25.734 -59.031 1 34.94 6 LEU B CA 1
ATOM 2677 C C . LEU B 1 6 ? -23.516 25 -58.312 1 34.94 6 LEU B C 1
ATOM 2679 O O . LEU B 1 6 ? -23.531 23.766 -58.219 1 34.94 6 LEU B O 1
ATOM 2683 N N . PHE B 1 7 ? -22.328 25.578 -58.219 1 39.81 7 PHE B N 1
ATOM 2684 C CA . PHE B 1 7 ? -21.219 25.078 -57.406 1 39.81 7 PHE B CA 1
ATOM 2685 C C . PHE B 1 7 ? -21.562 25.156 -55.938 1 39.81 7 PHE B C 1
ATOM 2687 O O . PHE B 1 7 ? -21.828 26.25 -55.406 1 39.81 7 PHE B O 1
ATOM 2694 N N . VAL B 1 8 ? -22.125 24.094 -55.375 1 39.5 8 VAL B N 1
ATOM 2695 C CA . VAL B 1 8 ? -22.312 24 -53.938 1 39.5 8 VAL B CA 1
ATOM 2696 C C . VAL B 1 8 ? -20.953 23.859 -53.219 1 39.5 8 VAL B C 1
ATOM 2698 O O . VAL B 1 8 ? -20.234 22.891 -53.469 1 39.5 8 VAL B O 1
ATOM 2701 N N . ILE B 1 9 ? -20.391 24.984 -52.844 1 40.03 9 ILE B N 1
ATOM 2702 C CA . ILE B 1 9 ? -19.219 24.953 -51.969 1 40.03 9 ILE B CA 1
ATOM 2703 C C . ILE B 1 9 ? -19.609 24.375 -50.625 1 40.03 9 ILE B C 1
ATOM 2705 O O . ILE B 1 9 ? -20.422 24.953 -49.906 1 40.03 9 ILE B O 1
ATOM 2709 N N . LEU B 1 10 ? -19.531 23.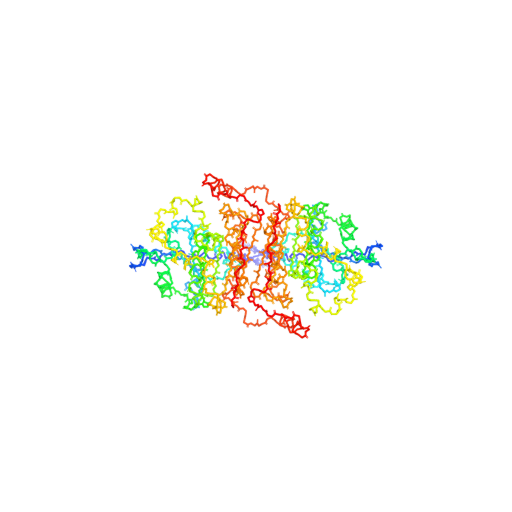062 -50.438 1 40.38 10 LEU B N 1
ATOM 2710 C CA . LEU B 1 10 ? -19.625 22.438 -49.125 1 40.38 10 LEU B CA 1
ATOM 2711 C C . LEU B 1 10 ? -18.5 22.922 -48.219 1 40.38 10 LEU B C 1
ATOM 2713 O O . LEU B 1 10 ? -17.328 22.672 -48.5 1 40.38 10 LEU B O 1
ATOM 2717 N N . GLY B 1 11 ? -18.719 24 -47.5 1 34.31 11 GLY B N 1
ATOM 2718 C CA . GLY B 1 11 ? -17.844 24.391 -46.406 1 34.31 11 GLY B CA 1
ATOM 2719 C C . GLY B 1 11 ? -17.672 23.312 -45.375 1 34.31 11 GLY B C 1
ATOM 2720 O O . GLY B 1 11 ? -18.641 22.891 -44.75 1 34.31 11 GLY B O 1
ATOM 2721 N N . VAL B 1 12 ? -16.672 22.453 -45.531 1 42.16 12 VAL B N 1
ATOM 2722 C CA . VAL B 1 12 ? -16.25 21.562 -44.469 1 42.16 12 VAL B CA 1
ATOM 2723 C C . VAL B 1 12 ? -15.93 22.375 -43.219 1 42.16 12 VAL B C 1
ATOM 2725 O O . VAL B 1 12 ? -15 23.188 -43.219 1 42.16 12 VAL B O 1
ATOM 2728 N N . SER B 1 13 ? -16.844 22.562 -42.344 1 39.69 13 SER B N 1
ATOM 2729 C CA . SER B 1 13 ? -16.562 23.062 -41 1 39.69 13 SER B CA 1
ATOM 2730 C C . SER B 1 13 ? -15.609 22.141 -40.25 1 39.69 13 SER B C 1
ATOM 2732 O O . SER B 1 13 ? -15.938 20.969 -40 1 39.69 13 SER B O 1
ATOM 2734 N N . ALA B 1 14 ? -14.312 22.406 -40.375 1 39.06 14 ALA B N 1
ATOM 2735 C CA . ALA B 1 14 ? -13.375 21.812 -39.406 1 39.06 14 ALA B CA 1
ATOM 2736 C C . ALA B 1 14 ? -13.812 22.094 -37.969 1 39.06 14 ALA B C 1
ATOM 2738 O O . ALA B 1 14 ? -13.781 23.234 -37.5 1 39.06 14 ALA B O 1
ATOM 2739 N N . SER B 1 15 ? -14.703 21.266 -37.5 1 38.09 15 SER B N 1
ATOM 2740 C CA . SER B 1 15 ? -14.805 21.281 -36.062 1 38.09 15 SER B CA 1
ATOM 2741 C C . SER B 1 15 ? -13.438 21.078 -35.406 1 38.09 15 SER B C 1
ATOM 2743 O O . SER B 1 15 ? -12.844 20 -35.531 1 38.09 15 SER B O 1
ATOM 2745 N N . THR B 1 16 ? -12.703 22.094 -35.375 1 36.81 16 THR B N 1
ATOM 2746 C CA . THR B 1 16 ? -11.586 22 -34.438 1 36.81 16 THR B CA 1
ATOM 2747 C C . THR B 1 16 ? -12.016 21.344 -33.125 1 36.81 16 THR B C 1
ATOM 2749 O O . THR B 1 16 ? -12.969 21.797 -32.469 1 36.81 16 THR B O 1
ATOM 2752 N N . CYS B 1 17 ? -11.922 20.016 -33.094 1 37.44 17 CYS B N 1
ATOM 2753 C CA . CYS B 1 17 ? -11.867 19.484 -31.75 1 37.44 17 CYS B CA 1
ATOM 2754 C C . CYS B 1 17 ? -11.055 20.391 -30.828 1 37.44 17 CYS B C 1
ATOM 2756 O O . CYS B 1 17 ? -9.82 20.406 -30.906 1 37.44 17 CYS B O 1
ATOM 2758 N N . SER B 1 18 ? -11.469 21.578 -30.578 1 35.22 18 SER B N 1
ATOM 2759 C CA . SER B 1 18 ? -10.797 22.297 -29.5 1 35.22 18 SER B CA 1
ATOM 2760 C C . SER B 1 18 ? -10.492 21.375 -28.312 1 35.22 18 SER B C 1
ATOM 2762 O O . SER B 1 18 ? -11.406 20.797 -27.734 1 35.22 18 SER B O 1
ATOM 2764 N N . GLY B 1 19 ? -9.523 20.625 -28.406 1 39.69 19 GLY B N 1
ATOM 2765 C CA . GLY B 1 19 ? -9.062 20.109 -27.125 1 39.69 19 GLY B CA 1
ATOM 2766 C C . GLY B 1 19 ? -9.336 21.062 -25.984 1 39.69 19 GLY B C 1
ATOM 2767 O O . GLY B 1 19 ? -8.703 22.125 -25.875 1 39.69 19 GLY B O 1
ATOM 2768 N N . GLN B 1 20 ? -10.523 21.297 -25.641 1 39.06 20 GLN B N 1
ATOM 2769 C CA . GLN B 1 20 ? -10.742 22.109 -24.453 1 39.06 20 GLN B CA 1
ATOM 2770 C C . GLN B 1 20 ? -9.609 21.922 -23.438 1 39.06 20 GLN B C 1
ATOM 2772 O O . GLN B 1 20 ? -9.477 20.859 -22.844 1 39.06 20 GLN B O 1
ATOM 2777 N N . THR B 1 21 ? -8.5 22.422 -23.734 1 47.62 21 THR B N 1
ATOM 2778 C CA . THR B 1 21 ? -7.465 22.516 -22.719 1 47.62 21 THR B CA 1
ATOM 2779 C C . THR B 1 21 ? -8.086 22.781 -21.344 1 47.62 21 THR B C 1
ATOM 2781 O O . THR B 1 21 ? -8.828 23.75 -21.172 1 47.62 21 THR B O 1
ATOM 2784 N N . ALA B 1 22 ? -8.445 21.812 -20.641 1 54.91 22 ALA B N 1
ATOM 2785 C CA . ALA B 1 22 ? -8.953 21.984 -19.297 1 54.91 22 ALA B CA 1
ATOM 2786 C C . ALA B 1 22 ? -8.352 23.234 -18.641 1 54.91 22 ALA B C 1
ATOM 2788 O O . ALA B 1 22 ? -7.141 23.438 -18.688 1 54.91 22 ALA B O 1
ATOM 2789 N N . LEU B 1 23 ? -9.07 24.312 -18.422 1 64.25 23 LEU B N 1
ATOM 2790 C CA . LEU B 1 23 ? -8.609 25.531 -17.75 1 64.25 23 LEU B CA 1
ATOM 2791 C C . LEU B 1 23 ? -7.789 25.172 -16.516 1 64.25 23 LEU B C 1
ATOM 2793 O O . LEU B 1 23 ? -8.133 24.25 -15.773 1 64.25 23 LEU B O 1
ATOM 2797 N N . PRO B 1 24 ? -6.621 25.766 -16.422 1 84 24 PRO B N 1
ATOM 2798 C CA . PRO B 1 24 ? -5.773 25.562 -15.25 1 84 24 PRO B CA 1
ATOM 2799 C C . PRO B 1 24 ? -6.402 26.094 -13.969 1 84 24 PRO B C 1
ATOM 2801 O O . PRO B 1 24 ? -7.367 26.859 -14.016 1 84 24 PRO B O 1
ATOM 2804 N N . GLY B 1 25 ? -6.066 25.562 -12.875 1 93.25 25 GLY B N 1
ATOM 2805 C CA . GLY B 1 25 ? -6.438 26.141 -11.594 1 93.25 25 GLY B CA 1
ATOM 2806 C C . GLY B 1 25 ? -5.965 27.578 -11.422 1 93.25 25 GLY B C 1
ATOM 2807 O O . GLY B 1 25 ? -5.242 28.094 -12.266 1 93.25 25 GLY B O 1
ATOM 2808 N N . LYS B 1 26 ? -6.523 28.266 -10.438 1 96.38 26 LYS B N 1
ATOM 2809 C CA . LYS B 1 26 ? -6.137 29.625 -10.102 1 96.38 26 LYS B CA 1
ATOM 2810 C C . LYS B 1 26 ? -5.48 29.703 -8.727 1 96.38 26 LYS B C 1
ATOM 2812 O O . LYS B 1 26 ? -6.008 29.156 -7.754 1 96.38 26 LYS B O 1
ATOM 2817 N N . LEU B 1 27 ? -4.344 30.312 -8.719 1 96.38 27 LEU B N 1
ATOM 2818 C CA . LEU B 1 27 ? -3.65 30.516 -7.453 1 96.38 27 LEU B CA 1
ATOM 2819 C C . LEU B 1 27 ? -4.129 31.797 -6.766 1 96.38 27 LEU B C 1
ATOM 2821 O O . LEU B 1 27 ? -4.332 32.812 -7.426 1 96.38 27 LEU B O 1
ATOM 2825 N N . ASP B 1 28 ? -4.293 31.734 -5.48 1 96.06 28 ASP B N 1
ATOM 2826 C CA . ASP B 1 28 ? -4.637 32.844 -4.594 1 96.06 28 ASP B CA 1
ATOM 2827 C C . ASP B 1 28 ? -3.84 32.781 -3.295 1 96.06 28 ASP B C 1
ATOM 2829 O O . ASP B 1 28 ? -3.078 31.828 -3.076 1 96.06 28 ASP B O 1
ATOM 2833 N N . GLN B 1 29 ? -3.861 33.812 -2.553 1 96.06 29 GLN B N 1
ATOM 2834 C CA . GLN B 1 29 ? -3.182 33.875 -1.262 1 96.06 29 GLN B CA 1
ATOM 2835 C C . GLN B 1 29 ? -3.977 34.688 -0.254 1 96.06 29 GLN B C 1
ATOM 2837 O O . GLN B 1 29 ? -4.496 35.75 -0.591 1 96.06 29 GLN B O 1
ATOM 2842 N N . LEU B 1 30 ? -4.078 34.188 0.91 1 95.5 30 LEU B N 1
ATOM 2843 C CA . LEU B 1 30 ? -4.742 34.875 2.004 1 95.5 30 LEU B CA 1
ATOM 2844 C C . LEU B 1 30 ? -3.75 35.25 3.105 1 95.5 30 LEU B C 1
ATOM 2846 O O . LEU B 1 30 ? -2.898 34.438 3.469 1 95.5 30 LEU B O 1
ATOM 2850 N N . LYS B 1 31 ? -3.842 36.438 3.566 1 96.69 31 LYS B N 1
ATOM 2851 C CA . LYS B 1 31 ? -3.15 36.875 4.777 1 96.69 31 LYS B CA 1
ATOM 2852 C C . LYS B 1 31 ? -4.121 37 5.949 1 96.69 31 LYS B C 1
ATOM 2854 O O . LYS B 1 31 ? -5.09 37.75 5.879 1 96.69 31 LYS B O 1
ATOM 2859 N N . ILE B 1 32 ? -3.814 36.312 7.008 1 97.56 32 ILE B N 1
ATOM 2860 C CA . ILE B 1 32 ? -4.723 36.25 8.148 1 97.56 32 ILE B CA 1
ATOM 2861 C C . ILE B 1 32 ? -4.09 36.938 9.352 1 97.56 32 ILE B C 1
ATOM 2863 O O . ILE B 1 32 ? -3.012 36.531 9.805 1 97.56 32 ILE B O 1
ATOM 2867 N N . LYS B 1 33 ? -4.75 37.969 9.852 1 97.88 33 LYS B N 1
ATOM 2868 C CA . LYS B 1 33 ? -4.332 38.562 11.117 1 97.88 33 LYS B CA 1
ATOM 2869 C C . LYS B 1 33 ? -4.609 37.594 12.281 1 97.88 33 LYS B C 1
ATOM 2871 O O . LYS B 1 33 ? -5.703 37.031 12.383 1 97.88 33 LYS B O 1
ATOM 2876 N N . THR B 1 34 ? -3.576 37.375 13.078 1 97.88 34 THR B N 1
ATOM 2877 C CA . THR B 1 34 ? -3.738 36.406 14.141 1 97.88 34 THR B CA 1
ATOM 2878 C C . THR B 1 34 ? -2.752 36.656 15.273 1 97.88 34 THR B C 1
ATOM 2880 O O . THR B 1 34 ? -1.729 37.312 15.07 1 97.88 34 THR B O 1
ATOM 2883 N N . THR B 1 35 ? -3.018 36.219 16.484 1 97.31 35 THR B N 1
ATOM 2884 C CA . THR B 1 35 ? -2.104 36.281 17.609 1 97.31 35 THR B CA 1
ATOM 2885 C C . THR B 1 35 ? -1.572 34.875 17.938 1 97.31 35 THR B C 1
ATOM 2887 O O . THR B 1 35 ? -0.779 34.719 18.875 1 97.31 35 THR B O 1
ATOM 2890 N N . LEU B 1 36 ? -1.947 33.875 17.203 1 97.88 36 LEU B N 1
ATOM 2891 C CA . LEU B 1 36 ? -1.625 32.5 17.516 1 97.88 36 LEU B CA 1
ATOM 2892 C C . LEU B 1 36 ? -0.248 32.125 16.969 1 97.88 36 LEU B C 1
ATOM 2894 O O . LEU B 1 36 ? 0.464 31.328 17.578 1 97.88 36 LEU B O 1
ATOM 2898 N N . VAL B 1 37 ? 0.059 32.625 15.805 1 97.12 37 VAL B N 1
ATOM 2899 C CA . VAL B 1 37 ? 1.321 32.375 15.125 1 97.12 37 VAL B CA 1
ATOM 2900 C C . VAL B 1 37 ? 1.869 33.656 14.539 1 97.12 37 VAL B C 1
ATOM 2902 O O . VAL B 1 37 ? 1.366 34.75 14.836 1 97.12 37 VAL B O 1
ATOM 2905 N N . SER B 1 38 ? 3.053 33.5 13.797 1 90.69 38 SER B N 1
ATOM 2906 C CA . SER B 1 38 ? 3.605 34.688 13.203 1 90.69 38 SER B CA 1
ATOM 2907 C C . SER B 1 38 ? 2.541 35.469 12.43 1 90.69 38 SER B C 1
ATOM 2909 O O . SER B 1 38 ? 1.78 34.875 11.656 1 90.69 38 SER B O 1
ATOM 2911 N N . ASN B 1 39 ? 2.479 36.75 12.602 1 90.5 39 ASN B N 1
ATOM 2912 C CA . ASN B 1 39 ? 1.463 37.625 12.031 1 90.5 39 ASN B CA 1
ATOM 2913 C C . ASN B 1 39 ? 2.039 38.5 10.938 1 90.5 39 ASN B C 1
ATOM 2915 O O . ASN B 1 39 ? 3.031 39.219 11.156 1 90.5 39 ASN B O 1
ATOM 2919 N N . PRO B 1 40 ? 1.356 38.625 9.812 1 95.81 40 PRO B N 1
ATOM 2920 C CA . PRO B 1 40 ? 0.212 37.812 9.406 1 95.81 40 PRO B CA 1
ATOM 2921 C C . PRO B 1 40 ? 0.617 36.406 8.992 1 95.81 40 PRO B C 1
ATOM 2923 O O . PRO B 1 40 ? 1.73 36.188 8.5 1 95.81 40 PRO B O 1
ATOM 2926 N N . ALA B 1 41 ? -0.34 35.531 9.258 1 97.25 41 ALA B N 1
ATOM 2927 C CA . ALA B 1 41 ? -0.161 34.188 8.711 1 97.25 41 ALA B CA 1
ATOM 2928 C C . ALA B 1 41 ? -0.522 34.156 7.23 1 97.25 41 ALA B C 1
ATOM 2930 O O . ALA B 1 41 ? -1.523 34.719 6.809 1 97.25 41 ALA B O 1
ATOM 2931 N N . THR B 1 42 ? 0.295 33.5 6.445 1 97.31 42 THR B N 1
ATOM 2932 C CA . THR B 1 42 ? 0.077 33.406 5.008 1 97.31 42 THR B CA 1
ATOM 2933 C C . THR B 1 42 ? -0.463 32 4.652 1 97.31 42 THR B C 1
ATOM 2935 O O . THR B 1 42 ? 0.045 31 5.133 1 97.31 42 THR B O 1
ATOM 2938 N N . VAL B 1 43 ? -1.514 31.984 3.797 1 97.94 43 VAL B N 1
ATOM 2939 C CA . VAL B 1 43 ? -2.09 30.734 3.305 1 97.94 43 VAL B CA 1
ATOM 2940 C C . VAL B 1 43 ? -2.229 30.797 1.786 1 97.94 43 VAL B C 1
ATOM 2942 O O . VAL B 1 43 ? -2.93 31.656 1.253 1 97.94 43 VAL B O 1
ATOM 2945 N N . ASP B 1 44 ? -1.529 29.875 1.103 1 98 44 ASP B N 1
ATOM 2946 C CA . ASP B 1 44 ? -1.702 29.734 -0.341 1 98 44 ASP B CA 1
ATOM 2947 C C . ASP B 1 44 ? -2.953 28.938 -0.671 1 98 44 ASP B C 1
ATOM 2949 O O . ASP B 1 44 ? -3.285 27.969 0.032 1 98 44 ASP B O 1
ATOM 2953 N N . VAL B 1 45 ? -3.648 29.344 -1.743 1 98.31 45 VAL B N 1
ATOM 2954 C CA . VAL B 1 45 ? -4.887 28.688 -2.154 1 98.31 45 VAL B CA 1
ATOM 2955 C C . VAL B 1 45 ? -4.828 28.359 -3.645 1 98.31 45 VAL B C 1
ATOM 2957 O O . VAL B 1 45 ? -4.406 29.188 -4.453 1 98.31 45 VAL B O 1
ATOM 2960 N N . LEU B 1 46 ? -5.137 27.156 -4.023 1 98.38 46 LEU B N 1
ATOM 2961 C CA . LEU B 1 46 ? -5.305 26.734 -5.41 1 98.38 46 LEU B CA 1
ATOM 2962 C C . LEU B 1 46 ? -6.758 26.375 -5.691 1 98.38 46 LEU B C 1
ATOM 2964 O O . LEU B 1 46 ? -7.285 25.422 -5.105 1 98.38 46 LEU B O 1
ATOM 2968 N N . LEU B 1 47 ? -7.398 27.156 -6.574 1 98.38 47 LEU B N 1
ATOM 2969 C CA . LEU B 1 47 ? -8.797 26.953 -6.938 1 98.38 47 LEU B CA 1
ATOM 2970 C C . LEU B 1 47 ? -8.906 26.062 -8.172 1 98.38 47 LEU B C 1
ATOM 2972 O O . LEU B 1 47 ? -8.125 26.203 -9.117 1 98.38 47 LEU B O 1
ATOM 2976 N N . PRO B 1 48 ? -9.867 25.141 -8.102 1 97.94 48 PRO B N 1
ATOM 2977 C CA . PRO B 1 48 ? -10.016 24.25 -9.266 1 97.94 48 PRO B CA 1
ATOM 2978 C C . PRO B 1 48 ? -10.625 24.969 -10.469 1 97.94 48 PRO B C 1
ATOM 2980 O O . PRO B 1 48 ? -11.227 26.031 -10.32 1 97.94 48 PRO B O 1
ATOM 2983 N N . PRO B 1 49 ? -10.406 24.297 -11.578 1 95.31 49 PRO B N 1
ATOM 2984 C CA . PRO B 1 49 ? -11.102 24.844 -12.742 1 95.31 49 PRO B CA 1
ATOM 2985 C C . PRO B 1 49 ? -12.617 24.906 -12.547 1 95.31 49 PRO B C 1
ATOM 2987 O O . PRO B 1 49 ? -13.203 24.016 -11.922 1 95.31 49 PRO B O 1
ATOM 2990 N N . GLY B 1 50 ? -13.242 26.016 -13.023 1 93.25 50 GLY B N 1
ATOM 2991 C CA . GLY B 1 50 ? -14.688 26.141 -12.938 1 93.25 50 GLY B CA 1
ATOM 2992 C C . GLY B 1 50 ? -15.164 26.656 -11.594 1 93.25 50 GLY B C 1
ATOM 2993 O O . GLY B 1 50 ? -16.375 26.734 -11.336 1 93.25 50 GLY B O 1
ATOM 2994 N N . TYR B 1 51 ? -14.25 27 -10.766 1 96 51 TYR B N 1
ATOM 2995 C CA . TYR B 1 51 ? -14.57 27.422 -9.406 1 96 51 TYR B CA 1
ATOM 2996 C C . TYR B 1 51 ? -15.586 28.562 -9.414 1 96 51 TYR B C 1
ATOM 2998 O O . TYR B 1 51 ? -16.578 28.516 -8.68 1 96 51 TYR B O 1
ATOM 3006 N N . GLU B 1 52 ? -15.477 29.578 -10.234 1 93.31 52 GLU B N 1
ATOM 3007 C CA . GLU B 1 52 ? -16.297 30.797 -10.227 1 93.31 52 GLU B CA 1
ATOM 3008 C C . GLU B 1 52 ? -17.719 30.5 -10.688 1 93.31 52 GLU B C 1
ATOM 3010 O O . GLU B 1 52 ? -18.656 31.203 -10.305 1 93.31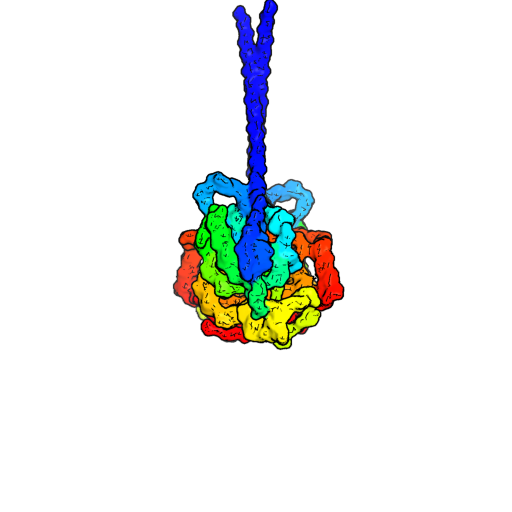 52 GLU B O 1
ATOM 3015 N N . GLN B 1 53 ? -17.875 29.438 -11.43 1 92.69 53 GLN B N 1
ATOM 3016 C CA . GLN B 1 53 ? -19.172 29.141 -12.023 1 92.69 53 GLN B CA 1
ATOM 3017 C C . GLN B 1 53 ? -19.891 28.031 -11.25 1 92.69 53 GLN B C 1
ATOM 3019 O O . GLN B 1 53 ? -21.047 27.734 -11.516 1 92.69 53 GLN B O 1
ATOM 3024 N N . ALA B 1 54 ? -19.203 27.547 -10.289 1 92.31 54 ALA B N 1
ATOM 3025 C CA . ALA B 1 54 ? -19.75 26.359 -9.617 1 92.31 54 ALA B CA 1
ATOM 3026 C C . ALA B 1 54 ? -20.906 26.734 -8.703 1 92.31 54 ALA B C 1
ATOM 3028 O O . ALA B 1 54 ? -20.859 27.734 -7.988 1 92.31 54 ALA B O 1
ATOM 3029 N N . SER B 1 55 ? -21.969 25.938 -8.75 1 94.94 55 SER B N 1
ATOM 3030 C CA . SER B 1 55 ? -23.125 26.141 -7.883 1 94.94 55 SER B CA 1
ATOM 3031 C C . SER B 1 55 ? -22.969 25.375 -6.57 1 94.94 55 SER B C 1
ATOM 3033 O O . SER B 1 55 ? -23.469 25.812 -5.531 1 94.94 55 SER B O 1
ATOM 3035 N N . GLN B 1 56 ? -22.312 24.266 -6.652 1 95.69 56 GLN B N 1
ATOM 3036 C CA . GLN B 1 56 ? -22.094 23.453 -5.461 1 95.69 56 GLN B CA 1
ATOM 3037 C C . GLN B 1 56 ? -20.734 23.75 -4.832 1 95.69 56 GLN B C 1
ATOM 3039 O O . GLN B 1 56 ? -19.781 24.047 -5.539 1 95.69 56 GLN B O 1
ATOM 3044 N N . PRO B 1 57 ? -20.672 23.672 -3.529 1 97.94 57 PRO B N 1
ATOM 3045 C CA . PRO B 1 57 ? -19.375 23.875 -2.877 1 97.94 57 PRO B CA 1
ATOM 3046 C C . PRO B 1 57 ? -18.375 22.75 -3.178 1 97.94 57 PRO B C 1
ATOM 3048 O O . PRO B 1 57 ? -18.781 21.625 -3.438 1 97.94 57 PRO B O 1
ATOM 3051 N N . PHE B 1 58 ? -17.141 23.094 -3.098 1 98.44 58 PHE B N 1
ATOM 3052 C CA . PHE B 1 58 ? -16.078 22.141 -3.354 1 98.44 58 PHE B CA 1
ATOM 3053 C C . PHE B 1 58 ? -15.578 21.531 -2.051 1 98.44 58 PHE B C 1
ATOM 3055 O O . PHE B 1 58 ? -15.688 22.141 -0.988 1 98.44 58 PHE B O 1
ATOM 3062 N N . PRO B 1 59 ? -15.008 20.297 -2.113 1 98.62 59 PRO B N 1
ATOM 3063 C CA . PRO B 1 59 ? -14.211 19.828 -0.971 1 98.62 59 PRO B CA 1
ATOM 3064 C C . PRO B 1 59 ? -13.023 20.734 -0.674 1 98.62 59 PRO B C 1
ATOM 3066 O O . PRO B 1 59 ? -12.57 21.484 -1.553 1 98.62 59 PRO B O 1
ATOM 3069 N N . LEU B 1 60 ? -12.602 20.734 0.545 1 98.81 60 LEU B N 1
ATOM 3070 C CA . LEU B 1 60 ? -11.43 21.469 1.005 1 98.81 60 LEU B CA 1
ATOM 3071 C C . LEU B 1 60 ? -10.273 20.516 1.311 1 98.81 60 LEU B C 1
ATOM 3073 O O . LEU B 1 60 ? -10.43 19.578 2.1 1 98.81 60 LEU B O 1
ATOM 3077 N N . PHE B 1 61 ? -9.172 20.703 0.633 1 98.81 61 PHE B N 1
ATOM 3078 C CA . PHE B 1 61 ? -7.969 19.906 0.832 1 98.81 61 PHE B CA 1
ATOM 3079 C C . PHE B 1 61 ? -6.859 20.75 1.457 1 98.81 61 PHE B C 1
ATOM 3081 O O . PHE B 1 61 ? -6.266 21.594 0.79 1 98.81 61 PHE B O 1
ATOM 3088 N N . ILE B 1 62 ? -6.555 20.5 2.719 1 98.81 62 ILE B N 1
ATOM 3089 C CA . ILE B 1 62 ? -5.461 21.172 3.42 1 98.81 62 ILE B CA 1
ATOM 3090 C C . ILE B 1 62 ? -4.152 20.422 3.166 1 98.81 62 ILE B C 1
ATOM 3092 O O . ILE B 1 62 ? -4.016 19.266 3.529 1 98.81 62 ILE B O 1
ATOM 3096 N N . TRP B 1 63 ? -3.191 21.078 2.584 1 98.56 63 TRP B N 1
ATOM 3097 C CA . TRP B 1 63 ? -1.888 20.484 2.293 1 98.56 63 TRP B CA 1
ATOM 3098 C C . TRP B 1 63 ? -0.813 21.078 3.207 1 98.56 63 TRP B C 1
ATOM 3100 O O . TRP B 1 63 ? -0.615 22.281 3.244 1 98.56 63 TRP B O 1
ATOM 3110 N N . LEU B 1 64 ? -0.103 20.219 3.908 1 98.38 64 LEU B N 1
ATOM 3111 C CA . LEU B 1 64 ? 0.988 20.625 4.789 1 98.38 64 LEU B CA 1
ATOM 3112 C C . LEU B 1 64 ? 2.34 20.359 4.137 1 98.38 64 LEU B C 1
ATOM 3114 O O . LEU B 1 64 ? 2.656 19.203 3.807 1 98.38 64 LEU B O 1
ATOM 3118 N N . HIS B 1 65 ? 3.156 21.406 4.02 1 96.56 65 HIS B N 1
ATOM 3119 C CA . HIS B 1 65 ? 4.441 21.281 3.342 1 96.56 65 HIS B CA 1
ATOM 3120 C C . HIS B 1 65 ? 5.469 20.594 4.23 1 96.56 65 HIS B C 1
ATOM 3122 O O . HIS B 1 65 ? 5.309 20.547 5.453 1 96.56 65 HIS B O 1
ATOM 3128 N N . GLY B 1 66 ? 6.512 20.016 3.611 1 93.38 66 GLY B N 1
ATOM 3129 C CA . GLY B 1 66 ? 7.602 19.344 4.309 1 93.38 66 GLY B CA 1
ATOM 3130 C C . GLY B 1 66 ? 8.641 20.312 4.855 1 93.38 66 GLY B C 1
ATOM 3131 O O . GLY B 1 66 ? 8.312 21.453 5.203 1 93.38 66 GLY B O 1
ATOM 3132 N N . GLY B 1 67 ? 9.891 19.812 5.062 1 86.31 67 GLY B N 1
ATOM 3133 C CA . GLY B 1 67 ? 10.969 20.531 5.715 1 86.31 67 GLY B CA 1
ATOM 3134 C C . GLY B 1 67 ? 11.453 21.734 4.922 1 86.31 67 GLY B C 1
ATOM 3135 O O . GLY B 1 67 ? 12.641 21.844 4.602 1 86.31 67 GLY B O 1
ATOM 3136 N N . THR B 1 68 ? 10.578 22.625 4.508 1 79.69 68 THR B N 1
ATOM 3137 C CA . THR B 1 68 ? 10.883 23.891 3.848 1 79.69 68 THR B CA 1
ATOM 3138 C C . THR B 1 68 ? 10.164 25.047 4.543 1 79.69 68 THR B C 1
ATOM 3140 O O . THR B 1 68 ? 9.492 24.844 5.555 1 79.69 68 THR B O 1
ATOM 3143 N N . SER B 1 69 ? 10.398 26.234 4.035 1 81.38 69 SER B N 1
ATOM 3144 C CA . SER B 1 69 ? 9.68 27.391 4.555 1 81.38 69 SER B CA 1
ATOM 3145 C C . SER B 1 69 ? 8.195 27.312 4.227 1 81.38 69 SER B C 1
ATOM 3147 O O . SER B 1 69 ? 7.367 27.938 4.898 1 81.38 69 SER B O 1
ATOM 3149 N N . GLY B 1 70 ? 7.906 26.547 3.229 1 85.44 70 GLY B N 1
ATOM 3150 C CA . GLY B 1 70 ? 6.539 26.484 2.746 1 85.44 70 GLY B CA 1
ATOM 3151 C C . GLY B 1 70 ? 6.227 27.5 1.674 1 85.44 70 GLY B C 1
ATOM 3152 O O . GLY B 1 70 ? 5.203 27.406 0.994 1 85.44 70 GLY B O 1
ATOM 3153 N N . LYS B 1 71 ? 7.129 28.438 1.494 1 85.88 71 LYS B N 1
ATOM 3154 C CA . LYS B 1 71 ? 6.906 29.5 0.504 1 85.88 71 LYS B CA 1
ATOM 3155 C C . LYS B 1 71 ? 6.863 28.922 -0.909 1 85.88 71 LYS B C 1
ATOM 3157 O O . LYS B 1 71 ? 7.746 28.156 -1.297 1 85.88 71 LYS B O 1
ATOM 3162 N N . ASP B 1 72 ? 5.863 29.094 -1.591 1 87.19 72 ASP B N 1
ATOM 3163 C CA . ASP B 1 72 ? 5.66 28.781 -3.004 1 87.19 72 ASP B CA 1
ATOM 3164 C C . ASP B 1 72 ? 5.574 27.266 -3.229 1 87.19 72 ASP B C 1
ATOM 3166 O O . ASP B 1 72 ? 5.656 26.797 -4.367 1 87.19 72 ASP B O 1
ATOM 3170 N N . VAL B 1 73 ? 5.434 26.578 -2.158 1 86.81 73 VAL B N 1
ATOM 3171 C CA . VAL B 1 73 ? 5.41 25.125 -2.293 1 86.81 73 VAL B CA 1
ATOM 3172 C C . VAL B 1 73 ? 4.141 24.703 -3.031 1 86.81 73 VAL B C 1
ATOM 3174 O O . VAL B 1 73 ? 4.199 23.891 -3.959 1 86.81 73 VAL B O 1
ATOM 3177 N N . LEU B 1 74 ? 3.031 25.234 -2.703 1 92.81 74 LEU B N 1
ATOM 3178 C CA . LEU B 1 74 ? 1.792 24.859 -3.381 1 92.81 74 LEU B CA 1
ATOM 3179 C C . LEU B 1 74 ? 1.854 25.234 -4.859 1 92.81 74 LEU B C 1
ATOM 3181 O O . LEU B 1 74 ? 1.563 24.391 -5.723 1 92.81 74 LEU B O 1
ATOM 3185 N N . GLY B 1 75 ? 2.316 26.359 -5.18 1 91.25 75 GLY B N 1
ATOM 3186 C CA . GLY B 1 75 ? 2.336 26.844 -6.547 1 91.25 75 GLY B CA 1
ATOM 3187 C C . GLY B 1 75 ? 3.387 26.172 -7.41 1 91.25 75 GLY B C 1
ATOM 3188 O O . GLY B 1 75 ? 3.125 25.828 -8.562 1 91.25 75 GLY B O 1
ATOM 3189 N N . ASN B 1 76 ? 4.512 25.938 -6.828 1 90.62 76 ASN B N 1
ATOM 3190 C CA . ASN B 1 76 ? 5.633 25.484 -7.645 1 90.62 76 ASN B CA 1
ATOM 3191 C C . ASN B 1 76 ? 5.773 23.953 -7.609 1 90.62 76 ASN B C 1
ATOM 3193 O O . ASN B 1 76 ? 6.164 23.344 -8.602 1 90.62 76 ASN B O 1
ATOM 3197 N N . HIS B 1 77 ? 5.43 23.375 -6.547 1 90.94 77 HIS B N 1
ATOM 3198 C CA . HIS B 1 77 ? 5.758 21.969 -6.398 1 90.94 77 HIS B CA 1
ATOM 3199 C C . HIS B 1 77 ? 4.504 21.109 -6.461 1 90.94 77 HIS B C 1
ATOM 3201 O O . HIS B 1 77 ? 4.5 20.047 -7.105 1 90.94 77 HIS B O 1
ATOM 3207 N N . MET B 1 78 ? 3.457 21.547 -5.859 1 95.44 78 MET B N 1
ATOM 3208 C CA . MET B 1 78 ? 2.285 20.672 -5.754 1 95.44 78 MET B CA 1
ATOM 3209 C C . MET B 1 78 ? 1.306 20.953 -6.891 1 95.44 78 MET B C 1
ATOM 3211 O O . MET B 1 78 ? 0.603 20.047 -7.34 1 95.44 78 MET B O 1
ATOM 3215 N N . ARG B 1 79 ? 1.227 22.172 -7.398 1 96.31 79 ARG B N 1
ATOM 3216 C CA . ARG B 1 79 ? 0.244 22.578 -8.398 1 96.31 79 ARG B CA 1
ATOM 3217 C C . ARG B 1 79 ? 0.293 21.656 -9.617 1 96.31 79 ARG B C 1
ATOM 3219 O O . ARG B 1 79 ? -0.742 21.172 -10.078 1 96.31 79 ARG B O 1
ATOM 3226 N N . PRO B 1 80 ? 1.482 21.328 -10.172 1 95.75 80 PRO B N 1
ATOM 3227 C CA . PRO B 1 80 ? 1.5 20.453 -11.344 1 95.75 80 PRO B CA 1
ATOM 3228 C C . PRO B 1 80 ? 0.875 19.078 -11.07 1 95.75 80 PRO B C 1
ATOM 3230 O O . PRO B 1 80 ? 0.168 18.547 -11.922 1 95.75 80 PRO B O 1
ATOM 3233 N N . PHE B 1 81 ? 1.123 18.516 -9.93 1 96.81 81 PHE B N 1
ATOM 3234 C CA . PHE B 1 81 ? 0.556 17.219 -9.57 1 96.81 81 PHE B CA 1
ATOM 3235 C C . PHE B 1 81 ? -0.957 17.312 -9.414 1 96.81 81 PHE B C 1
ATOM 3237 O O . PHE B 1 81 ? -1.692 16.453 -9.891 1 96.81 81 PHE B O 1
ATOM 3244 N N . ILE B 1 82 ? -1.384 18.375 -8.805 1 97.81 82 ILE B N 1
ATOM 3245 C CA . ILE B 1 82 ? -2.803 18.547 -8.516 1 97.81 82 ILE B CA 1
ATOM 3246 C C . ILE B 1 82 ? -3.566 18.797 -9.812 1 97.81 82 ILE B C 1
ATOM 3248 O O . ILE B 1 82 ? -4.598 18.172 -10.062 1 97.81 82 ILE B O 1
ATOM 3252 N N . GLU B 1 83 ? -3.07 19.688 -10.609 1 97.44 83 GLU B N 1
ATOM 3253 C CA . GLU B 1 83 ? -3.744 20.016 -11.867 1 97.44 83 GLU B CA 1
ATOM 3254 C C . GLU B 1 83 ? -3.807 18.797 -12.789 1 97.44 83 GLU B C 1
ATOM 3256 O O . GLU B 1 83 ? -4.824 18.547 -13.438 1 97.44 83 GLU B O 1
ATOM 3261 N N . LYS B 1 84 ? -2.713 18.078 -12.844 1 96.62 84 LYS B N 1
ATOM 3262 C CA . LYS B 1 84 ? -2.746 16.828 -13.617 1 96.62 84 LYS B CA 1
ATOM 3263 C C . LYS B 1 84 ? -3.797 15.875 -13.07 1 96.62 84 LYS B C 1
ATOM 3265 O O . LYS B 1 84 ? -4.531 15.242 -13.836 1 96.62 84 LYS B O 1
ATOM 3270 N N . ALA B 1 85 ? -3.869 15.742 -11.766 1 97.44 85 ALA B N 1
ATOM 3271 C CA . ALA B 1 85 ? -4.816 14.836 -11.125 1 97.44 85 ALA B CA 1
ATOM 3272 C C . ALA B 1 85 ? -6.258 15.273 -11.375 1 97.44 85 ALA B C 1
ATOM 3274 O O . ALA B 1 85 ? -7.148 14.438 -11.547 1 97.44 85 ALA B O 1
ATOM 3275 N N . TRP B 1 86 ? -6.496 16.594 -11.344 1 97.25 86 TRP B N 1
ATOM 3276 C CA . TRP B 1 86 ? -7.812 17.094 -11.727 1 97.25 86 TRP B CA 1
ATOM 3277 C C . TRP B 1 86 ? -8.156 16.703 -13.156 1 97.25 86 TRP B C 1
ATOM 3279 O O . TRP B 1 86 ? -9.266 16.219 -13.422 1 97.25 86 TRP B O 1
ATOM 3289 N N . ALA B 1 87 ? -7.207 16.828 -14.047 1 95.75 87 ALA B N 1
ATOM 3290 C CA . ALA B 1 87 ? -7.422 16.578 -15.469 1 95.75 87 ALA B CA 1
ATOM 3291 C C . ALA B 1 87 ? -7.691 15.094 -15.727 1 95.75 87 ALA B C 1
ATOM 3293 O O . ALA B 1 87 ? -8.531 14.742 -16.562 1 95.75 87 ALA B O 1
ATOM 3294 N N . THR B 1 88 ? -6.984 14.195 -15 1 93.94 88 THR B N 1
ATOM 3295 C CA . THR B 1 88 ? -7.113 12.758 -15.219 1 93.94 88 THR B CA 1
ATOM 3296 C C . THR B 1 88 ? -8.305 12.195 -14.445 1 93.94 88 THR B C 1
ATOM 3298 O O . THR B 1 88 ? -8.727 11.062 -14.68 1 93.94 88 THR B O 1
ATOM 3301 N N . GLY B 1 89 ? -8.805 12.977 -13.484 1 94.88 89 GLY B N 1
ATOM 3302 C CA . GLY B 1 89 ? -9.883 12.5 -12.633 1 94.88 89 GLY B CA 1
ATOM 3303 C C . GLY B 1 89 ? -9.398 11.75 -11.406 1 94.88 89 GLY B C 1
ATOM 3304 O O . GLY B 1 89 ? -10.195 11.219 -10.641 1 94.88 89 GLY B O 1
ATOM 3305 N N . ASP B 1 90 ? -8.125 11.664 -11.234 1 95.88 90 ASP B N 1
ATOM 3306 C CA . ASP B 1 90 ? -7.555 10.992 -10.07 1 95.88 90 ASP B CA 1
ATOM 3307 C C . ASP B 1 90 ? -7.926 11.727 -8.781 1 95.88 90 ASP B C 1
ATOM 3309 O O . ASP B 1 90 ? -8.055 11.109 -7.723 1 95.88 90 ASP B O 1
ATOM 3313 N N . LEU B 1 91 ? -8.078 13.047 -8.914 1 97.69 91 LEU B N 1
ATOM 3314 C CA . LEU B 1 91 ? -8.5 13.883 -7.793 1 97.69 91 LEU B CA 1
ATOM 3315 C C . LEU B 1 91 ? -9.742 14.688 -8.156 1 97.69 91 LEU B C 1
ATOM 3317 O O . LEU B 1 91 ? -9.766 15.375 -9.18 1 97.69 91 LEU B O 1
ATOM 3321 N N . VAL B 1 92 ? -10.711 14.586 -7.352 1 97.25 92 VAL B N 1
ATOM 3322 C CA . VAL B 1 92 ? -11.914 15.391 -7.566 1 97.25 92 VAL B CA 1
ATOM 3323 C C . VAL B 1 92 ? -11.562 16.875 -7.461 1 97.25 92 VAL B C 1
ATOM 3325 O O . VAL B 1 92 ? -10.703 17.25 -6.668 1 97.25 92 VAL B O 1
ATOM 3328 N N . PRO B 1 93 ? -12.211 17.719 -8.258 1 97.25 93 PRO B N 1
ATOM 3329 C CA . PRO B 1 93 ? -11.984 19.141 -8.047 1 97.25 93 PRO B CA 1
ATOM 3330 C C . PRO B 1 93 ? -12.188 19.578 -6.598 1 97.25 93 PRO B C 1
ATOM 3332 O O . PRO B 1 93 ? -13.195 19.203 -5.98 1 97.25 93 PRO B O 1
ATOM 3335 N N . CYS B 1 94 ? -11.258 20.312 -6.145 1 98.44 94 CYS B N 1
ATOM 3336 C CA . CYS B 1 94 ? -11.297 20.75 -4.758 1 98.44 94 CYS B CA 1
ATOM 3337 C C . CYS B 1 94 ? -10.492 22.047 -4.582 1 98.44 94 CYS B C 1
ATOM 3339 O O . CYS B 1 94 ? -9.695 22.406 -5.445 1 98.44 94 CYS B O 1
ATOM 3341 N N . VAL B 1 95 ? -10.805 22.75 -3.551 1 98.75 95 VAL B N 1
ATOM 3342 C CA . VAL B 1 95 ? -9.984 23.891 -3.133 1 98.75 95 VAL B CA 1
ATOM 3343 C C . VAL B 1 95 ? -8.828 23.391 -2.27 1 98.75 95 VAL B C 1
ATOM 3345 O O . VAL B 1 95 ? -9.039 22.75 -1.24 1 98.75 95 VAL B O 1
ATOM 3348 N N . VAL B 1 96 ? -7.625 23.688 -2.729 1 98.69 96 VAL B N 1
ATOM 3349 C CA . VAL B 1 96 ? -6.445 23.25 -1.985 1 98.69 96 VAL B CA 1
ATOM 3350 C C . VAL B 1 96 ? -5.844 24.453 -1.242 1 98.69 96 VAL B C 1
ATOM 3352 O O . VAL B 1 96 ? -5.59 25.5 -1.841 1 98.69 96 VAL B O 1
ATOM 3355 N N . VAL B 1 97 ? -5.641 24.297 0.025 1 98.62 97 VAL B N 1
ATOM 3356 C CA . VAL B 1 97 ? -5.055 25.359 0.822 1 98.62 97 VAL B CA 1
ATOM 3357 C C . VAL B 1 97 ? -3.777 24.875 1.497 1 98.62 97 VAL B C 1
ATOM 3359 O O . VAL B 1 97 ? -3.705 23.719 1.929 1 98.62 97 VAL B O 1
ATOM 3362 N N . ALA B 1 98 ? -2.764 25.703 1.582 1 98.44 98 ALA B N 1
ATOM 3363 C CA . ALA B 1 98 ? -1.467 25.359 2.16 1 98.44 98 ALA B CA 1
ATOM 3364 C C . ALA B 1 98 ? -0.937 26.5 3.029 1 98.44 98 ALA B C 1
ATOM 3366 O O . ALA B 1 98 ? -0.438 27.5 2.514 1 98.44 98 ALA B O 1
ATOM 3367 N N . PRO B 1 99 ? -0.995 26.359 4.336 1 98 99 PRO B N 1
ATOM 3368 C CA . PRO B 1 99 ? -0.372 27.375 5.184 1 98 99 PRO B CA 1
ATOM 3369 C C . PRO B 1 99 ? 1.15 27.391 5.066 1 98 99 PRO B C 1
ATOM 3371 O O . PRO B 1 99 ? 1.775 26.328 4.961 1 98 99 PRO B O 1
ATOM 3374 N N . VAL B 1 100 ? 1.709 28.516 5.027 1 96.62 100 VAL B N 1
ATOM 3375 C CA . VAL B 1 100 ? 3.154 28.719 5.051 1 96.62 100 VAL B CA 1
ATOM 3376 C C . VAL B 1 100 ? 3.641 28.812 6.496 1 96.62 100 VAL B C 1
ATOM 3378 O O . VAL B 1 100 ? 3.461 29.844 7.152 1 96.62 100 VAL B O 1
ATOM 3381 N N . THR B 1 101 ? 4.336 27.75 6.961 1 94.31 101 THR B N 1
ATOM 3382 C CA . THR B 1 101 ? 4.469 27.656 8.406 1 94.31 101 THR B CA 1
ATOM 3383 C C . THR B 1 101 ? 5.941 27.562 8.812 1 94.31 101 THR B C 1
ATOM 3385 O O . THR B 1 101 ? 6.273 27.656 9.992 1 94.31 101 THR B O 1
ATOM 3388 N N . GLY B 1 102 ? 6.879 27.422 7.852 1 90.06 102 GLY B N 1
ATOM 3389 C CA . GLY B 1 102 ? 8.258 27.125 8.211 1 90.06 102 GLY B CA 1
ATOM 3390 C C . GLY B 1 102 ? 8.414 25.844 9 1 90.06 102 GLY B C 1
ATOM 3391 O O . GLY B 1 102 ? 7.777 24.844 8.688 1 90.06 102 GLY B O 1
ATOM 3392 N N . ALA B 1 103 ? 9.312 25.828 9.945 1 87.31 103 ALA B N 1
ATOM 3393 C CA . ALA B 1 103 ? 9.562 24.625 10.742 1 87.31 103 ALA B CA 1
ATOM 3394 C C . ALA B 1 103 ? 8.602 24.562 11.93 1 87.31 103 ALA B C 1
ATOM 3396 O O . ALA B 1 103 ? 9.039 24.469 13.078 1 87.31 103 ALA B O 1
ATOM 3397 N N . SER B 1 104 ? 7.352 24.531 11.664 1 90.12 104 SER B N 1
ATOM 3398 C CA . SER B 1 104 ? 6.316 24.625 12.688 1 90.12 104 SER B CA 1
ATOM 3399 C C . SER B 1 104 ? 6.113 23.297 13.398 1 90.12 104 SER B C 1
ATOM 3401 O O . SER B 1 104 ? 5.609 23.25 14.523 1 90.12 104 SER B O 1
ATOM 3403 N N . PHE B 1 105 ? 6.473 22.188 12.656 1 91.12 105 PHE B N 1
ATOM 3404 C CA . PHE B 1 105 ? 6.207 20.828 13.117 1 91.12 105 PHE B CA 1
ATOM 3405 C C . PHE B 1 105 ? 4.711 20.594 13.289 1 91.12 105 PHE B C 1
ATOM 3407 O O . PHE B 1 105 ? 4.289 19.531 13.773 1 91.12 105 PHE B O 1
ATOM 3414 N N . TYR B 1 106 ? 3.916 21.656 13.008 1 96.38 106 TYR B N 1
ATOM 3415 C CA . TYR B 1 106 ? 2.459 21.609 12.984 1 96.38 106 TYR B CA 1
ATOM 3416 C C . TYR B 1 106 ? 1.908 21.219 14.352 1 96.38 106 TYR B C 1
ATOM 3418 O O . TYR B 1 106 ? 0.933 20.484 14.453 1 96.38 106 TYR B O 1
ATOM 3426 N N . ILE B 1 107 ? 2.555 21.656 15.438 1 96.62 107 ILE B N 1
ATOM 3427 C CA . ILE B 1 107 ? 2.1 21.516 16.812 1 96.62 107 ILE B CA 1
ATOM 3428 C C . ILE B 1 107 ? 1.983 22.891 17.469 1 96.62 107 ILE B C 1
ATOM 3430 O O . ILE B 1 107 ? 2.469 23.891 16.922 1 96.62 107 ILE B O 1
ATOM 3434 N N . ASP B 1 108 ? 1.241 22.938 18.609 1 98.06 108 ASP B N 1
ATOM 3435 C CA . ASP B 1 108 ? 1.361 24.078 19.5 1 98.06 108 ASP B CA 1
ATOM 3436 C C . ASP B 1 108 ? 2.639 24 20.328 1 98.06 108 ASP B C 1
ATOM 3438 O O . ASP B 1 108 ? 2.807 23.078 21.125 1 98.06 108 ASP B O 1
ATOM 3442 N N . TRP B 1 109 ? 3.494 24.938 20.078 1 96.25 109 TRP B N 1
ATOM 3443 C CA . TRP B 1 109 ? 4.812 24.891 20.719 1 96.25 109 TRP B CA 1
ATOM 3444 C C . TRP B 1 109 ? 4.688 24.875 22.234 1 96.25 109 TRP B C 1
ATOM 3446 O O . TRP B 1 109 ? 3.781 25.5 22.797 1 96.25 109 TRP B O 1
ATOM 3456 N N . HIS B 1 110 ? 5.617 24.219 22.812 1 95.25 110 HIS B N 1
ATOM 3457 C CA . HIS B 1 110 ? 5.633 24.031 24.266 1 95.25 110 HIS B CA 1
ATOM 3458 C C . HIS B 1 110 ? 5.684 25.375 24.984 1 95.25 110 HIS B C 1
ATOM 3460 O O . HIS B 1 110 ? 5.07 25.531 26.047 1 95.25 110 HIS B O 1
ATOM 3466 N N . ASP B 1 111 ? 6.387 26.328 24.422 1 95.06 111 ASP B N 1
ATOM 3467 C CA . ASP B 1 111 ? 6.586 27.594 25.109 1 95.06 111 ASP B CA 1
ATOM 3468 C C . ASP B 1 111 ? 5.41 28.547 24.859 1 95.06 111 ASP B C 1
ATOM 34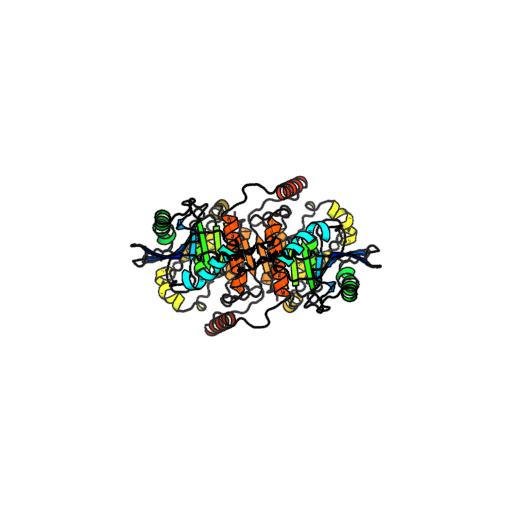70 O O . ASP B 1 111 ? 5.395 29.672 25.375 1 95.06 111 ASP B O 1
ATOM 3474 N N . GLY B 1 112 ? 4.523 28.156 23.953 1 95.44 112 GLY B N 1
ATOM 3475 C CA . GLY B 1 112 ? 3.297 28.922 23.766 1 95.44 112 GLY B CA 1
ATOM 3476 C C . GLY B 1 112 ? 3.426 30 22.719 1 95.44 112 GLY B C 1
ATOM 3477 O O . GLY B 1 112 ? 2.441 30.656 22.359 1 95.44 112 GLY B O 1
ATOM 3478 N N . THR B 1 113 ? 4.578 30.203 22.109 1 94.19 113 THR B N 1
ATOM 3479 C CA . THR B 1 113 ? 4.828 31.312 21.203 1 94.19 113 THR B CA 1
ATOM 3480 C C . THR B 1 113 ? 4.16 31.078 19.859 1 94.19 113 THR B C 1
ATOM 3482 O O . THR B 1 113 ? 3.809 32.031 19.156 1 94.19 113 THR B O 1
ATOM 3485 N N . ASN B 1 114 ? 4.086 29.859 19.469 1 95.94 114 ASN B N 1
ATOM 3486 C CA . ASN B 1 114 ? 3.451 29.469 18.203 1 95.94 114 ASN B CA 1
ATOM 3487 C C . ASN B 1 114 ? 2.447 28.344 18.406 1 95.94 114 ASN B C 1
ATOM 3489 O O . ASN B 1 114 ? 2.818 27.25 18.812 1 95.94 114 ASN B O 1
ATOM 3493 N N . GLN B 1 115 ? 1.223 28.625 18.047 1 98.12 115 GLN B N 1
ATOM 3494 C CA . GLN B 1 115 ? 0.152 27.656 18.203 1 98.12 115 GLN B CA 1
ATOM 3495 C C . GLN B 1 115 ? -0.388 27.219 16.844 1 98.12 115 GLN B C 1
ATOM 3497 O O . GLN B 1 115 ? -1.533 27.516 16.5 1 98.12 115 GLN B O 1
ATOM 3502 N N . TRP B 1 116 ? 0.343 26.391 16.188 1 97.94 116 TRP B N 1
ATOM 3503 C CA . TRP B 1 116 ? 0.077 26.078 14.789 1 97.94 116 TRP B CA 1
ATOM 3504 C C . TRP B 1 116 ? -1.089 25.109 14.656 1 97.94 116 TRP B C 1
ATOM 3506 O O . TRP B 1 116 ? -1.921 25.25 13.758 1 97.94 116 TRP B O 1
ATOM 3516 N N . ASP B 1 117 ? -1.148 24.031 15.492 1 98.56 117 ASP B N 1
ATOM 3517 C CA . ASP B 1 117 ? -2.303 23.125 15.477 1 98.56 117 ASP B CA 1
ATOM 3518 C C . ASP B 1 117 ? -3.602 23.906 15.695 1 98.56 117 ASP B C 1
ATOM 3520 O O . ASP B 1 117 ? -4.539 23.781 14.898 1 98.56 117 ASP B O 1
ATOM 3524 N N . THR B 1 118 ? -3.615 24.766 16.688 1 98.62 118 THR B N 1
ATOM 3525 C CA . THR B 1 118 ? -4.781 25.578 17.031 1 98.62 118 THR B CA 1
ATOM 3526 C C . THR B 1 118 ? -5.137 26.516 15.883 1 98.62 118 THR B C 1
ATOM 3528 O O . THR B 1 118 ? -6.312 26.672 15.547 1 98.62 118 THR B O 1
ATOM 3531 N N . PHE B 1 119 ? -4.164 27.109 15.289 1 98.69 119 PHE B N 1
ATOM 3532 C CA . PHE B 1 119 ? -4.391 28.031 14.188 1 98.69 119 PHE B CA 1
ATOM 3533 C C . PHE B 1 119 ? -5 27.312 12.992 1 98.69 119 PHE B C 1
ATOM 3535 O O . PHE B 1 119 ? -6.023 27.75 12.453 1 98.69 119 PHE B O 1
ATOM 3542 N N . ILE B 1 120 ? -4.441 26.188 12.578 1 98.75 120 ILE B N 1
ATOM 3543 C CA . ILE B 1 120 ? -4.836 25.469 11.367 1 98.75 120 ILE B CA 1
ATOM 3544 C C . ILE B 1 120 ? -6.23 24.875 11.547 1 98.75 120 ILE B C 1
ATOM 3546 O O . ILE B 1 120 ? -7.082 25 10.664 1 98.75 120 ILE B O 1
ATOM 3550 N N . THR B 1 121 ? -6.523 24.297 12.719 1 98.62 121 THR B N 1
ATOM 3551 C CA . THR B 1 121 ? -7.766 23.578 12.938 1 98.62 121 THR B CA 1
ATOM 3552 C C . THR B 1 121 ? -8.867 24.516 13.414 1 98.62 121 THR B C 1
ATOM 3554 O O . THR B 1 121 ? -10.039 24.141 13.461 1 98.62 121 THR B O 1
ATOM 3557 N N . GLY B 1 122 ? -8.5 25.719 13.703 1 98.44 122 GLY B N 1
ATOM 3558 C CA . GLY B 1 122 ? -9.461 26.703 14.188 1 98.44 122 GLY B CA 1
ATOM 3559 C C . GLY B 1 122 ? -9.617 27.875 13.25 1 98.44 122 GLY B C 1
ATOM 3560 O O . GLY B 1 122 ? -10.391 27.812 12.297 1 98.44 122 GLY B O 1
ATOM 3561 N N . GLN B 1 123 ? -8.766 28.906 13.477 1 98.5 123 GLN B N 1
ATOM 3562 C CA . GLN B 1 123 ? -8.945 30.172 12.781 1 98.5 123 GLN B CA 1
ATOM 3563 C C . GLN B 1 123 ? -8.805 30 11.273 1 98.5 123 GLN B C 1
ATOM 3565 O O . GLN B 1 123 ? -9.648 30.484 10.508 1 98.5 123 GLN B O 1
ATOM 3570 N N . MET B 1 124 ? -7.781 29.312 10.836 1 98.5 124 MET B N 1
ATOM 3571 C CA . MET B 1 124 ? -7.555 29.156 9.406 1 98.5 124 MET B CA 1
ATOM 3572 C C . MET B 1 124 ? -8.719 28.422 8.742 1 98.5 124 MET B C 1
ATOM 3574 O O . MET B 1 124 ? -9.25 28.891 7.73 1 98.5 124 MET B O 1
ATOM 3578 N N . LEU B 1 125 ? -9.055 27.312 9.305 1 98.25 125 LEU B N 1
ATOM 3579 C CA . LEU B 1 125 ? -10.133 26.516 8.727 1 98.25 125 LEU B CA 1
ATOM 3580 C C . LEU B 1 125 ? -11.43 27.312 8.656 1 98.25 125 LEU B C 1
ATOM 3582 O O . LEU B 1 125 ? -12.117 27.281 7.637 1 98.25 125 LEU B O 1
ATOM 3586 N N . ASN B 1 126 ? -11.742 28.016 9.719 1 97.75 126 ASN B N 1
ATOM 3587 C CA . ASN B 1 126 ? -12.945 28.828 9.742 1 97.75 126 ASN B CA 1
ATOM 3588 C C . ASN B 1 126 ? -12.891 29.922 8.68 1 97.75 126 ASN B C 1
ATOM 3590 O O . ASN B 1 126 ? -13.867 30.156 7.969 1 97.75 126 ASN B O 1
ATOM 3594 N N . ASP B 1 127 ? -11.781 30.609 8.562 1 98.12 127 ASP B N 1
ATOM 3595 C CA . ASP B 1 127 ? -11.617 31.656 7.555 1 98.12 127 ASP B CA 1
ATOM 3596 C C . ASP B 1 127 ? -11.766 31.094 6.145 1 98.12 127 ASP B C 1
ATOM 3598 O O . ASP B 1 127 ? -12.391 31.719 5.285 1 98.12 127 ASP B O 1
ATOM 3602 N N . MET B 1 128 ? -11.195 29.938 5.887 1 97.81 128 MET B N 1
ATOM 3603 C CA . MET B 1 128 ? -11.312 29.297 4.578 1 97.81 128 MET B CA 1
ATOM 3604 C C . MET B 1 128 ? -12.773 29 4.25 1 97.81 128 MET B C 1
ATOM 3606 O O . MET B 1 128 ? -13.219 29.219 3.127 1 97.81 128 MET B O 1
ATOM 3610 N N . ARG B 1 129 ? -13.484 28.453 5.223 1 97.5 129 ARG B N 1
ATOM 3611 C CA . ARG B 1 129 ? -14.875 28.078 5.031 1 97.5 129 ARG B CA 1
ATOM 3612 C C . ARG B 1 129 ? -15.758 29.297 4.805 1 97.5 129 ARG B C 1
ATOM 3614 O O . ARG B 1 129 ? -16.797 29.203 4.148 1 97.5 129 ARG B O 1
ATOM 3621 N N . GLU B 1 130 ? -15.359 30.406 5.336 1 97 130 GLU B N 1
ATOM 3622 C CA . GLU B 1 130 ? -16.109 31.641 5.16 1 97 130 GLU B CA 1
ATOM 3623 C C . GLU B 1 130 ? -15.789 32.281 3.82 1 97 130 GLU B C 1
ATOM 3625 O O . GLU B 1 130 ? -16.672 32.844 3.156 1 97 130 GLU B O 1
ATOM 3630 N N . GLN B 1 131 ? -14.609 32.25 3.391 1 96.94 131 GLN B N 1
ATOM 3631 C CA . GLN B 1 131 ? -14.133 33.031 2.26 1 96.94 131 GLN B CA 1
ATOM 3632 C C . GLN B 1 131 ? -14.289 32.281 0.949 1 96.94 131 GLN B C 1
ATOM 3634 O O . GLN B 1 131 ? -14.383 32.875 -0.121 1 96.94 131 GLN B O 1
ATOM 3639 N N . TYR B 1 132 ? -14.227 31 0.998 1 98 132 TYR B N 1
ATOM 3640 C CA . TYR B 1 132 ? -14.266 30.203 -0.222 1 98 132 TYR B CA 1
ATOM 3641 C C . TYR B 1 132 ? -15.508 29.312 -0.256 1 98 132 TYR B C 1
ATOM 3643 O O . TYR B 1 132 ? -16.109 29.047 0.783 1 98 132 TYR B O 1
ATOM 3651 N N . HIS B 1 133 ? -15.906 28.922 -1.423 1 97.94 133 HIS B N 1
ATOM 3652 C CA . HIS B 1 133 ? -17.078 28.094 -1.654 1 97.94 133 HIS B CA 1
ATOM 3653 C C . HIS B 1 133 ? -16.766 26.625 -1.452 1 97.94 133 HIS B C 1
ATOM 3655 O O . HIS B 1 133 ? -16.625 25.875 -2.422 1 97.94 133 HIS B O 1
ATOM 3661 N N . VAL B 1 134 ? -16.688 26.234 -0.161 1 98.44 134 VAL B N 1
ATOM 3662 C CA . VAL B 1 134 ? -16.266 24.875 0.172 1 98.44 134 VAL B CA 1
ATOM 3663 C C . VAL B 1 134 ? -17.297 24.234 1.101 1 98.44 134 VAL B C 1
ATOM 3665 O O . VAL B 1 134 ? -18.094 24.938 1.726 1 98.44 134 VAL B O 1
ATOM 3668 N N . ILE B 1 135 ? -17.312 22.922 1.11 1 97.94 135 ILE B N 1
ATOM 3669 C CA . ILE B 1 135 ? -18.094 22.156 2.064 1 97.94 135 ILE B CA 1
ATOM 3670 C C . ILE B 1 135 ? -17.625 22.453 3.486 1 97.94 135 ILE B C 1
ATOM 3672 O O . ILE B 1 135 ? -16.422 22.484 3.76 1 97.94 135 ILE B O 1
ATOM 3676 N N . LYS B 1 136 ? -18.547 22.625 4.441 1 97.06 136 LYS B N 1
ATOM 3677 C CA . LYS B 1 136 ? -18.188 23.219 5.727 1 97.06 136 LYS B CA 1
ATOM 3678 C C . LYS B 1 136 ? -18.156 22.172 6.832 1 97.06 136 LYS B C 1
ATOM 3680 O O . LYS B 1 136 ? -17.875 22.5 7.992 1 97.06 136 LYS B O 1
ATOM 3685 N N . ASP B 1 137 ? -18.328 20.922 6.516 1 95.75 137 ASP B N 1
ATOM 3686 C CA . ASP B 1 137 ? -18.266 19.875 7.531 1 95.75 137 ASP B CA 1
ATOM 3687 C C . ASP B 1 137 ? -17.188 18.844 7.191 1 95.75 137 ASP B C 1
ATOM 3689 O O . ASP B 1 137 ? -16.516 18.969 6.168 1 95.75 137 ASP B O 1
ATOM 3693 N N . ARG B 1 138 ? -16.984 17.859 8.078 1 96.19 138 ARG B N 1
ATOM 3694 C CA . ARG B 1 138 ? -15.867 16.922 7.992 1 96.19 138 ARG B CA 1
ATOM 3695 C C . ARG B 1 138 ? -15.945 16.109 6.707 1 96.19 138 ARG B C 1
ATOM 3697 O O . ARG B 1 138 ? -14.914 15.648 6.195 1 96.19 138 ARG B O 1
ATOM 3704 N N . THR B 1 139 ? -17.156 15.891 6.117 1 96.44 139 THR B N 1
ATOM 3705 C CA . THR B 1 139 ? -17.328 15.016 4.961 1 96.44 139 THR B CA 1
ATOM 3706 C C . THR B 1 139 ? -16.656 15.617 3.729 1 96.44 139 THR B C 1
ATOM 3708 O O . THR B 1 139 ? -16.406 14.914 2.75 1 96.44 139 THR B O 1
ATOM 3711 N N . GLY B 1 140 ? -16.328 16.922 3.809 1 97.88 140 GLY B N 1
ATOM 3712 C CA . GLY B 1 140 ? -15.703 17.594 2.672 1 97.88 140 GLY B CA 1
ATOM 3713 C C . GLY B 1 140 ? -14.32 18.125 2.979 1 97.88 140 GLY B C 1
ATOM 3714 O O . GLY B 1 140 ? -13.797 18.969 2.24 1 97.88 140 GLY B O 1
ATOM 3715 N N . THR B 1 141 ? -13.75 17.766 4.078 1 98.69 141 THR B N 1
ATOM 3716 C CA . THR B 1 141 ? -12.453 18.297 4.469 1 98.69 141 THR B CA 1
ATOM 3717 C C . THR B 1 141 ? -11.414 17.188 4.574 1 98.69 141 THR B C 1
ATOM 3719 O O . THR B 1 141 ? -11.633 16.203 5.281 1 98.69 141 THR B O 1
ATOM 3722 N N . VAL B 1 142 ? -10.367 17.312 3.854 1 98.81 142 VAL B N 1
ATOM 3723 C CA . VAL B 1 142 ? -9.258 16.375 3.9 1 98.81 142 VAL B CA 1
ATOM 3724 C C . VAL B 1 142 ? -7.969 17.109 4.27 1 98.81 142 VAL B C 1
ATOM 3726 O O . VAL B 1 142 ? -7.809 18.281 3.957 1 98.81 142 VAL B O 1
ATOM 3729 N N . ILE B 1 143 ? -7.078 16.438 4.977 1 98.94 143 ILE B N 1
ATOM 3730 C CA . ILE B 1 143 ? -5.766 16.984 5.309 1 98.94 143 ILE B CA 1
ATOM 3731 C C . ILE B 1 143 ? -4.676 16.031 4.816 1 98.94 143 ILE B C 1
ATOM 3733 O O . ILE B 1 143 ? -4.848 14.812 4.84 1 98.94 143 ILE B O 1
ATOM 3737 N N . GLY B 1 144 ? -3.604 16.547 4.293 1 98.69 144 GLY B N 1
ATOM 3738 C CA . GLY B 1 144 ? -2.484 15.742 3.82 1 98.69 144 GLY B CA 1
ATOM 3739 C C . GLY B 1 144 ? -1.173 16.5 3.799 1 98.69 144 GLY B C 1
ATOM 3740 O O . GLY B 1 144 ? -1.158 17.734 3.938 1 98.69 144 GLY B O 1
ATOM 3741 N N . GLY B 1 145 ? -0.143 15.797 3.646 1 98.31 145 GLY B N 1
ATOM 3742 C CA . GLY B 1 145 ? 1.184 16.391 3.564 1 98.31 145 GLY B CA 1
ATOM 3743 C C . GLY B 1 145 ? 2.283 15.359 3.367 1 98.31 145 GLY B C 1
ATOM 3744 O O . GLY B 1 145 ? 2.027 14.156 3.414 1 98.31 145 GLY B O 1
ATOM 3745 N N . SER B 1 146 ? 3.488 15.805 3.145 1 96.81 146 SER B N 1
ATOM 3746 C CA . SER B 1 146 ? 4.641 14.945 2.891 1 96.81 146 SER B CA 1
ATOM 3747 C C . SER B 1 146 ? 5.793 15.273 3.832 1 96.81 146 SER B C 1
ATOM 3749 O O . SER B 1 146 ? 6.008 16.438 4.176 1 96.81 146 SER B O 1
ATOM 3751 N N . SER B 1 147 ? 6.551 14.211 4.188 1 95.62 147 SER B N 1
ATOM 3752 C CA . SER B 1 147 ? 7.727 14.383 5.035 1 95.62 147 SER B CA 1
ATOM 3753 C C . SER B 1 147 ? 7.352 15.016 6.371 1 95.62 147 SER B C 1
ATOM 3755 O O . SER B 1 147 ? 6.492 14.5 7.09 1 95.62 147 SER B O 1
ATOM 3757 N N . PHE B 1 148 ? 7.777 16.25 6.633 1 94.06 148 PHE B N 1
ATOM 3758 C CA . PHE B 1 148 ? 7.375 16.953 7.844 1 94.06 148 PHE B CA 1
ATOM 3759 C C . PHE B 1 148 ? 5.887 17.281 7.805 1 94.06 148 PHE B C 1
ATOM 3761 O O . PHE B 1 148 ? 5.211 17.266 8.836 1 94.06 148 PHE B O 1
ATOM 3768 N N . GLY B 1 149 ? 5.445 17.578 6.609 1 97.44 149 GLY B N 1
ATOM 3769 C CA . GLY B 1 149 ? 4.016 17.781 6.445 1 97.44 149 GLY B CA 1
ATOM 3770 C C . GLY B 1 149 ? 3.207 16.516 6.684 1 97.44 149 GLY B C 1
ATOM 3771 O O . GLY B 1 149 ? 2.066 16.594 7.148 1 97.44 149 GLY B O 1
ATOM 3772 N N . GLY B 1 150 ? 3.818 15.359 6.281 1 98.44 150 GLY B N 1
ATOM 3773 C CA . GLY B 1 150 ? 3.189 14.094 6.613 1 98.44 150 GLY B CA 1
ATOM 3774 C C . GLY B 1 150 ? 3.094 13.852 8.109 1 98.44 150 GLY B C 1
ATOM 3775 O O . GLY B 1 150 ? 2.068 13.367 8.602 1 98.44 150 GLY B O 1
ATOM 3776 N N . GLN B 1 151 ? 4.156 14.172 8.836 1 97.56 151 GLN B N 1
ATOM 3777 C CA . GLN B 1 151 ? 4.141 14.094 10.289 1 97.56 151 GLN B CA 1
ATOM 3778 C C . GLN B 1 151 ? 3.066 15.008 10.875 1 97.56 151 GLN B C 1
ATOM 3780 O O . GLN B 1 151 ? 2.316 14.602 11.766 1 97.56 151 GLN B O 1
ATOM 3785 N N . GLY B 1 152 ? 3.062 16.234 10.359 1 98.25 152 GLY B N 1
ATOM 3786 C CA . GLY B 1 152 ? 2.047 17.188 10.789 1 98.25 152 GLY B CA 1
ATOM 3787 C C . GLY B 1 152 ? 0.632 16.688 10.547 1 98.25 152 GLY B C 1
ATOM 3788 O O . GLY B 1 152 ? -0.25 16.891 11.391 1 98.25 152 GLY B O 1
ATOM 3789 N N . THR B 1 153 ? 0.407 16.094 9.398 1 98.88 153 THR B N 1
ATOM 3790 C CA . THR B 1 153 ? -0.893 15.523 9.07 1 98.88 153 THR B CA 1
ATOM 3791 C C . THR B 1 153 ? -1.314 14.508 10.125 1 98.88 153 THR B C 1
ATOM 3793 O O . THR B 1 153 ? -2.449 14.539 10.609 1 98.88 153 THR B O 1
ATOM 3796 N N . LEU B 1 154 ? -0.406 13.625 10.523 1 98.88 154 LEU B N 1
ATOM 3797 C CA . LEU B 1 154 ? -0.7 12.617 11.531 1 98.88 154 LEU B CA 1
ATOM 3798 C C . LEU B 1 154 ? -0.971 13.266 12.891 1 98.88 154 LEU B C 1
ATOM 3800 O O . LEU B 1 154 ? -1.938 12.914 13.562 1 98.88 154 LEU B O 1
ATOM 3804 N N . ARG B 1 155 ? -0.156 14.234 13.266 1 98.69 155 ARG B N 1
ATOM 3805 C CA . ARG B 1 155 ? -0.324 14.922 14.547 1 98.69 155 ARG B CA 1
ATOM 3806 C C . ARG B 1 155 ? -1.702 15.57 14.641 1 98.69 155 ARG B C 1
ATOM 3808 O O . ARG B 1 155 ? -2.428 15.352 15.617 1 98.69 155 ARG B O 1
ATOM 3815 N N . ILE B 1 156 ? -2.055 16.266 13.617 1 98.88 156 ILE B N 1
ATOM 3816 C CA . ILE B 1 156 ? -3.307 17.016 13.633 1 98.88 156 ILE B CA 1
ATOM 3817 C C . ILE B 1 156 ? -4.484 16.062 13.523 1 98.88 156 ILE B C 1
ATOM 3819 O O . ILE B 1 156 ? -5.445 16.156 14.289 1 98.88 156 ILE B O 1
ATOM 3823 N N . ALA B 1 157 ? -4.41 15.117 12.641 1 98.88 157 ALA B N 1
ATOM 3824 C CA . ALA B 1 157 ? -5.52 14.203 12.406 1 98.88 157 ALA B CA 1
ATOM 3825 C C . ALA B 1 157 ? -5.762 13.312 13.625 1 98.88 157 ALA B C 1
ATOM 3827 O O . ALA B 1 157 ? -6.906 12.977 13.938 1 98.88 157 ALA B O 1
ATOM 3828 N N . PHE B 1 158 ? -4.699 12.844 14.289 1 98.88 158 PHE B N 1
ATOM 3829 C CA . PHE B 1 158 ? -4.867 11.977 15.453 1 98.88 158 PHE B CA 1
ATOM 3830 C C . PHE B 1 158 ? -5.395 12.766 16.641 1 98.88 158 PHE B C 1
ATOM 3832 O O . PHE B 1 158 ? -6.109 12.219 17.484 1 98.88 158 PHE B O 1
ATOM 3839 N N . ARG B 1 159 ? -5.066 14.031 16.672 1 98.56 159 ARG B N 1
ATOM 3840 C CA . ARG B 1 159 ? -5.586 14.883 17.75 1 98.56 159 ARG B CA 1
ATOM 3841 C C . ARG B 1 159 ? -7.047 15.242 17.484 1 98.56 159 ARG B C 1
ATOM 3843 O O . ARG B 1 159 ? -7.844 15.32 18.422 1 98.56 159 ARG B O 1
ATOM 3850 N N . HIS B 1 160 ? -7.379 15.469 16.219 1 98.44 160 HIS B N 1
ATOM 3851 C CA . HIS B 1 160 ? -8.719 15.883 15.82 1 98.44 160 HIS B CA 1
ATOM 3852 C C . HIS B 1 160 ? -9.312 14.906 14.812 1 98.44 160 HIS B C 1
ATOM 3854 O O . HIS B 1 160 ? -9.688 15.305 13.703 1 98.44 160 HIS B O 1
ATOM 3860 N N . PRO B 1 161 ? -9.516 13.672 15.227 1 98.19 161 PRO B N 1
ATOM 3861 C CA . PRO B 1 161 ? -9.844 12.648 14.234 1 98.19 161 PRO B CA 1
ATOM 3862 C C . PRO B 1 161 ? -11.258 12.812 13.672 1 98.19 161 PRO B C 1
ATOM 3864 O O . PRO B 1 161 ? -11.594 12.188 12.664 1 98.19 161 PRO B O 1
ATOM 3867 N N . ARG B 1 162 ? -12.094 13.672 14.234 1 98.06 162 ARG B N 1
ATOM 3868 C CA . ARG B 1 162 ? -13.469 13.836 13.758 1 98.06 162 ARG B CA 1
ATOM 3869 C C . ARG B 1 162 ? -13.609 15.094 12.914 1 98.06 162 ARG B C 1
ATOM 3871 O O . ARG B 1 162 ? -14.719 15.461 12.516 1 98.06 162 ARG B O 1
ATOM 3878 N N . MET B 1 163 ? -12.516 15.734 12.586 1 98.19 163 MET B N 1
ATOM 3879 C CA . MET B 1 163 ? -12.562 16.984 11.844 1 98.19 163 MET B CA 1
ATOM 3880 C C . MET B 1 163 ? -12.414 16.734 10.344 1 98.19 163 MET B C 1
ATOM 3882 O O . MET B 1 163 ? -12.719 17.625 9.531 1 98.19 163 MET B O 1
ATOM 3886 N N . PHE B 1 164 ? -11.992 15.562 9.977 1 98.62 164 PHE B N 1
ATOM 3887 C CA . PHE B 1 164 ? -11.641 15.305 8.586 1 98.62 164 PHE B CA 1
ATOM 3888 C C . PHE B 1 164 ? -12.328 14.047 8.078 1 98.62 164 PHE B C 1
ATOM 3890 O O . PHE B 1 164 ? -12.492 13.078 8.82 1 98.62 164 PHE B O 1
ATOM 3897 N N . ALA B 1 165 ? -12.672 14.109 6.793 1 98.25 165 ALA B N 1
ATOM 3898 C CA . ALA B 1 165 ? -13.094 12.883 6.125 1 98.25 165 ALA B CA 1
ATOM 3899 C C . ALA B 1 165 ? -11.922 11.906 5.965 1 98.25 165 ALA B C 1
ATOM 3901 O O . ALA B 1 165 ? -12.086 10.703 6.137 1 98.25 165 ALA B O 1
ATOM 3902 N N . ALA B 1 166 ? -10.789 12.516 5.664 1 98.69 166 ALA B N 1
ATOM 3903 C CA . ALA B 1 166 ? -9.609 11.688 5.426 1 98.69 166 ALA B CA 1
ATOM 3904 C C . ALA B 1 166 ? -8.328 12.445 5.754 1 98.69 166 ALA B C 1
ATOM 3906 O O . ALA B 1 166 ? -8.312 13.68 5.773 1 98.69 166 ALA B O 1
ATOM 3907 N N . ALA B 1 167 ? -7.316 11.719 6.082 1 98.94 167 ALA B N 1
ATOM 3908 C CA . ALA B 1 167 ? -5.945 12.195 6.258 1 98.94 167 ALA B CA 1
ATOM 3909 C C . ALA B 1 167 ? -4.961 11.352 5.453 1 98.94 167 ALA B C 1
ATOM 3911 O O . ALA B 1 167 ? -5.008 10.125 5.504 1 98.94 167 ALA B O 1
ATOM 3912 N N . VAL B 1 168 ? -4.109 11.969 4.66 1 98.88 168 VAL B N 1
ATOM 3913 C CA . VAL B 1 168 ? -3.125 11.25 3.855 1 98.88 168 VAL B CA 1
ATOM 3914 C C . VAL B 1 168 ? -1.719 11.711 4.238 1 98.88 168 VAL B C 1
ATOM 3916 O O . VAL B 1 168 ? -1.383 12.891 4.105 1 98.88 168 VAL B O 1
ATOM 3919 N N . SER B 1 169 ? -0.937 10.812 4.723 1 98.88 169 SER B N 1
ATOM 3920 C CA . SER B 1 169 ? 0.423 11.086 5.184 1 98.88 169 SER B CA 1
ATOM 3921 C C . SER B 1 169 ? 1.454 10.438 4.266 1 98.88 169 SER B C 1
ATOM 3923 O O . SER B 1 169 ? 1.563 9.211 4.219 1 98.88 169 SER B O 1
ATOM 3925 N N . ILE B 1 170 ? 2.234 11.281 3.588 1 98.69 170 ILE B N 1
ATOM 3926 C CA . ILE B 1 170 ? 3.195 10.812 2.596 1 98.69 170 ILE B CA 1
ATOM 3927 C C . ILE B 1 170 ? 4.605 10.883 3.17 1 98.69 170 ILE B C 1
ATOM 3929 O O . ILE B 1 170 ? 5.098 11.969 3.498 1 98.69 170 ILE B O 1
ATOM 3933 N N . ALA B 1 171 ? 5.262 9.75 3.299 1 98.12 171 ALA B N 1
ATOM 3934 C CA . ALA B 1 171 ? 6.641 9.625 3.762 1 98.12 171 ALA B CA 1
ATOM 3935 C C . ALA B 1 171 ? 6.875 10.453 5.023 1 98.12 171 ALA B C 1
ATOM 3937 O O . ALA B 1 171 ? 7.816 11.242 5.09 1 98.12 171 ALA B O 1
ATOM 3938 N N . PRO B 1 172 ? 5.969 10.281 6 1 97.94 172 PRO B N 1
ATOM 3939 C CA . PRO B 1 172 ? 6.164 11.062 7.227 1 97.94 172 PRO B CA 1
ATOM 3940 C C . PRO B 1 172 ? 7.457 10.703 7.953 1 97.94 172 PRO B C 1
ATOM 3942 O O . PRO B 1 172 ? 7.852 9.531 7.984 1 97.94 172 PRO B O 1
ATOM 3945 N N . GLY B 1 173 ? 8.102 11.672 8.461 1 91.81 173 GLY B N 1
ATOM 3946 C CA . GLY B 1 173 ? 9.305 11.461 9.25 1 91.81 173 GLY B CA 1
ATOM 3947 C C . GLY B 1 173 ? 9.102 11.727 10.734 1 91.81 173 GLY B C 1
ATOM 3948 O O . GLY B 1 173 ? 8.656 12.812 11.117 1 91.81 173 GLY B O 1
ATOM 3949 N N . PHE B 1 174 ? 9.305 10.812 11.57 1 91.81 174 PHE B N 1
ATOM 3950 C CA . PHE B 1 174 ? 9.336 10.875 13.023 1 91.81 174 PHE B CA 1
ATOM 3951 C C . PHE B 1 174 ? 10.133 9.719 13.602 1 91.81 174 PHE B C 1
ATOM 3953 O O . PHE B 1 174 ? 10.422 8.742 12.898 1 91.81 174 PHE B O 1
ATOM 3960 N N . PRO B 1 175 ? 10.609 9.883 14.828 1 90.69 175 PRO B N 1
ATOM 3961 C CA . PRO B 1 175 ? 11.406 8.789 15.383 1 90.69 175 PRO B CA 1
ATOM 3962 C C . PRO B 1 175 ? 10.641 7.477 15.453 1 90.69 175 PRO B C 1
ATOM 3964 O O . PRO B 1 175 ? 9.492 7.449 15.898 1 90.69 175 PRO B O 1
ATOM 3967 N N . ALA B 1 176 ? 11.297 6.426 15.07 1 93.25 176 ALA B N 1
ATOM 3968 C CA . ALA B 1 176 ? 10.695 5.098 15.117 1 93.25 176 ALA B CA 1
ATOM 3969 C C . ALA B 1 176 ? 10.898 4.445 16.484 1 93.25 176 ALA B C 1
ATOM 3971 O O . ALA B 1 176 ? 11.406 3.324 16.562 1 93.25 176 ALA B O 1
ATOM 3972 N N . VAL B 1 177 ? 10.516 5.148 17.5 1 93.81 177 VAL B N 1
ATOM 3973 C CA . VAL B 1 177 ? 10.633 4.676 18.875 1 93.81 177 VAL B CA 1
ATOM 3974 C C . VAL B 1 177 ? 9.367 5.023 19.656 1 93.81 177 VAL B C 1
ATOM 3976 O O . VAL B 1 177 ? 8.578 5.863 19.219 1 93.81 177 VAL B O 1
ATOM 3979 N N . LEU B 1 178 ? 9.211 4.391 20.859 1 94.94 178 LEU B N 1
ATOM 3980 C CA . LEU B 1 178 ? 8.023 4.637 21.656 1 94.94 178 LEU B CA 1
ATOM 3981 C C . LEU B 1 178 ? 8.367 5.469 22.891 1 94.94 178 LEU B C 1
ATOM 3983 O O . LEU B 1 178 ? 7.469 5.969 23.578 1 94.94 178 LEU B O 1
ATOM 3987 N N . LYS B 1 179 ? 9.711 5.602 23.141 1 93.12 179 LYS B N 1
ATOM 3988 C CA . LYS B 1 179 ? 10.195 6.406 24.25 1 93.12 179 LYS B CA 1
ATOM 3989 C C . LYS B 1 179 ? 11.25 7.406 23.797 1 93.12 179 LYS B C 1
ATOM 3991 O O . LYS B 1 179 ? 12.094 7.09 22.953 1 93.12 179 LYS B O 1
ATOM 3996 N N . LEU B 1 180 ? 11.094 8.578 24.344 1 90.56 180 LEU B N 1
ATOM 3997 C CA . LEU B 1 180 ? 12.031 9.641 24 1 90.56 180 LEU B CA 1
ATOM 3998 C C . LEU B 1 180 ? 13.469 9.195 24.25 1 90.56 180 LEU B C 1
ATOM 4000 O O . LEU B 1 180 ? 14.375 9.523 23.484 1 90.56 180 LEU B O 1
ATOM 4004 N N . GLU B 1 181 ? 13.734 8.406 25.281 1 88.75 181 GLU B N 1
ATOM 4005 C CA . GLU B 1 181 ? 15.062 7.969 25.703 1 88.75 181 GLU B CA 1
ATOM 4006 C C . GLU B 1 181 ? 15.695 7.051 24.656 1 88.75 181 GLU B C 1
ATOM 4008 O O . GLU B 1 181 ? 16.922 6.895 24.609 1 88.75 181 GLU B O 1
ATOM 4013 N N . ASP B 1 182 ? 14.836 6.441 23.859 1 88.94 182 ASP B N 1
ATOM 4014 C CA . ASP B 1 182 ? 15.328 5.504 22.844 1 88.94 182 ASP B CA 1
ATOM 4015 C C . ASP B 1 182 ? 15.633 6.215 21.531 1 88.94 182 ASP B C 1
ATOM 4017 O O . ASP B 1 182 ? 16.125 5.594 20.594 1 88.94 182 ASP B O 1
ATOM 4021 N N . TRP B 1 183 ? 15.273 7.469 21.531 1 84.44 183 TRP B N 1
ATOM 4022 C CA . TRP B 1 183 ? 15.5 8.234 20.312 1 84.44 183 TRP B CA 1
ATOM 4023 C C . TRP B 1 183 ? 16.953 8.688 20.219 1 84.44 183 TRP B C 1
ATOM 4025 O O . TRP B 1 183 ? 17.469 9.367 21.109 1 84.44 183 TRP B O 1
ATOM 4035 N N . ASP B 1 184 ? 17.578 8.219 19.109 1 75.5 184 ASP B N 1
ATOM 4036 C CA . ASP B 1 184 ? 18.922 8.695 18.828 1 75.5 184 ASP B CA 1
ATOM 4037 C C . ASP B 1 184 ? 18.891 10.07 18.141 1 75.5 184 ASP B C 1
ATOM 4039 O O . ASP B 1 184 ? 18.719 10.156 16.922 1 75.5 184 ASP B O 1
ATOM 4043 N N . ILE B 1 185 ? 19.016 11.078 18.922 1 65.88 185 ILE B N 1
ATOM 4044 C CA . ILE B 1 185 ? 18.859 12.461 18.5 1 65.88 185 ILE B CA 1
ATOM 4045 C C . ILE B 1 185 ? 20.016 12.867 17.594 1 65.88 185 ILE B C 1
ATOM 4047 O O . ILE B 1 185 ? 19.922 13.867 16.875 1 65.88 185 ILE B O 1
ATOM 4051 N N . SER B 1 186 ? 21.078 12.102 17.688 1 60.62 186 SER B N 1
ATOM 4052 C CA . SER B 1 186 ? 22.266 12.469 16.922 1 60.62 186 SER B CA 1
ATOM 4053 C C . SER B 1 186 ? 21.969 12.484 15.422 1 60.62 186 SER B C 1
ATOM 4055 O O . SER B 1 186 ? 22.703 13.109 14.648 1 60.62 186 SER B O 1
ATOM 4057 N N . TYR B 1 187 ? 20.844 11.898 15.125 1 58.75 187 TYR B N 1
ATOM 4058 C CA . TYR B 1 187 ? 20.547 11.758 13.703 1 58.75 187 TYR B CA 1
ATOM 4059 C C . TYR B 1 187 ? 19.812 12.992 13.18 1 58.75 187 TYR B C 1
ATOM 4061 O O . TYR B 1 187 ? 19.609 13.125 11.977 1 58.75 187 TYR B O 1
ATOM 4069 N N . PHE B 1 188 ? 19.484 13.875 14.047 1 60.12 188 PHE B N 1
ATOM 4070 C CA . PHE B 1 188 ? 18.719 15.031 13.578 1 60.12 188 PHE B CA 1
ATOM 4071 C C . PHE B 1 188 ? 19.641 16.234 13.367 1 60.12 188 PHE B C 1
ATOM 4073 O O . PHE B 1 188 ? 20.594 16.422 14.125 1 60.12 188 PHE B O 1
ATOM 4080 N N . ASP B 1 189 ? 19.391 16.844 12.266 1 58.06 189 ASP B N 1
ATOM 4081 C CA . ASP B 1 189 ? 20.141 18.047 11.883 1 58.06 189 ASP B CA 1
ATOM 4082 C C . ASP B 1 189 ? 20.016 19.125 12.953 1 58.06 189 ASP B C 1
ATOM 4084 O O . ASP B 1 189 ? 18.969 19.281 13.578 1 58.06 189 ASP B O 1
ATOM 4088 N N . ALA B 1 190 ? 21.094 19.656 13.219 1 54.91 190 ALA B N 1
ATOM 4089 C CA . ALA B 1 190 ? 21.188 20.781 14.141 1 54.91 190 ALA B CA 1
ATOM 4090 C C . ALA B 1 190 ? 20.094 21.812 13.859 1 54.91 190 ALA B C 1
ATOM 4092 O O . ALA B 1 190 ? 19.547 22.422 14.781 1 54.91 190 ALA B O 1
ATOM 4093 N N . LYS B 1 191 ? 19.812 21.984 12.68 1 56.53 191 LYS B N 1
ATOM 4094 C CA . LYS B 1 191 ? 18.812 22.969 12.32 1 56.53 191 LYS B CA 1
ATOM 4095 C C . LYS B 1 191 ? 17.422 22.562 12.82 1 56.53 191 LYS B C 1
ATOM 4097 O O . LYS B 1 191 ? 16.656 23.406 13.273 1 56.53 191 LYS B O 1
ATOM 4102 N N . VAL B 1 192 ? 17.203 21.312 12.766 1 59.31 192 VAL B N 1
ATOM 4103 C CA . VAL B 1 192 ? 15.938 20.781 13.25 1 59.31 192 VAL B CA 1
ATOM 4104 C C . VAL B 1 192 ? 15.867 20.922 14.766 1 59.31 192 VAL B C 1
ATOM 4106 O O . VAL B 1 192 ? 14.797 21.188 15.32 1 59.31 192 VAL B O 1
ATOM 4109 N N . LEU B 1 193 ? 17.094 20.984 15.219 1 61.94 193 LEU B N 1
ATOM 4110 C CA . LEU B 1 193 ? 17.156 21.031 16.672 1 61.94 193 LEU B CA 1
ATOM 4111 C C . LEU B 1 193 ? 17.219 22.469 17.172 1 61.94 193 LEU B C 1
ATOM 4113 O O . LEU B 1 193 ? 16.969 22.734 18.344 1 61.94 193 LEU B O 1
ATOM 4117 N N . ALA B 1 194 ? 17.609 23.438 16.281 1 59.69 194 ALA B N 1
ATOM 4118 C CA . ALA B 1 194 ? 17.875 24.812 16.703 1 59.69 194 ALA B CA 1
ATOM 4119 C C . ALA B 1 194 ? 16.719 25.375 17.516 1 59.69 194 ALA B C 1
ATOM 4121 O O . ALA B 1 194 ? 16.922 26.125 18.469 1 59.69 194 ALA B O 1
ATOM 4122 N N . ASP B 1 195 ? 15.516 24.922 17.406 1 71.5 195 ASP B N 1
ATOM 4123 C CA . ASP B 1 195 ? 14.352 25.406 18.156 1 71.5 195 ASP B CA 1
ATOM 4124 C C . ASP B 1 195 ? 13.594 24.25 18.797 1 71.5 195 ASP B C 1
ATOM 4126 O O . ASP B 1 195 ? 12.391 24.359 19.062 1 71.5 195 ASP B O 1
ATOM 4130 N N . HIS B 1 196 ? 14.352 23.453 19 1 80.56 196 HIS B N 1
ATOM 4131 C CA . HIS B 1 196 ? 13.758 22.266 19.609 1 80.56 196 HIS B CA 1
ATOM 4132 C C . HIS B 1 196 ? 13.234 22.578 21.016 1 80.56 196 HIS B C 1
ATOM 4134 O O . HIS B 1 196 ? 12.188 22.062 21.422 1 80.56 196 HIS B O 1
ATOM 4140 N N . GLY B 1 197 ? 13.945 23.516 21.625 1 85.38 197 GLY B N 1
ATOM 4141 C CA . GLY B 1 197 ? 13.523 23.891 22.969 1 85.38 197 GLY B CA 1
ATOM 4142 C C . GLY B 1 197 ? 12.18 24.609 23 1 85.38 197 GLY B C 1
ATOM 4143 O O . GLY B 1 197 ? 11.344 24.328 23.859 1 85.38 197 GLY B O 1
ATOM 4144 N N . SER B 1 198 ? 12 25.484 22.078 1 90.56 198 SER B N 1
ATOM 4145 C CA . SER B 1 198 ? 10.711 26.172 22.016 1 90.56 198 SER B CA 1
ATOM 4146 C C . SER B 1 198 ? 9.578 25.203 21.688 1 90.56 198 SER B C 1
ATOM 4148 O O . SER B 1 198 ? 8.484 25.328 22.234 1 90.56 198 SER B O 1
ATOM 4150 N N . ARG B 1 199 ? 9.805 24.281 20.953 1 91.44 199 ARG B N 1
ATOM 4151 C CA . ARG B 1 199 ? 8.789 23.344 20.469 1 91.44 199 ARG B CA 1
ATOM 4152 C C . ARG B 1 199 ? 8.469 22.281 21.516 1 91.44 199 ARG B C 1
ATOM 4154 O O . ARG B 1 199 ? 7.297 21.969 21.75 1 91.44 199 ARG B O 1
ATOM 4161 N N . PHE B 1 200 ? 9.523 21.812 22.188 1 92.12 200 PHE B N 1
ATOM 4162 C CA . PHE B 1 200 ? 9.289 20.609 22.984 1 92.12 200 PHE B CA 1
ATOM 4163 C C . PHE B 1 200 ? 9.727 20.828 24.438 1 92.12 200 PHE B C 1
ATOM 4165 O O . PHE B 1 200 ? 9.492 19.984 25.297 1 92.12 200 PHE B O 1
ATOM 4172 N N . GLY B 1 201 ? 10.422 21.906 24.688 1 90.69 201 GLY B N 1
ATOM 4173 C CA . GLY B 1 201 ? 11.008 22.156 26 1 90.69 201 GLY B CA 1
ATOM 4174 C C . GLY B 1 201 ? 12.5 21.922 26.031 1 90.69 201 GLY B C 1
ATOM 4175 O O . GLY B 1 201 ? 13.055 21.219 25.188 1 90.69 201 GLY B O 1
ATOM 4176 N N . ASN B 1 202 ? 13.109 22.609 27.094 1 87.56 202 ASN B N 1
ATOM 4177 C CA . ASN B 1 202 ? 14.523 22.391 27.375 1 87.56 202 ASN B CA 1
ATOM 4178 C C . ASN B 1 202 ? 14.773 22.156 28.859 1 87.56 202 ASN B C 1
ATOM 4180 O O . ASN B 1 202 ? 14.703 23.094 29.656 1 87.56 202 ASN B O 1
ATOM 4184 N N . PRO B 1 203 ? 15.117 21 29.312 1 88.44 203 PRO B N 1
ATOM 4185 C CA . PRO B 1 203 ? 15.164 19.797 28.469 1 88.44 203 PRO B CA 1
ATOM 4186 C C . PRO B 1 203 ? 13.797 19.422 27.891 1 88.44 203 PRO B C 1
ATOM 4188 O O . PRO B 1 203 ? 12.781 19.969 28.328 1 88.44 203 PRO B O 1
ATOM 4191 N N . VAL B 1 204 ? 13.766 18.469 26.922 1 89.62 204 VAL B N 1
ATOM 4192 C CA . VAL B 1 204 ? 12.531 18.047 26.266 1 89.62 204 VAL B CA 1
ATOM 4193 C C . VAL B 1 204 ? 11.539 17.531 27.312 1 89.62 204 VAL B C 1
ATOM 4195 O O . VAL B 1 204 ? 11.898 16.734 28.172 1 89.62 204 VAL B O 1
ATOM 4198 N N . ASP B 1 205 ? 10.352 18.109 27.234 1 93.75 205 ASP B N 1
ATOM 4199 C CA . ASP B 1 205 ? 9.258 17.625 28.062 1 93.75 205 ASP B CA 1
ATOM 4200 C C . ASP B 1 205 ? 8.742 16.281 27.547 1 93.75 205 ASP B C 1
ATOM 4202 O O . ASP B 1 205 ? 8.07 16.219 26.516 1 93.75 205 ASP B O 1
ATOM 4206 N N . ARG B 1 206 ? 8.969 15.234 28.312 1 93.44 206 ARG B N 1
ATOM 4207 C CA . ARG B 1 206 ? 8.672 13.867 27.891 1 93.44 206 ARG B CA 1
ATOM 4208 C C . ARG B 1 206 ? 7.176 13.68 27.672 1 93.44 206 ARG B C 1
ATOM 4210 O O . ARG B 1 206 ? 6.766 13.008 26.719 1 93.44 206 ARG B O 1
ATOM 4217 N N . ALA B 1 207 ? 6.438 14.164 28.562 1 96 207 ALA B N 1
ATOM 4218 C CA . ALA B 1 207 ? 4.988 14.031 28.438 1 96 207 ALA B CA 1
ATOM 4219 C C . ALA B 1 207 ? 4.469 14.766 27.203 1 96 207 ALA B C 1
ATOM 4221 O O . ALA B 1 207 ? 3.598 14.266 26.5 1 96 207 ALA B O 1
ATOM 4222 N N . PHE B 1 208 ? 4.992 15.961 27.016 1 96 208 PHE B N 1
ATOM 4223 C CA . PHE B 1 208 ? 4.602 16.734 25.844 1 96 208 PHE B CA 1
ATOM 4224 C C . PHE B 1 208 ? 5.012 16.031 24.562 1 96 208 PHE B C 1
ATOM 4226 O O . PHE B 1 208 ? 4.223 15.938 23.625 1 96 208 PHE B O 1
ATOM 4233 N N . TRP B 1 209 ? 6.223 15.539 24.516 1 94.19 209 TRP B N 1
ATOM 4234 C CA . TRP B 1 209 ? 6.707 14.789 23.359 1 94.19 209 TRP B CA 1
ATOM 4235 C C . TRP B 1 209 ? 5.793 13.602 23.062 1 94.19 209 TRP B C 1
ATOM 4237 O O . TRP B 1 209 ? 5.367 13.414 21.922 1 94.19 209 TRP B O 1
ATOM 4247 N N . ARG B 1 210 ? 5.465 12.875 24.094 1 95.88 210 ARG B N 1
ATOM 4248 C CA . ARG B 1 210 ? 4.602 11.711 23.953 1 95.88 210 ARG B CA 1
ATOM 4249 C C . ARG B 1 210 ? 3.24 12.109 23.391 1 95.88 210 ARG B C 1
ATOM 4251 O O . ARG B 1 210 ? 2.695 11.422 22.516 1 95.88 210 ARG B O 1
ATOM 4258 N N . SER B 1 211 ? 2.754 13.219 23.797 1 97.25 211 SER B N 1
ATOM 4259 C CA . SER B 1 211 ? 1.421 13.664 23.406 1 97.25 211 SER B CA 1
ATOM 4260 C C . SER B 1 211 ? 1.407 14.148 21.953 1 97.25 211 SER B C 1
ATOM 4262 O O . SER B 1 211 ? 0.34 14.328 21.359 1 97.25 211 SER B O 1
ATOM 4264 N N . THR B 1 212 ? 2.594 14.367 21.328 1 96.94 212 THR B N 1
ATOM 4265 C CA . THR B 1 212 ? 2.664 14.891 19.969 1 96.94 212 THR B CA 1
ATOM 4266 C C . THR B 1 212 ? 3.383 13.906 19.047 1 96.94 212 THR B C 1
ATOM 4268 O O . THR B 1 212 ? 3.723 14.242 17.922 1 96.94 212 THR B O 1
ATOM 4271 N N . HIS B 1 213 ? 3.684 12.719 19.547 1 96.81 213 HIS B N 1
ATOM 4272 C CA . HIS B 1 213 ? 4.383 11.68 18.797 1 96.81 213 HIS B CA 1
ATOM 4273 C C . HIS B 1 213 ? 3.4 10.664 18.219 1 96.81 213 HIS B C 1
ATOM 4275 O O . HIS B 1 213 ? 2.752 9.922 18.969 1 96.81 213 HIS B O 1
ATOM 4281 N N . PRO B 1 214 ? 3.324 10.625 16.891 1 98.25 214 PRO B N 1
ATOM 4282 C CA . PRO B 1 214 ? 2.23 9.875 16.266 1 98.25 214 PRO B CA 1
ATOM 4283 C C . PRO B 1 214 ? 2.109 8.453 16.797 1 98.25 214 PRO B C 1
ATOM 4285 O O . PRO B 1 214 ? 1.01 8.008 17.141 1 98.25 214 PRO B O 1
ATOM 4288 N N . PRO B 1 215 ? 3.172 7.668 16.969 1 97.81 215 PRO B N 1
ATOM 4289 C CA . PRO B 1 215 ? 3.008 6.312 17.484 1 97.81 215 PRO B CA 1
ATOM 4290 C C . PRO B 1 215 ? 2.398 6.289 18.891 1 97.81 215 PRO B C 1
ATOM 4292 O O . PRO B 1 215 ? 1.483 5.508 19.156 1 97.81 215 PRO B O 1
ATOM 4295 N N . THR B 1 216 ? 2.902 7.176 19.75 1 97.88 216 THR B N 1
ATOM 4296 C CA . THR B 1 216 ? 2.402 7.152 21.125 1 97.88 216 THR B CA 1
ATOM 4297 C C . THR B 1 216 ? 0.987 7.719 21.188 1 97.88 216 THR B C 1
ATOM 4299 O O . THR B 1 216 ? 0.203 7.34 22.062 1 97.88 216 THR B O 1
ATOM 4302 N N . MET B 1 217 ? 0.636 8.594 20.297 1 98.5 217 MET B N 1
ATOM 4303 C CA . MET B 1 217 ? -0.739 9.07 20.219 1 98.5 217 MET B CA 1
ATOM 4304 C C . MET B 1 217 ? -1.705 7.926 19.938 1 98.5 217 MET B C 1
ATOM 4306 O O . MET B 1 217 ? -2.818 7.906 20.469 1 98.5 217 MET B O 1
ATOM 4310 N N . VAL B 1 218 ? -1.301 6.977 19.141 1 98.56 218 VAL B N 1
ATOM 4311 C CA . VAL B 1 218 ? -2.115 5.801 18.859 1 98.56 218 VAL B CA 1
ATOM 4312 C C . VAL B 1 218 ? -2.262 4.957 20.125 1 98.56 218 VAL B C 1
ATOM 4314 O O . VAL B 1 218 ? -3.365 4.52 20.469 1 98.56 218 VAL B O 1
ATOM 4317 N N . ILE B 1 219 ? -1.157 4.73 20.797 1 97.81 219 ILE B N 1
ATOM 4318 C CA . ILE B 1 219 ? -1.147 3.896 22 1 97.81 219 ILE B CA 1
ATOM 4319 C C . ILE B 1 219 ? -2.043 4.516 23.062 1 97.81 219 ILE B C 1
ATOM 4321 O O . ILE B 1 219 ? -2.789 3.809 23.75 1 97.81 219 ILE B O 1
ATOM 4325 N N . ASP B 1 220 ? -2.025 5.828 23.156 1 97.62 220 ASP B N 1
ATOM 4326 C CA . ASP B 1 220 ? -2.701 6.52 24.25 1 97.62 220 ASP B CA 1
ATOM 4327 C C . ASP B 1 220 ? -4.184 6.715 23.938 1 97.62 220 ASP B C 1
ATOM 4329 O O . ASP B 1 220 ? -4.992 6.887 24.859 1 97.62 220 ASP B O 1
ATOM 4333 N N . ASN B 1 221 ? -4.598 6.699 22.656 1 97.38 221 ASN B N 1
ATOM 4334 C CA . ASN B 1 221 ? -5.98 6.996 22.312 1 97.38 221 ASN B CA 1
ATOM 4335 C C . ASN B 1 221 ? -6.5 6.039 21.234 1 97.38 221 ASN B C 1
ATOM 4337 O O . ASN B 1 221 ? -7.074 6.477 20.234 1 97.38 221 ASN B O 1
ATOM 4341 N N . PRO B 1 222 ? -6.312 4.758 21.422 1 97.62 222 PRO B N 1
ATOM 4342 C CA . PRO B 1 222 ? -6.691 3.824 20.344 1 97.62 222 PRO B CA 1
ATOM 4343 C C . PRO B 1 222 ? -8.195 3.809 20.078 1 97.62 222 PRO B C 1
ATOM 4345 O O . PRO B 1 222 ? -8.617 3.756 18.922 1 97.62 222 PRO B O 1
ATOM 4348 N N . LYS B 1 223 ? -9.047 3.838 21.094 1 97.31 223 LYS B N 1
ATOM 4349 C CA . LYS B 1 223 ? -10.5 3.787 20.938 1 97.31 223 LYS B CA 1
ATOM 4350 C C . LYS B 1 223 ? -11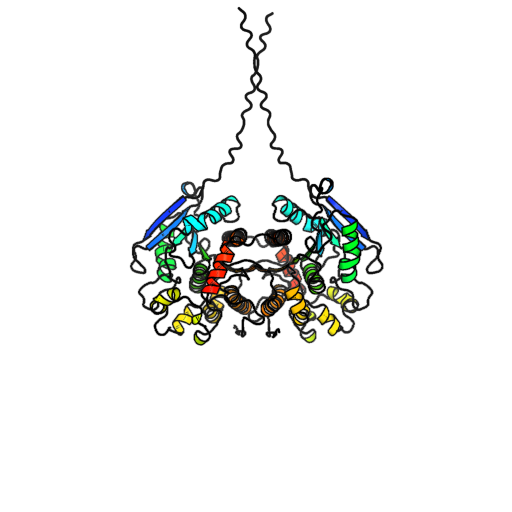.016 5.027 20.203 1 97.31 223 LYS B C 1
ATOM 4352 O O . LYS B 1 223 ? -11.867 4.93 19.328 1 97.31 223 LYS B O 1
ATOM 4357 N N . LYS B 1 224 ? -10.461 6.172 20.609 1 97.81 224 LYS B N 1
ATOM 4358 C CA . LYS B 1 224 ? -10.828 7.434 19.969 1 97.81 224 LYS B CA 1
ATOM 4359 C C . LYS B 1 224 ? -10.562 7.387 18.469 1 97.81 224 LYS B C 1
ATOM 4361 O O . LYS B 1 224 ? -11.398 7.801 17.672 1 97.81 224 LYS B O 1
ATOM 4366 N N . LEU B 1 225 ? -9.445 6.879 18.125 1 98.31 225 LEU B N 1
ATOM 4367 C CA . LEU B 1 225 ? -9.07 6.789 16.719 1 98.31 225 LEU B CA 1
ATOM 4368 C C . LEU B 1 225 ? -9.898 5.73 16 1 98.31 225 LEU B C 1
ATOM 4370 O O . LEU B 1 225 ? -10.398 5.973 14.898 1 98.31 225 LEU B O 1
ATOM 4374 N N . ARG B 1 226 ? -10.094 4.582 16.594 1 96.81 226 ARG B N 1
ATOM 4375 C CA . ARG B 1 226 ? -10.82 3.463 16 1 96.81 226 ARG B CA 1
ATOM 4376 C C . ARG B 1 226 ? -12.266 3.846 15.711 1 96.81 226 ARG B C 1
ATOM 4378 O O . ARG B 1 226 ? -12.828 3.438 14.695 1 96.81 226 ARG B O 1
ATOM 4385 N N . GLU B 1 227 ? -12.875 4.703 16.516 1 97.31 227 GLU B N 1
ATOM 4386 C CA . GLU B 1 227 ? -14.297 5.016 16.422 1 97.31 227 GLU B CA 1
ATOM 4387 C C . GLU B 1 227 ? -14.531 6.348 15.719 1 97.31 227 GLU B C 1
ATOM 4389 O O . GLU B 1 227 ? -15.672 6.777 15.547 1 97.31 227 GLU B O 1
ATOM 4394 N N . SER B 1 228 ? -13.508 6.961 15.227 1 97.62 228 SER B N 1
ATOM 4395 C CA . SER B 1 228 ? -13.609 8.336 14.734 1 97.62 228 SER B CA 1
ATOM 4396 C C . SER B 1 228 ? -14.211 8.375 13.336 1 97.62 228 SER B C 1
ATOM 4398 O O . SER B 1 228 ? -14.742 9.406 12.914 1 97.62 228 SER B O 1
ATOM 4400 N N . GLY B 1 229 ? -14.039 7.289 12.586 1 95.75 229 GLY B N 1
ATOM 4401 C CA . GLY B 1 229 ? -14.453 7.293 11.188 1 95.75 229 GLY B CA 1
ATOM 4402 C C . GLY B 1 229 ? -13.438 7.945 10.266 1 95.75 229 GLY B C 1
ATOM 4403 O O . GLY B 1 229 ? -13.672 8.055 9.062 1 95.75 229 GLY B O 1
ATOM 4404 N N . LEU B 1 230 ? -12.281 8.359 10.805 1 98.06 230 LEU B N 1
ATOM 4405 C CA . LEU B 1 230 ? -11.227 8.953 10 1 98.06 230 LEU B CA 1
ATOM 4406 C C . LEU B 1 230 ? -10.672 7.949 8.992 1 98.06 230 LEU B C 1
ATOM 4408 O O . LEU B 1 230 ? -10.258 6.852 9.375 1 98.06 230 LEU B O 1
ATOM 4412 N N . GLN B 1 231 ? -10.75 8.297 7.719 1 98.06 231 GLN B N 1
ATOM 4413 C CA . GLN B 1 231 ? -10.086 7.508 6.691 1 98.06 231 GLN B CA 1
ATOM 4414 C C . GLN B 1 231 ? -8.617 7.906 6.555 1 98.06 231 GLN B C 1
ATOM 4416 O O . GLN B 1 231 ? -8.305 9.047 6.207 1 98.06 231 GLN B O 1
ATOM 4421 N N . LEU B 1 232 ? -7.742 6.934 6.801 1 98.81 232 LEU B N 1
ATOM 4422 C CA . LEU B 1 232 ? -6.324 7.246 6.934 1 98.81 232 LEU B CA 1
ATOM 4423 C C . LEU B 1 232 ? -5.504 6.492 5.895 1 98.81 232 LEU B C 1
ATOM 4425 O O . LEU B 1 232 ? -5.684 5.285 5.707 1 98.81 232 LEU B O 1
ATOM 4429 N N . LEU B 1 233 ? -4.652 7.184 5.137 1 98.88 233 LEU B N 1
ATOM 4430 C CA . LEU B 1 233 ? -3.635 6.574 4.289 1 98.88 233 LEU B CA 1
ATOM 4431 C C . LEU B 1 233 ? -2.238 7.031 4.699 1 98.88 233 LEU B C 1
ATOM 4433 O O . LEU B 1 233 ? -2 8.227 4.871 1 98.88 233 LEU B O 1
ATOM 4437 N N . ILE B 1 234 ? -1.355 6.098 4.879 1 98.88 234 ILE B N 1
ATOM 4438 C CA . ILE B 1 234 ? 0.059 6.363 5.121 1 98.88 234 ILE B CA 1
ATOM 4439 C C . ILE B 1 234 ? 0.906 5.633 4.082 1 98.88 234 ILE B C 1
ATOM 4441 O O . ILE B 1 234 ? 0.681 4.453 3.805 1 98.88 234 ILE B O 1
ATOM 4445 N N . GLU B 1 235 ? 1.827 6.324 3.477 1 98.69 235 GLU B N 1
ATOM 4446 C CA . GLU B 1 235 ? 2.664 5.66 2.484 1 98.69 235 GLU B CA 1
ATOM 4447 C C . GLU B 1 235 ? 4.117 6.117 2.59 1 98.69 235 GLU B C 1
ATOM 4449 O O . GLU B 1 235 ? 4.398 7.188 3.129 1 98.69 235 GLU B O 1
ATOM 4454 N N . VAL B 1 236 ? 5.043 5.27 2.1 1 98.62 236 VAL B N 1
ATOM 4455 C CA . VAL B 1 236 ? 6.469 5.574 2.135 1 98.62 236 VAL B CA 1
ATOM 4456 C C . VAL B 1 236 ? 7.215 4.68 1.146 1 98.62 236 VAL B C 1
ATOM 4458 O O . VAL B 1 236 ? 6.754 3.582 0.824 1 98.62 236 VAL B O 1
ATOM 4461 N N . GLY B 1 237 ? 8.289 5.207 0.634 1 97.5 237 GLY B N 1
ATOM 4462 C CA . GLY B 1 237 ? 9.219 4.379 -0.121 1 97.5 237 GLY B CA 1
ATOM 4463 C C . GLY B 1 237 ? 10.25 3.686 0.751 1 97.5 237 GLY B C 1
ATOM 4464 O O . GLY B 1 237 ? 10.734 4.266 1.723 1 97.5 237 GLY B O 1
ATOM 4465 N N . ASP B 1 238 ? 10.68 2.496 0.358 1 95.25 238 ASP B N 1
ATOM 4466 C CA . ASP B 1 238 ? 11.617 1.744 1.187 1 95.25 238 ASP B CA 1
ATOM 4467 C C . ASP B 1 238 ? 13.055 2.139 0.882 1 95.25 238 ASP B C 1
ATOM 4469 O O . ASP B 1 238 ? 13.992 1.642 1.516 1 95.25 238 ASP B O 1
ATOM 4473 N N . GLU B 1 239 ? 13.273 3.092 -0.074 1 94.31 239 GLU B N 1
ATOM 4474 C CA . GLU B 1 239 ? 14.594 3.662 -0.33 1 94.31 239 GLU B CA 1
ATOM 4475 C C . GLU B 1 239 ? 14.664 5.121 0.111 1 94.31 239 GLU B C 1
ATOM 4477 O O . GLU B 1 239 ? 15.484 5.887 -0.387 1 94.31 239 GLU B O 1
ATOM 4482 N N . ASP B 1 240 ? 13.742 5.469 0.914 1 95.94 240 ASP B N 1
ATOM 4483 C CA . ASP B 1 240 ? 13.797 6.793 1.532 1 95.94 240 ASP B CA 1
ATOM 4484 C C . ASP B 1 240 ? 15.086 6.977 2.33 1 95.94 240 ASP B C 1
ATOM 4486 O O . ASP B 1 240 ? 15.266 6.355 3.379 1 95.94 240 ASP B O 1
ATOM 4490 N N . ALA B 1 241 ? 15.922 7.879 1.932 1 93.69 241 ALA B N 1
ATOM 4491 C CA . ALA B 1 241 ? 17.266 8.023 2.494 1 93.69 241 ALA B CA 1
ATOM 4492 C C . ALA B 1 241 ? 17.203 8.602 3.902 1 93.69 241 ALA B C 1
ATOM 4494 O O . ALA B 1 241 ? 18.203 8.57 4.633 1 93.69 241 ALA B O 1
ATOM 4495 N N . ASN B 1 242 ? 16.016 9.117 4.27 1 91.25 242 ASN B N 1
ATOM 4496 C CA . ASN B 1 242 ? 15.844 9.578 5.641 1 91.25 242 ASN B CA 1
ATOM 4497 C C . ASN B 1 242 ? 15.492 8.438 6.582 1 91.25 242 ASN B C 1
ATOM 4499 O O . ASN B 1 242 ? 15.469 8.617 7.801 1 91.25 242 ASN B O 1
ATOM 4503 N N . GLY B 1 243 ? 15.211 7.266 6.047 1 92.12 243 GLY B N 1
ATOM 4504 C CA . GLY B 1 243 ? 14.867 6.113 6.863 1 92.12 243 GLY B CA 1
ATOM 4505 C C . GLY B 1 243 ? 13.43 6.129 7.352 1 92.12 243 GLY B C 1
ATOM 4506 O O . GLY B 1 243 ? 13.086 5.414 8.297 1 92.12 243 GLY B O 1
ATOM 4507 N N . ASN B 1 244 ? 12.586 6.879 6.68 1 94.94 244 ASN B N 1
ATOM 4508 C CA . ASN B 1 244 ? 11.227 7.082 7.156 1 94.94 244 ASN B CA 1
ATOM 4509 C C . ASN B 1 244 ? 10.398 5.801 7.055 1 94.94 244 ASN B C 1
ATOM 4511 O O . ASN B 1 244 ? 9.344 5.688 7.684 1 94.94 244 ASN B O 1
ATOM 4515 N N . PHE B 1 245 ? 10.828 4.828 6.27 1 96.62 245 PHE B N 1
ATOM 4516 C CA . PHE B 1 245 ? 10.094 3.568 6.18 1 96.62 245 PHE B CA 1
ATOM 4517 C C . PHE B 1 245 ? 10.086 2.852 7.527 1 96.62 245 PHE B C 1
ATOM 4519 O O . PHE B 1 245 ? 9.164 2.088 7.82 1 96.62 245 PHE B O 1
ATOM 4526 N N . ARG B 1 246 ? 11.047 3.133 8.438 1 95.56 246 ARG B N 1
ATOM 4527 C CA . ARG B 1 246 ? 11.039 2.58 9.781 1 95.56 246 ARG B CA 1
ATOM 4528 C C . ARG B 1 246 ? 9.945 3.217 10.633 1 95.56 246 ARG B C 1
ATOM 4530 O O . ARG B 1 246 ? 9.227 2.52 11.352 1 95.56 246 ARG B O 1
ATOM 4537 N N . SER B 1 247 ? 9.836 4.559 10.508 1 95 247 SER B N 1
ATOM 4538 C CA . SER B 1 247 ? 8.789 5.301 11.203 1 95 247 SER B CA 1
ATOM 4539 C C . SER B 1 247 ? 7.402 4.816 10.797 1 95 247 SER B C 1
ATOM 4541 O O . SER B 1 247 ? 6.562 4.531 11.648 1 95 247 SER B O 1
ATOM 4543 N N . VAL B 1 248 ? 7.254 4.723 9.578 1 98.12 248 VAL B N 1
ATOM 4544 C CA . VAL B 1 248 ? 5.949 4.391 9.016 1 98.12 248 VAL B CA 1
ATOM 4545 C C . VAL B 1 248 ? 5.598 2.941 9.352 1 98.12 248 VAL B C 1
ATOM 4547 O O . VAL B 1 248 ? 4.445 2.627 9.648 1 98.12 248 VAL B O 1
ATOM 4550 N N . GLU B 1 249 ? 6.582 2.031 9.312 1 97.81 249 GLU B N 1
ATOM 4551 C CA . GLU B 1 249 ? 6.352 0.638 9.68 1 97.81 249 GLU B CA 1
ATOM 4552 C C . GLU B 1 249 ? 5.914 0.516 11.133 1 97.81 249 GLU B C 1
ATOM 4554 O O . GLU B 1 249 ? 4.977 -0.219 11.453 1 97.81 249 GLU B O 1
ATOM 4559 N N . LEU B 1 250 ? 6.617 1.229 12.023 1 97.06 250 LEU B N 1
ATOM 4560 C CA . LEU B 1 250 ? 6.227 1.219 13.43 1 97.06 250 LEU B CA 1
ATOM 4561 C C . LEU B 1 250 ? 4.77 1.644 13.594 1 97.06 250 LEU B C 1
ATOM 4563 O O . LEU B 1 250 ? 3.994 0.972 14.281 1 97.06 250 LEU B O 1
ATOM 4567 N N . LEU B 1 251 ? 4.422 2.74 12.961 1 98.44 251 LEU B N 1
ATOM 4568 C CA . LEU B 1 251 ? 3.064 3.264 13.062 1 98.44 251 LEU B CA 1
ATOM 4569 C C . LEU B 1 251 ? 2.057 2.273 12.484 1 98.44 251 LEU B C 1
ATOM 4571 O O . LEU B 1 251 ? 1 2.043 13.078 1 98.44 251 LEU B O 1
ATOM 4575 N N . HIS B 1 252 ? 2.363 1.685 11.352 1 98.31 252 HIS B N 1
ATOM 4576 C CA . HIS B 1 252 ? 1.494 0.694 10.727 1 98.31 252 HIS B CA 1
ATOM 4577 C C . HIS B 1 252 ? 1.216 -0.47 11.672 1 98.31 252 HIS B C 1
ATOM 4579 O O . HIS B 1 252 ? 0.063 -0.875 11.844 1 98.31 252 HIS B O 1
ATOM 4585 N N . ARG B 1 253 ? 2.23 -1.021 12.25 1 97.31 253 ARG B N 1
ATOM 4586 C CA . ARG B 1 253 ? 2.051 -2.158 13.148 1 97.31 253 ARG B CA 1
ATOM 4587 C C . ARG B 1 253 ? 1.14 -1.795 14.32 1 97.31 253 ARG B C 1
ATOM 4589 O O . ARG B 1 253 ? 0.27 -2.58 14.703 1 97.31 253 ARG B O 1
ATOM 4596 N N . LEU B 1 254 ? 1.342 -0.613 14.859 1 97.31 254 LEU B N 1
ATOM 4597 C CA . LEU B 1 254 ? 0.51 -0.165 15.969 1 97.31 254 LEU B CA 1
ATOM 4598 C C . LEU B 1 254 ? -0.944 -0.013 15.531 1 97.31 254 LEU B C 1
ATOM 4600 O O . LEU B 1 254 ? -1.855 -0.464 16.234 1 97.31 254 LEU B O 1
ATOM 4604 N N . LEU B 1 255 ? -1.158 0.656 14.414 1 98.25 255 LEU B N 1
ATOM 4605 C CA . LEU B 1 255 ? -2.512 0.845 13.906 1 98.25 255 LEU B CA 1
ATOM 4606 C C . LEU B 1 255 ? -3.191 -0.497 13.656 1 98.25 255 LEU B C 1
ATOM 4608 O O . LEU B 1 255 ? -4.352 -0.688 14.023 1 98.25 255 LEU B O 1
ATOM 4612 N N . PHE B 1 256 ? -2.457 -1.412 13.023 1 97.5 256 PHE B N 1
ATOM 4613 C CA . PHE B 1 256 ? -2.984 -2.74 12.734 1 97.5 256 PHE B CA 1
ATOM 4614 C C . PHE B 1 256 ? -3.367 -3.465 14.016 1 97.5 256 PHE B C 1
ATOM 4616 O O . PHE B 1 256 ? -4.48 -3.977 14.141 1 97.5 256 PHE B O 1
ATOM 4623 N N . ASP B 1 257 ? -2.479 -3.457 14.984 1 96.75 257 ASP B N 1
ATOM 4624 C CA . ASP B 1 257 ? -2.699 -4.18 16.234 1 96.75 257 ASP B CA 1
ATOM 4625 C C . ASP B 1 257 ? -3.818 -3.533 17.047 1 96.75 257 ASP B C 1
ATOM 4627 O O . ASP B 1 257 ? -4.512 -4.215 17.812 1 96.75 257 ASP B O 1
ATOM 4631 N N . ALA B 1 258 ? -4.059 -2.248 16.891 1 97.38 258 ALA B N 1
ATOM 4632 C CA . ALA B 1 258 ? -5.113 -1.522 17.578 1 97.38 258 ALA B CA 1
ATOM 4633 C C . ALA B 1 258 ? -6.449 -1.656 16.859 1 97.38 258 ALA B C 1
ATOM 4635 O O . ALA B 1 258 ? -7.457 -1.094 17.281 1 97.38 258 ALA B O 1
ATOM 4636 N N . ALA B 1 259 ? -6.473 -2.363 15.734 1 96.75 259 ALA B N 1
ATOM 4637 C CA . ALA B 1 259 ? -7.656 -2.562 14.906 1 96.75 259 ALA B CA 1
ATOM 4638 C C . ALA B 1 259 ? -8.172 -1.233 14.359 1 96.75 259 ALA B C 1
ATOM 4640 O O . ALA B 1 259 ? -9.383 -1.036 14.219 1 96.75 259 ALA B O 1
ATOM 4641 N N . ILE B 1 260 ? -7.273 -0.315 14.164 1 97.62 260 ILE B N 1
ATOM 4642 C CA . ILE B 1 260 ? -7.621 0.941 13.508 1 97.62 260 ILE B CA 1
ATOM 4643 C C . ILE B 1 260 ? -7.48 0.788 12 1 97.62 260 ILE B C 1
ATOM 4645 O O . ILE B 1 260 ? -6.383 0.55 11.492 1 97.62 260 ILE B O 1
ATOM 4649 N N . GLU B 1 261 ? -8.555 0.946 11.281 1 96.5 261 GLU B N 1
ATOM 4650 C CA . GLU B 1 261 ? -8.562 0.783 9.836 1 96.5 261 GLU B CA 1
ATOM 4651 C C . GLU B 1 261 ? -7.758 1.883 9.148 1 96.5 261 GLU B C 1
ATOM 4653 O O . GLU B 1 261 ? -7.82 3.047 9.547 1 96.5 261 GLU B O 1
ATOM 4658 N N . HIS B 1 262 ? -6.949 1.5 8.148 1 98.31 262 HIS B N 1
ATOM 4659 C CA . HIS B 1 262 ? -6.133 2.453 7.406 1 98.31 262 HIS B CA 1
ATOM 4660 C C . HIS B 1 262 ? -5.578 1.827 6.129 1 98.31 262 HIS B C 1
ATOM 4662 O O . HIS B 1 262 ? -5.574 0.603 5.984 1 98.31 262 HIS B O 1
ATOM 4668 N N . ASP B 1 263 ? -5.262 2.652 5.18 1 98.62 263 ASP B N 1
ATOM 4669 C CA . ASP B 1 263 ? -4.422 2.252 4.055 1 98.62 263 ASP B CA 1
ATOM 4670 C C . ASP B 1 263 ? -2.941 2.361 4.406 1 98.62 263 ASP B C 1
ATOM 4672 O O . ASP B 1 263 ? -2.51 3.354 4.996 1 98.62 263 ASP B O 1
ATOM 4676 N N . TYR B 1 264 ? -2.24 1.35 4.098 1 98.81 264 TYR B N 1
ATOM 4677 C CA . TYR B 1 264 ? -0.786 1.366 4.207 1 98.81 264 TYR B CA 1
ATOM 4678 C C . TYR B 1 264 ? -0.138 0.939 2.895 1 98.81 264 TYR B C 1
ATOM 4680 O O . TYR B 1 264 ? -0.447 -0.129 2.361 1 98.81 264 TYR B O 1
ATOM 4688 N N . HIS B 1 265 ? 0.754 1.802 2.377 1 98.69 265 HIS B N 1
ATOM 4689 C CA . HIS B 1 265 ? 1.457 1.488 1.138 1 98.69 265 HIS B CA 1
ATOM 4690 C C . HIS B 1 265 ? 2.965 1.631 1.309 1 98.69 265 HIS B C 1
ATOM 4692 O O . HIS B 1 265 ? 3.471 2.74 1.496 1 98.69 265 HIS B O 1
ATOM 4698 N N . LEU B 1 266 ? 3.65 0.546 1.314 1 98.69 266 LEU B N 1
ATOM 4699 C CA . LEU B 1 266 ? 5.102 0.49 1.197 1 98.69 266 LEU B CA 1
ATOM 4700 C C . LEU B 1 266 ? 5.523 0.271 -0.252 1 98.69 266 LEU B C 1
ATOM 4702 O O . LEU B 1 266 ? 5.043 -0.654 -0.91 1 98.69 266 LEU B O 1
ATOM 4706 N N . HIS B 1 267 ? 6.367 1.132 -0.721 1 98 267 HIS B N 1
ATOM 4707 C CA . HIS B 1 267 ? 6.75 1.078 -2.127 1 98 267 HIS B CA 1
ATOM 4708 C C . HIS B 1 267 ? 8.227 0.712 -2.281 1 98 267 HIS B C 1
ATOM 4710 O O . HIS B 1 267 ? 9.102 1.508 -1.945 1 98 267 HIS B O 1
ATOM 4716 N N . ARG B 1 268 ? 8.406 -0.377 -2.951 1 95 268 ARG B N 1
ATOM 4717 C CA . ARG B 1 268 ? 9.758 -0.833 -3.242 1 95 268 ARG B CA 1
ATOM 4718 C C . ARG B 1 268 ? 10.461 0.116 -4.211 1 95 268 ARG B C 1
ATOM 4720 O O . ARG B 1 268 ? 9.891 0.504 -5.23 1 95 268 ARG B O 1
ATOM 4727 N N . GLY B 1 269 ? 11.625 0.553 -3.83 1 92.31 269 GLY B N 1
ATOM 4728 C CA . GLY B 1 269 ? 12.469 1.304 -4.742 1 92.31 269 GLY B CA 1
ATOM 4729 C C . GLY B 1 269 ? 12.188 2.795 -4.73 1 92.31 269 GLY B C 1
ATOM 4730 O O . GLY B 1 269 ? 12.891 3.57 -5.383 1 92.31 269 GLY B O 1
ATOM 4731 N N . ALA B 1 270 ? 11.227 3.207 -4.031 1 95.81 270 ALA B N 1
ATOM 4732 C CA . ALA B 1 270 ? 10.867 4.621 -4.039 1 95.81 270 ALA B CA 1
ATOM 4733 C C . ALA B 1 270 ? 11.695 5.406 -3.023 1 95.81 270 ALA B C 1
ATOM 4735 O O . ALA B 1 270 ? 11.812 4.996 -1.866 1 95.81 270 ALA B O 1
ATOM 4736 N N . ALA B 1 271 ? 12.258 6.535 -3.459 1 96.12 271 ALA B N 1
ATOM 4737 C CA . ALA B 1 271 ? 13.039 7.426 -2.613 1 96.12 271 ALA B CA 1
ATOM 4738 C C . ALA B 1 271 ? 12.164 8.508 -1.992 1 96.12 271 ALA B C 1
ATOM 4740 O O . ALA B 1 271 ? 10.953 8.555 -2.24 1 96.12 271 ALA B O 1
ATOM 4741 N N . HIS B 1 272 ? 12.781 9.305 -1.137 1 95.81 272 HIS B N 1
ATOM 4742 C CA . HIS B 1 272 ? 12.07 10.375 -0.449 1 95.81 272 HIS B CA 1
ATOM 4743 C C . HIS B 1 272 ? 11.625 11.461 -1.427 1 95.81 272 HIS B C 1
ATOM 4745 O O . HIS B 1 272 ? 10.586 12.094 -1.228 1 95.81 272 HIS B O 1
ATOM 4751 N N . VAL B 1 273 ? 12.477 11.711 -2.428 1 94.56 273 VAL B N 1
ATOM 4752 C CA . VAL B 1 273 ? 12.234 12.711 -3.465 1 94.56 273 VAL B CA 1
ATOM 4753 C C . VAL B 1 273 ? 12.414 12.078 -4.844 1 94.56 273 VAL B C 1
ATOM 4755 O O . VAL B 1 273 ? 12.766 10.898 -4.949 1 94.56 273 VAL B O 1
ATOM 4758 N N . GLY B 1 274 ? 12.008 12.836 -5.844 1 93.12 274 GLY B N 1
ATOM 4759 C CA . GLY B 1 274 ? 12.352 12.398 -7.188 1 93.12 274 GLY B CA 1
ATOM 4760 C C . GLY B 1 274 ? 11.164 11.852 -7.961 1 93.12 274 GLY B C 1
ATOM 4761 O O . GLY B 1 274 ? 10.016 12.141 -7.629 1 93.12 274 GLY B O 1
ATOM 4762 N N . ARG B 1 275 ? 11.445 11.102 -8.891 1 92.75 275 ARG B N 1
ATOM 4763 C CA . ARG B 1 275 ? 10.516 10.75 -9.953 1 92.75 275 ARG B CA 1
ATOM 4764 C C . ARG B 1 275 ? 9.422 9.82 -9.43 1 92.75 275 ARG B C 1
ATOM 4766 O O . ARG B 1 275 ? 8.375 9.672 -10.062 1 92.75 275 ARG B O 1
ATOM 4773 N N . SER B 1 276 ? 9.703 9.102 -8.305 1 93.69 276 SER B N 1
ATOM 4774 C CA . SER B 1 276 ? 8.695 8.172 -7.805 1 93.69 276 SER B CA 1
ATOM 4775 C C . SER B 1 276 ? 7.41 8.906 -7.426 1 93.69 276 SER B C 1
ATOM 4777 O O . SER B 1 276 ? 6.344 8.289 -7.348 1 93.69 276 SER B O 1
ATOM 4779 N N . LYS B 1 277 ? 7.445 10.203 -7.191 1 95.06 277 LYS B N 1
ATOM 4780 C CA . LYS B 1 277 ? 6.258 10.984 -6.855 1 95.06 277 LYS B CA 1
ATOM 4781 C C . LYS B 1 277 ? 5.234 10.945 -7.988 1 95.06 277 LYS B C 1
ATOM 4783 O O . LYS B 1 277 ? 4.031 11.062 -7.746 1 95.06 277 LYS B O 1
ATOM 4788 N N . GLU B 1 278 ? 5.73 10.781 -9.164 1 93.62 278 GLU B N 1
ATOM 4789 C CA . GLU B 1 278 ? 4.883 10.812 -10.352 1 93.62 278 GLU B CA 1
ATOM 4790 C C . GLU B 1 278 ? 3.844 9.695 -10.32 1 93.62 278 GLU B C 1
ATOM 4792 O O . GLU B 1 278 ? 2.756 9.836 -10.883 1 93.62 278 GLU B O 1
ATOM 4797 N N . TRP B 1 279 ? 4.176 8.609 -9.68 1 92.88 279 TRP B N 1
ATOM 4798 C CA . TRP B 1 279 ? 3.195 7.531 -9.641 1 92.88 279 TRP B CA 1
ATOM 4799 C C . TRP B 1 279 ? 2.664 7.324 -8.227 1 92.88 279 TRP B C 1
ATOM 4801 O O . TRP B 1 279 ? 1.576 6.773 -8.039 1 92.88 279 TRP B O 1
ATOM 4811 N N . ARG B 1 280 ? 3.318 7.801 -7.184 1 96.81 280 ARG B N 1
ATOM 4812 C CA . ARG B 1 280 ? 2.85 7.68 -5.805 1 96.81 280 ARG B CA 1
ATOM 4813 C C . ARG B 1 280 ? 1.743 8.688 -5.516 1 96.81 280 ARG B C 1
ATOM 4815 O O . ARG B 1 280 ? 0.737 8.352 -4.887 1 96.81 280 ARG B O 1
ATOM 4822 N N . TYR B 1 281 ? 1.851 9.969 -5.965 1 97.56 281 TYR B N 1
ATOM 4823 C CA . TYR B 1 281 ? 0.9 11.023 -5.641 1 97.56 281 TYR B CA 1
ATOM 4824 C C . TYR B 1 281 ? -0.467 10.734 -6.25 1 97.56 281 TYR B C 1
ATOM 4826 O O . TYR B 1 281 ? -1.49 10.844 -5.57 1 97.56 281 TYR B O 1
ATOM 4834 N N . PRO B 1 282 ? -0.509 10.297 -7.496 1 96.62 282 PRO B N 1
ATOM 4835 C CA . PRO B 1 282 ? -1.823 9.945 -8.039 1 96.62 282 PRO B CA 1
ATOM 4836 C C . PRO B 1 282 ? -2.533 8.875 -7.207 1 96.62 282 PRO B C 1
ATOM 4838 O O . PRO B 1 282 ? -3.76 8.906 -7.07 1 96.62 282 PRO B O 1
ATOM 4841 N N . GLU B 1 283 ? -1.793 7.934 -6.727 1 96.12 283 GLU B N 1
ATOM 4842 C CA . GLU B 1 283 ? -2.398 6.906 -5.883 1 96.12 283 GLU B CA 1
ATOM 4843 C C . GLU B 1 283 ? -3.023 7.52 -4.633 1 96.12 283 GLU B C 1
ATOM 4845 O O . GLU B 1 283 ? -4.145 7.164 -4.254 1 96.12 283 GLU B O 1
ATOM 4850 N N . VAL B 1 284 ? -2.363 8.445 -4.031 1 98.12 284 VAL B N 1
ATOM 4851 C CA . VAL B 1 284 ? -2.846 9.141 -2.842 1 98.12 284 VAL B CA 1
ATOM 4852 C C . VAL B 1 284 ? -4.082 9.969 -3.195 1 98.12 284 VAL B C 1
ATOM 4854 O O . VAL B 1 284 ? -5.062 9.977 -2.451 1 98.12 284 VAL B O 1
ATOM 4857 N N . PHE B 1 285 ? -4.047 10.641 -4.34 1 98.31 285 PHE B N 1
ATOM 4858 C CA . PHE B 1 285 ? -5.156 11.484 -4.77 1 98.31 285 PHE B CA 1
ATOM 4859 C C . PHE B 1 285 ? -6.402 10.641 -5.043 1 98.31 285 PHE B C 1
ATOM 4861 O O . PHE B 1 285 ? -7.516 11.055 -4.719 1 98.31 285 PHE B O 1
ATOM 4868 N N . ARG B 1 286 ? -6.211 9.492 -5.59 1 96.81 286 ARG B N 1
ATOM 4869 C CA . ARG B 1 286 ? -7.352 8.609 -5.82 1 96.81 286 ARG B CA 1
ATOM 4870 C C . ARG B 1 286 ? -7.988 8.18 -4.504 1 96.81 286 ARG B C 1
ATOM 4872 O O . ARG B 1 286 ? -9.211 8.031 -4.422 1 96.81 286 ARG B O 1
ATOM 4879 N N . PHE B 1 287 ? -7.172 7.938 -3.512 1 97.62 287 PHE B N 1
ATOM 4880 C CA . PHE B 1 287 ? -7.703 7.637 -2.186 1 97.62 287 PHE B CA 1
ATOM 4881 C C . PHE B 1 287 ? -8.562 8.781 -1.675 1 97.62 287 PHE B C 1
ATOM 4883 O O . PHE B 1 287 ? -9.656 8.555 -1.149 1 97.62 287 PHE B O 1
ATOM 4890 N N . ILE B 1 288 ? -8.062 10.031 -1.841 1 98.5 288 ILE B N 1
ATOM 4891 C CA . ILE B 1 288 ? -8.805 11.211 -1.408 1 98.5 288 ILE B CA 1
ATOM 4892 C C . ILE B 1 288 ? -10.148 11.273 -2.125 1 98.5 288 ILE B C 1
ATOM 4894 O O . ILE B 1 288 ? -11.188 11.5 -1.496 1 98.5 288 ILE B O 1
ATOM 4898 N N . THR B 1 289 ? -10.125 11.031 -3.373 1 97.81 289 THR B N 1
ATOM 4899 C CA . THR B 1 289 ? -11.352 11.07 -4.164 1 97.81 289 THR B CA 1
ATOM 4900 C C . THR B 1 289 ? -12.352 10.039 -3.666 1 97.81 289 THR B C 1
ATOM 4902 O O . THR B 1 289 ? -13.539 10.336 -3.508 1 97.81 289 THR B O 1
ATOM 4905 N N . ARG B 1 290 ? -11.867 8.844 -3.418 1 95.25 290 ARG B N 1
ATOM 4906 C CA . ARG B 1 290 ? -12.758 7.797 -2.918 1 95.25 290 ARG B CA 1
ATOM 4907 C C . ARG B 1 290 ? -13.312 8.164 -1.544 1 95.25 290 ARG B C 1
ATOM 4909 O O . ARG B 1 290 ? -14.477 7.891 -1.244 1 95.25 290 ARG B O 1
ATOM 4916 N N . ALA B 1 291 ? -12.492 8.773 -0.72 1 96 291 ALA B N 1
ATOM 4917 C CA . ALA B 1 291 ? -12.898 9.148 0.63 1 96 291 ALA B CA 1
ATOM 4918 C C . ALA B 1 291 ? -13.969 10.234 0.594 1 96 291 ALA B C 1
ATOM 4920 O O . ALA B 1 291 ? -14.852 10.289 1.461 1 96 291 ALA B O 1
ATOM 4921 N N . LEU B 1 292 ? -13.898 11.109 -0.403 1 96.81 292 LEU B N 1
ATOM 4922 C CA . LEU B 1 292 ? -14.805 12.25 -0.502 1 96.81 292 LEU B CA 1
ATOM 4923 C C . LEU B 1 292 ? -16.094 11.859 -1.211 1 96.81 292 LEU B C 1
ATOM 4925 O O . LEU B 1 292 ? -17.109 12.57 -1.116 1 96.81 292 LEU B O 1
ATOM 4929 N N . LYS B 1 293 ? -16.016 10.773 -1.93 1 89.56 293 LYS B N 1
ATOM 4930 C CA . LYS B 1 293 ? -17.203 10.25 -2.621 1 89.56 293 LYS B CA 1
ATOM 4931 C C . LYS B 1 293 ? -17.438 8.789 -2.256 1 89.56 293 LYS B C 1
ATOM 4933 O O . LYS B 1 293 ? -17.406 7.91 -3.123 1 89.56 293 LYS B O 1
ATOM 4938 N N . PRO B 1 294 ? -17.75 8.656 -1.05 1 77.88 294 PRO B N 1
ATOM 4939 C CA . PRO B 1 294 ? -17.938 7.258 -0.663 1 77.88 294 PRO B CA 1
ATOM 4940 C C . PRO B 1 294 ? -19.141 6.613 -1.36 1 77.88 294 PRO B C 1
ATOM 4942 O O . PRO B 1 294 ? -20.125 7.293 -1.657 1 77.88 294 PRO B O 1
ATOM 4945 N N . MET B 1 295 ? -18.906 5.477 -1.721 1 75.19 295 MET B N 1
ATOM 4946 C CA . MET B 1 295 ? -20.016 4.75 -2.344 1 75.19 295 MET B CA 1
ATOM 4947 C C . MET B 1 295 ? -21.156 4.547 -1.355 1 75.19 295 MET B C 1
ATOM 4949 O O . MET B 1 295 ? -20.938 4.074 -0.238 1 75.19 295 MET B O 1
ATOM 4953 N N . LYS B 1 296 ? -22.266 4.91 -1.718 1 70.94 296 LYS B N 1
ATOM 4954 C CA . LYS B 1 296 ? -23.438 4.867 -0.841 1 70.94 296 LYS B CA 1
ATOM 4955 C C . LYS B 1 296 ? -24 3.455 -0.753 1 70.94 296 LYS B C 1
ATOM 4957 O O . LYS B 1 296 ? -24.5 3.043 0.299 1 70.94 296 LYS B O 1
ATOM 4962 N N . GLU B 1 297 ? -23.828 2.777 -1.808 1 80.56 297 GLU B N 1
ATOM 4963 C CA . GLU B 1 297 ? -24.406 1.44 -1.82 1 80.56 297 GLU B CA 1
ATOM 4964 C C . GLU B 1 297 ? -23.359 0.37 -1.551 1 80.56 297 GLU B C 1
ATOM 4966 O O . GLU B 1 297 ? -22.234 0.465 -2.039 1 80.56 297 GLU B O 1
ATOM 4971 N N . LYS B 1 298 ? -23.859 -0.536 -0.711 1 86.69 298 LYS B N 1
ATOM 4972 C CA . LYS B 1 298 ? -23 -1.694 -0.47 1 86.69 298 LYS B CA 1
ATOM 4973 C C . LYS B 1 298 ? -22.781 -2.494 -1.751 1 86.69 298 LYS B C 1
ATOM 4975 O O . LYS B 1 298 ? -23.672 -2.568 -2.602 1 86.69 298 LYS B O 1
ATOM 4980 N N . ASP B 1 299 ? -21.531 -2.988 -1.905 1 91.81 299 ASP B N 1
ATOM 4981 C CA . ASP B 1 299 ? -21.234 -3.869 -3.031 1 91.81 299 ASP B CA 1
ATOM 4982 C C . ASP B 1 299 ? -21.938 -5.219 -2.873 1 91.81 299 ASP B C 1
ATOM 4984 O O . ASP B 1 299 ? -21.609 -6 -1.982 1 91.81 299 ASP B O 1
ATOM 4988 N N . PRO B 1 300 ? -22.875 -5.551 -3.736 1 93.31 300 PRO B N 1
ATOM 4989 C CA . PRO B 1 300 ? -23.641 -6.789 -3.561 1 93.31 300 PRO B CA 1
ATOM 4990 C C . PRO B 1 300 ? -22.766 -8.031 -3.584 1 93.31 300 PRO B C 1
ATOM 4992 O O . PRO B 1 300 ? -23.016 -8.984 -2.844 1 93.31 300 PRO B O 1
ATOM 4995 N N . SER B 1 301 ? -21.797 -8.047 -4.438 1 93.88 301 SER B N 1
ATOM 4996 C CA . SER B 1 301 ? -20.906 -9.195 -4.508 1 93.88 301 SER B CA 1
ATOM 4997 C C . SER B 1 301 ? -20.125 -9.375 -3.209 1 93.88 301 SER B C 1
ATOM 4999 O O . SER B 1 301 ? -20.016 -10.492 -2.699 1 93.88 301 SER B O 1
ATOM 5001 N N . ALA B 1 302 ? -19.656 -8.336 -2.664 1 93.88 302 ALA B N 1
ATOM 5002 C CA . ALA B 1 302 ? -18.922 -8.375 -1.404 1 93.88 302 ALA B CA 1
ATOM 5003 C C . ALA B 1 302 ? -19.812 -8.82 -0.257 1 93.88 302 ALA B C 1
ATOM 5005 O O . ALA B 1 302 ? -19.406 -9.625 0.583 1 93.88 302 ALA B O 1
ATOM 5006 N N . GLU B 1 303 ? -21.016 -8.336 -0.281 1 94.69 303 GLU B N 1
ATOM 5007 C CA . GLU B 1 303 ? -21.969 -8.695 0.769 1 94.69 303 GLU B CA 1
ATOM 5008 C C . GLU B 1 303 ? -22.312 -10.18 0.718 1 94.69 303 GLU B C 1
ATOM 5010 O O . GLU B 1 303 ? -22.406 -10.836 1.757 1 94.69 303 GLU B O 1
ATOM 5015 N N . ARG B 1 304 ? -22.531 -10.594 -0.472 1 95.69 304 ARG B N 1
ATOM 5016 C CA . ARG B 1 304 ? -22.828 -12.016 -0.632 1 95.69 304 ARG B CA 1
ATOM 5017 C C . ARG B 1 304 ? -21.672 -12.883 -0.169 1 95.69 304 ARG B C 1
ATOM 5019 O O . ARG B 1 304 ? -21.875 -13.891 0.506 1 95.69 304 ARG B O 1
ATOM 5026 N N . HIS B 1 305 ? -20.5 -12.469 -0.546 1 94.19 305 HIS B N 1
ATOM 5027 C CA . HIS B 1 305 ? -19.312 -13.211 -0.136 1 94.19 305 HIS B CA 1
ATOM 5028 C C . HIS B 1 305 ? -19.172 -13.227 1.383 1 94.19 305 HIS B C 1
ATOM 5030 O O . HIS B 1 305 ? -18.859 -14.266 1.97 1 94.19 305 HIS B O 1
ATOM 5036 N N . LYS B 1 306 ? -19.375 -12.164 2.01 1 93.75 306 LYS B N 1
ATOM 5037 C CA . LYS B 1 306 ? -19.281 -12.062 3.465 1 93.75 306 LYS B CA 1
ATOM 5038 C C . LYS B 1 306 ? -20.344 -12.938 4.141 1 93.75 306 LYS B C 1
ATOM 5040 O O . LYS B 1 306 ? -20.047 -13.641 5.105 1 93.75 306 LYS B O 1
ATOM 5045 N N . ARG B 1 307 ? -21.531 -12.914 3.621 1 95.31 307 ARG B N 1
ATOM 5046 C CA . ARG B 1 307 ? -22.594 -13.734 4.168 1 95.31 307 ARG B CA 1
ATOM 5047 C C . ARG B 1 307 ? -22.234 -15.219 4.102 1 95.31 307 ARG B C 1
ATOM 5049 O O . ARG B 1 307 ? -22.469 -15.961 5.059 1 95.31 307 ARG B O 1
ATOM 5056 N N . LYS B 1 308 ? -21.672 -15.586 3.004 1 91.62 308 LYS B N 1
ATOM 5057 C CA . LYS B 1 308 ? -21.266 -16.984 2.848 1 91.62 308 LYS B CA 1
ATOM 5058 C C . LYS B 1 308 ? -20.156 -17.344 3.83 1 91.62 308 LYS B C 1
ATOM 5060 O O . LYS B 1 308 ? -20.156 -18.438 4.395 1 91.62 308 LYS B O 1
ATOM 5065 N N . ALA B 1 309 ? -19.266 -16.438 4.016 1 89.94 309 ALA B N 1
ATOM 5066 C CA . ALA B 1 309 ? -18.188 -16.672 4.969 1 89.94 309 ALA B CA 1
ATOM 5067 C C . ALA B 1 309 ? -18.719 -16.828 6.387 1 89.94 309 ALA B C 1
ATOM 5069 O O . ALA B 1 309 ? -18.266 -17.672 7.148 1 89.94 309 ALA B O 1
ATOM 5070 N N . ILE B 1 310 ? -19.656 -16.016 6.699 1 90.88 310 ILE B N 1
ATOM 5071 C CA . ILE B 1 310 ? -20.281 -16.078 8.016 1 90.88 310 ILE B CA 1
ATOM 5072 C C . ILE B 1 310 ? -21.016 -17.422 8.172 1 90.88 310 ILE B C 1
ATOM 5074 O O . ILE B 1 310 ? -20.844 -18.109 9.188 1 90.88 310 ILE B O 1
ATOM 5078 N N . GLN B 1 311 ? -21.75 -17.797 7.18 1 90.06 311 GLN B N 1
ATOM 5079 C CA . GLN B 1 311 ? -22.531 -19.031 7.207 1 90.06 311 GLN B CA 1
ATOM 5080 C C . GLN B 1 311 ? -21.609 -20.25 7.367 1 90.06 311 GLN B C 1
ATOM 5082 O O . GLN B 1 311 ? -21.984 -21.219 8.023 1 90.06 311 GLN B O 1
ATOM 5087 N N . ARG B 1 312 ? -20.484 -20.109 6.828 1 84.5 312 ARG B N 1
ATOM 5088 C CA . ARG B 1 312 ? -19.562 -21.234 6.84 1 84.5 312 ARG B CA 1
ATOM 5089 C C . ARG B 1 312 ? -18.656 -21.188 8.062 1 84.5 312 ARG B C 1
ATOM 5091 O O . ARG B 1 312 ? -17.766 -22.031 8.219 1 84.5 312 ARG B O 1
ATOM 5098 N N . GLY B 1 313 ? -18.797 -20.125 8.906 1 82.06 313 GLY B N 1
ATOM 5099 C CA . GLY B 1 313 ? -18.016 -20 10.133 1 82.06 313 GLY B CA 1
ATOM 5100 C C . GLY B 1 313 ? -16.594 -19.531 9.898 1 82.06 313 GLY B C 1
ATOM 5101 O O . GLY B 1 313 ? -15.734 -19.719 10.758 1 82.06 313 GLY B O 1
ATOM 5102 N N . ARG B 1 314 ? -16.312 -18.922 8.781 1 81.56 314 ARG B N 1
ATOM 5103 C CA . ARG B 1 314 ? -14.961 -18.516 8.414 1 81.56 314 ARG B CA 1
ATOM 5104 C C . ARG B 1 314 ? -14.719 -17.047 8.734 1 81.56 314 ARG B C 1
ATOM 5106 O O . ARG B 1 314 ? -13.578 -16.594 8.812 1 81.56 314 ARG B O 1
ATOM 5113 N N . TYR B 1 315 ? -15.82 -16.375 8.883 1 88.38 315 TYR B N 1
ATOM 5114 C CA . TYR B 1 315 ? -15.711 -14.93 9.102 1 88.38 315 TYR B CA 1
ATOM 5115 C C . TYR B 1 315 ? -15.398 -14.625 10.562 1 88.38 315 TYR B C 1
ATOM 5117 O O . TYR B 1 315 ? -16.109 -15.078 11.461 1 88.38 315 TYR B O 1
ATOM 5125 N N . LYS B 1 316 ? -14.32 -13.945 10.789 1 87.75 316 LYS B N 1
ATOM 5126 C CA . LYS B 1 316 ? -13.977 -13.406 12.094 1 87.75 316 LYS B CA 1
ATOM 5127 C C . LYS B 1 316 ? -13.828 -11.891 12.039 1 87.75 316 LYS B C 1
ATOM 5129 O O . LYS B 1 316 ? -13.016 -11.367 11.266 1 87.75 316 LYS B O 1
ATOM 5134 N N . PRO B 1 317 ? -14.602 -11.242 12.828 1 88.88 317 PRO B N 1
ATOM 5135 C CA . PRO B 1 317 ? -14.445 -9.789 12.852 1 88.88 317 PRO B CA 1
ATOM 5136 C C . PRO B 1 317 ? -13.055 -9.352 13.289 1 88.88 317 PRO B C 1
ATOM 5138 O O . PRO B 1 317 ? -12.383 -10.07 14.039 1 88.88 317 PRO B O 1
ATOM 5141 N N . ARG B 1 318 ? -12.688 -8.203 12.852 1 91.25 318 ARG B N 1
ATOM 5142 C CA . ARG B 1 318 ? -11.414 -7.633 13.266 1 91.25 318 ARG B CA 1
ATOM 5143 C C . ARG B 1 318 ? -11.422 -7.281 14.75 1 91.25 318 ARG B C 1
ATOM 5145 O O . ARG B 1 318 ? -12.406 -6.738 15.258 1 91.25 318 ARG B O 1
ATOM 5152 N N . THR B 1 319 ? -10.305 -7.66 15.438 1 93 319 THR B N 1
ATOM 5153 C CA . THR B 1 319 ? -10.133 -7.332 16.844 1 93 319 THR B CA 1
ATOM 5154 C C . THR B 1 319 ? -8.734 -6.785 17.109 1 93 319 THR B C 1
ATOM 5156 O O . THR B 1 319 ? -7.867 -6.84 16.234 1 93 319 THR B O 1
ATOM 5159 N N . THR B 1 320 ? -8.578 -6.129 18.234 1 95.44 320 THR B N 1
ATOM 5160 C CA . THR B 1 320 ? -7.238 -5.719 18.641 1 95.44 320 THR B CA 1
ATOM 5161 C C . THR B 1 320 ? -6.344 -6.934 18.859 1 95.44 320 THR B C 1
ATOM 5163 O O . THR B 1 320 ? -6.816 -7.992 19.281 1 95.44 320 THR B O 1
ATOM 5166 N N . ASN B 1 321 ? -5.098 -6.781 18.547 1 94 321 ASN B N 1
ATOM 5167 C CA . ASN B 1 321 ? -4.066 -7.785 18.781 1 94 321 ASN B CA 1
ATOM 5168 C C . ASN B 1 321 ? -4.414 -9.117 18.109 1 94 321 ASN B C 1
ATOM 5170 O O . ASN B 1 321 ? -4.188 -10.18 18.688 1 94 321 ASN B O 1
ATOM 5174 N N . GLU B 1 322 ? -5.047 -9.07 17.016 1 90.5 322 GLU B N 1
ATOM 5175 C CA . GLU B 1 322 ? -5.555 -10.273 16.359 1 90.5 322 GLU B CA 1
ATOM 5176 C C . GLU B 1 322 ? -4.422 -11.078 15.734 1 90.5 322 GLU B C 1
ATOM 5178 O O . GLU B 1 322 ? -4.625 -12.227 15.328 1 90.5 322 GLU B O 1
ATOM 5183 N N . LEU B 1 323 ? -3.291 -10.562 15.555 1 88.62 323 LEU B N 1
ATOM 5184 C CA . LEU B 1 323 ? -2.109 -11.266 15.078 1 88.62 323 LEU B CA 1
ATOM 5185 C C . LEU B 1 323 ? -1.085 -11.438 16.188 1 88.62 323 LEU B C 1
ATOM 5187 O O . LEU B 1 323 ? -0.302 -10.523 16.469 1 88.62 323 LEU B O 1
ATOM 5191 N N . PRO B 1 324 ? -1.182 -12.547 16.875 1 80.19 324 PRO B N 1
ATOM 5192 C CA . PRO B 1 324 ? -0.177 -12.797 17.922 1 80.19 324 PRO B CA 1
ATOM 5193 C C . PRO B 1 324 ? 1.229 -12.961 17.344 1 80.19 324 PRO B C 1
ATOM 5195 O O . PRO B 1 324 ? 1.776 -14.07 17.359 1 80.19 324 PRO B O 1
ATOM 5198 N N . PHE B 1 325 ? 1.826 -11.938 16.906 1 81.06 325 PHE B N 1
ATOM 5199 C CA . PHE B 1 325 ? 3.098 -11.953 16.188 1 81.06 325 PHE B CA 1
ATOM 5200 C C . PHE B 1 325 ? 4.266 -11.961 17.172 1 81.06 325 PHE B C 1
ATOM 5202 O O . PHE B 1 325 ? 4.348 -11.117 18.062 1 81.06 325 PHE B O 1
ATOM 5209 N N . THR B 1 326 ? 5.043 -13.039 17.047 1 82.5 326 THR B N 1
ATOM 5210 C CA . THR B 1 326 ? 6.344 -13.078 17.719 1 82.5 326 THR B CA 1
ATOM 5211 C C . THR B 1 326 ? 7.469 -12.812 16.719 1 82.5 326 THR B C 1
ATOM 5213 O O . THR B 1 326 ? 7.613 -13.531 15.734 1 82.5 326 THR B O 1
ATOM 5216 N N . PRO B 1 327 ? 8.242 -11.773 17.047 1 85 327 PRO B N 1
ATOM 5217 C CA . PRO B 1 327 ? 9.305 -11.43 16.094 1 85 327 PRO B CA 1
ATOM 5218 C C . PRO B 1 327 ? 10.289 -12.578 15.875 1 85 327 PRO B C 1
ATOM 5220 O O . PRO B 1 327 ? 10.625 -13.297 16.812 1 85 327 PRO B O 1
ATOM 5223 N N . VAL B 1 328 ? 10.617 -12.766 14.625 1 89 328 VAL B N 1
ATOM 5224 C CA . VAL B 1 328 ? 11.664 -13.703 14.227 1 89 328 VAL B CA 1
ATOM 5225 C C . VAL B 1 328 ? 12.984 -12.961 14.039 1 89 328 VAL B C 1
ATOM 5227 O O . VAL B 1 328 ? 13.008 -11.875 13.461 1 89 328 VAL B O 1
ATOM 5230 N N . VAL B 1 329 ? 14.07 -13.453 14.586 1 91.75 329 VAL B N 1
ATOM 5231 C CA . VAL B 1 329 ? 15.375 -12.82 14.43 1 91.75 329 VAL B CA 1
ATOM 5232 C C . VAL B 1 329 ? 16.062 -13.359 13.172 1 91.75 329 VAL B C 1
ATOM 5234 O O . VAL B 1 329 ? 16.312 -14.562 13.062 1 91.75 329 VAL B O 1
ATOM 5237 N N . PHE B 1 330 ? 16.281 -12.5 12.273 1 94 330 PHE B N 1
ATOM 5238 C CA . PHE B 1 330 ? 16.938 -12.859 11.031 1 94 330 PHE B CA 1
ATOM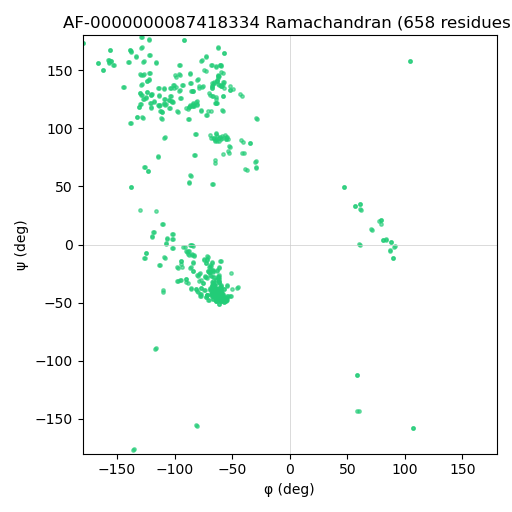 5239 C C . PHE B 1 330 ? 18.422 -12.5 11.086 1 94 330 PHE B C 1
ATOM 5241 O O . PHE B 1 330 ? 18.797 -11.477 11.664 1 94 330 PHE B O 1
ATOM 5248 N N . GLU B 1 331 ? 19.266 -13.312 10.484 1 85.5 331 GLU B N 1
ATOM 5249 C CA . GLU B 1 331 ? 20.703 -13.055 10.383 1 85.5 331 GLU B CA 1
ATOM 5250 C C . GLU B 1 331 ? 21.031 -12.227 9.141 1 85.5 331 GLU B C 1
ATOM 5252 O O . GLU B 1 331 ? 20.344 -12.344 8.117 1 85.5 331 GLU B O 1
#

Nearest PDB structures (foldseek):
  7b6b-assembly1_A  TM=7.820E-01  e=1.602E-16  Dysgonomonas mossii DSM 22836
  7b5v-assembly1_A  TM=7.593E-01  e=8.636E-17  Dysgonomonas mossii DSM 22836
  7l0a-assembly1_B  TM=7.431E-01  e=4.795E-15  Staphylococcus aureus
  4rot-assembly1_A  TM=7.605E-01  e=9.906E-14  Streptococcus pyogenes
  6rzo-assembly1_B  TM=7.069E-01  e=5.946E-13  uncultured bacterium

Organism: NCBI:txid2527985

Solvent-accessible surface area (backbone atoms only — not comparable to full-atom values): 34932 Å² total; per-residue (Å²): 137,84,81,79,62,77,32,60,50,40,76,47,75,76,72,68,76,66,70,72,67,73,65,70,57,46,80,49,73,46,76,41,85,53,86,42,40,71,67,64,35,43,33,41,32,40,35,33,58,62,56,91,74,50,87,66,59,25,35,34,36,40,40,34,56,32,96,43,56,31,74,59,38,57,71,69,62,43,36,65,58,50,50,51,25,43,74,73,57,36,20,62,70,32,36,36,36,29,58,46,60,37,91,48,70,44,38,55,24,60,72,62,73,34,26,40,38,58,34,53,76,38,59,49,46,52,50,48,47,70,75,42,71,35,42,84,49,31,68,24,25,32,37,24,20,34,31,44,6,6,35,20,30,44,38,46,40,70,73,41,33,69,58,30,29,28,39,36,22,35,40,26,50,57,77,69,54,87,45,78,87,70,50,71,62,84,53,52,53,64,74,70,47,70,52,35,40,49,46,38,28,80,73,68,34,65,69,60,46,42,71,64,31,59,58,40,40,44,73,75,37,39,66,63,56,49,71,36,70,40,39,36,37,40,36,30,22,70,47,19,39,76,46,26,41,51,21,47,48,52,38,48,54,50,34,52,30,44,48,33,73,40,26,38,38,41,33,55,78,21,38,78,48,47,73,52,51,74,63,50,49,51,55,52,32,35,51,50,32,45,56,60,53,60,75,84,65,80,52,64,59,31,51,53,51,36,50,52,25,47,73,69,60,39,46,65,79,89,47,46,50,70,66,87,78,72,89,73,89,50,131,135,85,80,79,60,78,31,57,52,40,76,46,74,77,71,68,76,66,70,71,67,74,65,68,58,46,79,50,73,46,74,40,86,52,86,42,42,73,68,62,36,45,30,40,33,39,36,33,57,63,57,92,73,51,87,68,60,25,34,32,36,40,41,34,53,34,96,44,57,32,75,59,39,57,71,70,63,44,37,64,58,48,51,50,25,43,73,73,57,34,21,62,71,34,38,36,36,31,58,46,59,37,89,48,69,42,38,55,24,61,71,61,73,35,26,41,37,59,35,52,75,38,60,48,45,52,50,48,48,70,74,40,70,37,43,83,49,29,67,25,24,33,38,24,20,34,30,44,5,6,35,20,30,45,38,45,39,71,73,41,33,69,57,29,30,28,38,39,23,35,40,26,52,57,78,70,54,88,44,78,87,70,50,71,63,84,52,53,54,64,74,71,47,72,51,34,40,48,46,38,28,81,72,67,35,63,68,59,46,42,70,61,31,58,58,42,40,43,73,74,38,39,67,63,55,49,70,36,70,39,40,36,37,41,35,29,22,70,46,19,38,77,44,27,42,53,22,48,49,52,39,48,54,52,35,53,31,45,47,33,73,42,28,38,38,40,33,54,79,22,40,77,49,48,71,54,50,73,62,49,48,52,55,54,33,35,51,52,32,45,56,60,52,60,75,84,65,81,51,64,59,31,50,51,53,37,51,51,24,47,75,68,60,39,45,65,80,90,46,47,49,69,66,86,78,74,89,74,89,50,131

Radius of gyration: 28.2 Å; Cα contacts (8 Å, |Δi|>4): 1295; chains: 2; bounding box: 58×77×101 Å

Secondary structure (DSSP, 8-state):
-------------------------EEEEEEE--SSSSSSEEEEEEEPTTGGG-SSPBPEEEEE--SS--TTIIIIIIHHHHHHHHHHTSS---EEEEE--SS-TTSB-TTSS-BHHHIIIIIIHHHHHHHS-B--SGGGEEEEEETHHHHHHHHHHHHSTTS-SEEEEES----S-SSGGG--GGGS-HHHHHTHHHHHTTTT-HHHHHHT-HHHHHHH-HHHHHTS--EEEEEEETT-TT-HHHHHHHHHHHHHHTT---EEEEETT--SSSTTHHHHHHHHHHHHHHHHS--SS--HHHHHHHHHHHHTT------TT-S-PPPPPP-/-------------------------EEEEEEE--SSSSSSEEEEEEEPTTGGG-SSPBPEEEEE--SS--TTIIIIIIHHHHHHHHHHTSS---EEEEE--SS-TTSB-TTSS-BHHHIIIIIIHHHHHHHS-B--SGGGEEEEEETHHHHHHHHHHHHSTTS-SEEEEES----S-SSGGG--GGGS-HHHHTTHHHHHTTTT-HHHHHHT-HHHHHHH-HHHHHTS--EEEEEEETT-TT-HHHHHHHHHHHHHHTT---EEEEETT--SSSTTHHHHHHHHHHHHHHHHS--SS--HHHHHHHHHHHHTT------TT-S-PPPPPP-

Sequence (662 aa):
MRYLVLFVILGVSASTCSGQTALPGKLDQLKIKTTLVSNPATVDVLLPPGYEQASQPFPLFIWLHGGTSGKDVLGNHMRPFIEKAWATGDLVPCVVVAPVTGASFYIDWHDGTNQWDTFITGQMLNDMREQYHVIKDRTGTVIGGSSFGGQGTLRIAFRHPRMFAAAVSIAPGFPAVLKLEDWDISYFDAKVLADHGSRFGNPVDRAFWRSTHPPTMVIDNPKKLRESGLQLLIEVGDEDANGNFRSVELLHRLLFDAAIEHDYHLHRGAAHVGRSKEWRYPEVFRFITRALKPMKEKDPSAERHKRKAIQRGRYKPRTTNELPFTPVVFEMRYLVLFVILGVSASTCSGQTALPGKLDQLKIKTTLVSNPATVDVLLPPGYEQASQPFPLFIWLHGGTSGKDVLGNHMRPFIEKAWATGDLVPCVVVAPVTGASFYIDWHDGTNQWDTFITGQMLNDMREQYHVIKDRTGTVIGGSSFGGQGTLRIAFRHPRMFAAAVSIAPGFPAVLKLEDWDISYFDAKVLADHGSRFGNPVDRAFWRSTHPPTMVIDNPKKLRESGLQLLIEVGDEDANGNFRSVELLHRLLFDAAIEHDYHLHRGAAHVGRSKEWRYPEVFRFITRALKPMKEKDPSAERHKRKAIQRGRYKPRTTNELPFTPVVFE